Protein AF-0000000067174083 (afdb_homodimer)

InterPro domains:
  IPR000843 LacI-type HTH domain [PF00356] (5-51)
  IPR000843 LacI-type HTH domain [PR00036] (5-15)
  IPR000843 LacI-type HTH domain [PR00036] (15-25)
  IPR000843 LacI-type HTH domain [PS50932] (4-59)
  IPR000843 LacI-type HTH domain [SM00354] (3-74)
  IPR000843 LacI-type HTH domain [cd01392] (7-59)
  IPR010982 Lambda repressor-like, DNA-binding domain superfamily [G3DSA:1.10.260.40] (1-61)
  IPR010982 Lambda repressor-like, DNA-binding domain superfamily [SSF47413] (3-62)
  IPR028082 Periplasmic binding protein-like I [SSF53822] (65-341)
  IPR046335 Transcriptional regulator LacI/GalR-like, sensor domain [PF13377] (176-340)

pLDDT: mean 87.58, std 12.06, range [39.34, 98.88]

Organism: Mycolicibacterium smegmatis (strain ATCC 700084 / mc(2)155) (NCBI:txid246196)

Sequence (686 aa):
MAAVTLQDVAVRAGVSQATASRVLNGSARIPGEGVADRVRAAARELGYVPNAQAQALARSSTGLLGLIVHDIADPYFSSIVRGVQTAARTARKQVLLASTDRDFDIEREAVSTFIAHRADAIVLAGSRQSGDLDRDIETEFGRYRDNGGRVVVIGQPLAFGGAVEPENHLGAAQLAEALVKSGHTQFAVIGGPANIRTAVDRRNGFVEALGRRGLTPLVEVSGDFTRDGGYSAARRLAGALQLSPGARGEPVCVFAVTDVMAIGAIAAWRELGLSVPDDVGIAGFDDIPTLRDHTPALTTVVLPLQDIGVRAVELALRTDADCDDLRERIPGRVVLRDSTRLPMAAVTLQDVAVRAGVSQATASRVLNGSARIPGEGVADRVRAAARELGYVPNAQAQALARSSTGLLGLIVHDIADPYFSSIVRGVQTAARTARKQVLLASTDRDFDIEREAVSTFIAHRADAIVLAGSRQSGDLDRDIETEFGRYRDNGGRVVVIGQPLAFGGAVEPENHLGAAQLAEALVKSGHTQFAVIGGPANIRTAVDRRNGFVEALGRRGLTPLVEVSGDFTRDGGYSAARRLAGALQLSPGARGEPVCVFAVTDVMAIGAIAAWRELGLSVPDDVGIAGFDDIPTLRDHTPALTTVVLPLQDIGVRAVELALRTDADCDDLRERIPGRVVLRDSTRLP

Secondary structure (DSSP, 8-state):
-PPPPHHHHHHHHTS-HHHHHHHHHT-SSPPPHHHHHHHHHHHHHHT----HHHHHHHHT---EEEEEES-TTSHHHHHHHHHHHHHHHHTT-EEEEEE-TT-HHHHHHHHHHHHHTT-SEEEEESPPBSSTTHHHHHHHHHHHHHTT-EEEEESSPPSSSEEEEE-HHHHHHHHHHHHHHTT---EEEEE--TTBHHHHHHHHHHHHHHHHTT---S-EEE--SSHHHHHHHHHHHHHHHT--TT--SPPEEEEESSHHHHHHHHHHHHHTT--TTTTEEEE-SB--GGGTT-SSPPBEEE--HHHHHHHHHHHHT---GGGTT-EEEE--EEE--GGG---/-PPPPHHHHHHHHTS-HHHHHHHHTT-SSPPPHHHHHHHHHHHHHHT----HHHHHHHHT---EEEEEES-TTSHHHHHHHHHHHHHHHHTT-EEEEEE-TT-HHHHHHHHHHHHHTT-SEEEEESPPBSSTTHHHHHHHHHHHHHTT-EEEEESSPPSSSEEEEE-HHHHHHHHHHHHHHTT---EEEEE--TTBHHHHHHHHHHHHHHHHTT---S-EEE--SSHHHHHHHHHHHHHHHT--TT--SPPEEEEESSHHHHHHHHHHHHHTT--TTTTEEEE-SB--GGGTT-SSPPBEEE--HHHHHHHHHHHHT---GGGTT-EEEE--EEE--GGG---

Radius of gyration: 27.61 Å; Cα contacts (8 Å, |Δi|>4): 1554; chains: 2; bounding box: 67×84×64 Å

Structure (mmCIF, N/CA/C/O backbone):
data_AF-0000000067174083-model_v1
#
loop_
_entity.id
_entity.type
_entity.pdbx_description
1 polymer 'Regulatory protein, LacI'
#
loop_
_atom_site.group_PDB
_atom_site.id
_atom_site.type_symbol
_atom_site.label_atom_id
_atom_site.label_alt_id
_atom_site.label_comp_id
_atom_site.label_asym_id
_atom_site.label_entity_id
_atom_site.label_seq_id
_atom_site.pdbx_PDB_ins_code
_atom_site.Cartn_x
_atom_site.Cartn_y
_atom_site.Cartn_z
_atom_site.occupancy
_atom_site.B_iso_or_equiv
_atom_site.auth_seq_id
_atom_site.auth_comp_id
_atom_site.auth_asym_id
_atom_site.auth_atom_id
_atom_site.pdbx_PDB_model_num
ATOM 1 N N . MET A 1 1 ? 21.484 31.641 16.375 1 39.34 1 MET A N 1
ATOM 2 C CA . MET A 1 1 ? 20.781 32.812 15.859 1 39.34 1 MET A CA 1
ATOM 3 C C . MET A 1 1 ? 19.281 32.562 15.812 1 39.34 1 MET A C 1
ATOM 5 O O . MET A 1 1 ? 18.844 31.422 15.648 1 39.34 1 MET A O 1
ATOM 9 N N . ALA A 1 2 ? 18.5 33.5 16.25 1 53.41 2 ALA A N 1
ATOM 10 C CA . ALA A 1 2 ? 17.047 33.375 16.359 1 53.41 2 ALA A CA 1
ATOM 11 C C . ALA A 1 2 ? 16.422 33.094 15.008 1 53.41 2 ALA A C 1
ATOM 13 O O . ALA A 1 2 ? 16.922 33.5 13.969 1 53.41 2 ALA A O 1
ATOM 14 N N . ALA A 1 3 ? 15.508 32.156 14.844 1 61.38 3 ALA A N 1
ATOM 15 C CA . ALA A 1 3 ? 14.805 31.891 13.594 1 61.38 3 ALA A CA 1
ATOM 16 C C . ALA A 1 3 ? 14.289 33.156 12.953 1 61.38 3 ALA A C 1
ATOM 18 O O . ALA A 1 3 ? 13.836 34.094 13.656 1 61.38 3 ALA A O 1
ATOM 19 N N . VAL A 1 4 ? 14.648 33.406 11.594 1 70.56 4 VAL A N 1
ATOM 20 C CA . VAL A 1 4 ? 14.172 34.562 10.844 1 70.56 4 VAL A CA 1
ATOM 21 C C . VAL A 1 4 ? 12.648 34.656 10.953 1 70.56 4 VAL A C 1
ATOM 23 O O . VAL A 1 4 ? 11.945 33.656 10.758 1 70.56 4 VAL A O 1
ATOM 26 N N . THR A 1 5 ? 12.117 35.688 11.523 1 77.62 5 THR A N 1
ATOM 27 C CA . THR A 1 5 ? 10.688 35.906 11.688 1 77.62 5 THR A CA 1
ATOM 28 C C . THR A 1 5 ? 10.141 36.781 10.578 1 77.62 5 THR A C 1
ATOM 30 O O . THR A 1 5 ? 10.906 37.375 9.805 1 77.62 5 THR A O 1
ATOM 33 N N . LEU A 1 6 ? 8.844 36.719 10.492 1 83.19 6 LEU A N 1
ATOM 34 C CA . LEU A 1 6 ? 8.18 37.625 9.555 1 83.19 6 LEU A CA 1
ATOM 35 C C . LEU A 1 6 ? 8.586 39.094 9.805 1 83.19 6 LEU A C 1
ATOM 37 O O . LEU A 1 6 ? 8.711 39.875 8.867 1 83.19 6 LEU A O 1
ATOM 41 N N . GLN A 1 7 ? 8.812 39.406 11.055 1 85.56 7 GLN A N 1
ATOM 42 C CA . GLN A 1 7 ? 9.25 40.75 11.422 1 85.56 7 GLN A CA 1
ATOM 43 C C . GLN A 1 7 ? 10.625 41.062 10.836 1 85.56 7 GLN A C 1
ATOM 45 O O . GLN A 1 7 ? 10.875 42.188 10.367 1 85.56 7 GLN A O 1
ATOM 50 N N . ASP A 1 8 ? 11.43 40.031 10.867 1 86.69 8 ASP A N 1
ATOM 51 C CA . ASP A 1 8 ? 12.758 40.219 10.297 1 86.69 8 ASP A CA 1
ATOM 52 C C . ASP A 1 8 ? 12.672 40.531 8.805 1 86.69 8 ASP A C 1
ATOM 54 O O . ASP A 1 8 ? 13.391 41.406 8.305 1 86.69 8 ASP A O 1
ATOM 58 N N . VAL A 1 9 ? 11.852 39.781 8.203 1 88.94 9 VAL A N 1
ATOM 59 C CA . VAL A 1 9 ? 11.648 40 6.77 1 88.94 9 VAL A CA 1
ATOM 60 C C . VAL A 1 9 ? 11.086 41.375 6.535 1 88.94 9 VAL A C 1
ATOM 62 O O . VAL A 1 9 ? 11.531 42.094 5.625 1 88.94 9 VAL A O 1
ATOM 65 N N . ALA A 1 10 ? 10.141 41.75 7.324 1 89.44 10 ALA A N 1
ATOM 66 C CA . ALA A 1 10 ? 9.508 43.062 7.195 1 89.44 10 ALA A CA 1
ATOM 67 C C . ALA A 1 10 ? 10.531 44.188 7.359 1 89.44 10 ALA A C 1
ATOM 69 O O . ALA A 1 10 ? 10.562 45.125 6.566 1 89.44 10 ALA A O 1
ATOM 70 N N . VAL A 1 11 ? 11.383 44.062 8.281 1 90 11 VAL A N 1
ATOM 71 C CA . VAL A 1 11 ? 12.414 45.062 8.562 1 90 11 VAL A CA 1
ATOM 72 C C . VAL A 1 11 ? 13.398 45.125 7.398 1 90 11 VAL A C 1
ATOM 74 O O . VAL A 1 11 ? 13.727 46.219 6.926 1 90 11 VAL A O 1
ATOM 77 N N . ARG A 1 12 ? 13.719 43.969 6.973 1 90.12 12 ARG A N 1
ATOM 78 C CA . ARG A 1 12 ? 14.68 43.938 5.875 1 90.12 12 ARG A CA 1
ATOM 79 C C . ARG A 1 12 ? 14.102 44.531 4.605 1 90.12 12 ARG A C 1
ATOM 81 O O . ARG A 1 12 ? 14.812 45.188 3.838 1 90.12 12 ARG A O 1
ATOM 88 N N . ALA A 1 13 ? 12.914 44.281 4.41 1 91.06 13 ALA A N 1
ATOM 89 C CA . ALA A 1 13 ? 12.242 44.75 3.201 1 91.06 13 ALA A CA 1
ATOM 90 C C . ALA A 1 13 ? 11.766 46.188 3.361 1 91.06 13 ALA A C 1
ATOM 92 O O . ALA A 1 13 ? 11.352 46.844 2.389 1 91.06 13 ALA A O 1
ATOM 93 N N . GLY A 1 14 ? 11.75 46.781 4.504 1 90.56 14 GLY A N 1
ATOM 94 C CA . GLY A 1 14 ? 11.305 48.156 4.777 1 90.56 14 GLY A CA 1
ATOM 95 C C . GLY A 1 14 ? 9.797 48.312 4.734 1 90.56 14 GLY A C 1
ATOM 96 O O . GLY A 1 14 ? 9.281 49.312 4.227 1 90.56 14 GLY A O 1
ATOM 97 N N . VAL A 1 15 ? 9.18 47.219 5.098 1 89.81 15 VAL A N 1
ATOM 98 C CA . VAL A 1 15 ? 7.719 47.281 5.086 1 89.81 15 VAL A CA 1
ATOM 99 C C . VAL A 1 15 ? 7.176 46.875 6.461 1 89.81 15 VAL A C 1
ATOM 101 O O . VAL A 1 15 ? 7.938 46.469 7.34 1 89.81 15 VAL A O 1
ATOM 104 N N . SER A 1 16 ? 5.879 47.188 6.648 1 86 16 SER A N 1
ATOM 105 C CA . SER A 1 16 ? 5.238 46.75 7.879 1 86 16 SER A CA 1
ATOM 106 C C . SER A 1 16 ? 5.133 45.219 7.922 1 86 16 SER A C 1
ATOM 108 O O . SER A 1 16 ? 5.199 44.562 6.883 1 86 16 SER A O 1
ATOM 110 N N . GLN A 1 17 ? 4.98 44.625 9.125 1 86.06 17 GLN A N 1
ATOM 111 C CA . GLN A 1 17 ? 4.785 43.219 9.289 1 86.06 17 GLN A CA 1
ATOM 112 C C . GLN A 1 17 ? 3.539 42.719 8.547 1 86.06 17 GLN A C 1
ATOM 114 O O . GLN A 1 17 ? 3.533 41.656 7.961 1 86.06 17 GLN A O 1
ATOM 119 N N . ALA A 1 18 ? 2.529 43.594 8.586 1 80.06 18 ALA A N 1
ATOM 120 C CA . ALA A 1 18 ? 1.277 43.25 7.91 1 80.06 18 ALA A CA 1
ATOM 121 C C . ALA A 1 18 ? 1.474 43.156 6.398 1 80.06 18 ALA A C 1
ATOM 123 O O . ALA A 1 18 ? 0.941 42.25 5.746 1 80.06 18 ALA A O 1
ATOM 124 N N . THR A 1 19 ? 2.219 44.062 5.875 1 80.94 19 THR A N 1
ATOM 125 C CA . THR A 1 19 ? 2.498 44.062 4.445 1 80.94 19 THR A CA 1
ATOM 126 C C . THR A 1 19 ? 3.318 42.844 4.047 1 80.94 19 THR A C 1
ATOM 128 O O . THR A 1 19 ? 3.023 42.188 3.043 1 80.94 19 THR A O 1
ATOM 131 N N . ALA A 1 20 ? 4.363 42.562 4.91 1 84.94 20 ALA A N 1
ATOM 132 C CA . ALA A 1 20 ? 5.18 41.375 4.648 1 84.94 20 ALA A CA 1
ATOM 133 C C . ALA A 1 20 ? 4.34 40.094 4.695 1 84.94 20 ALA A C 1
ATOM 135 O O . ALA A 1 20 ? 4.508 39.188 3.865 1 84.94 20 ALA A O 1
ATOM 136 N N . SER A 1 21 ? 3.461 40.062 5.578 1 78.5 21 SER A N 1
ATOM 137 C CA . SER A 1 21 ? 2.586 38.906 5.746 1 78.5 21 SER A CA 1
ATOM 138 C C . SER A 1 21 ? 1.686 38.719 4.531 1 78.5 21 SER A C 1
ATOM 140 O O . SER A 1 21 ? 1.538 37.594 4.031 1 78.5 21 SER A O 1
ATOM 142 N N . ARG A 1 22 ? 1.15 39.812 4.113 1 75.94 22 ARG A N 1
ATOM 143 C CA . ARG A 1 22 ? 0.249 39.75 2.969 1 75.94 22 ARG A CA 1
ATOM 144 C C . ARG A 1 22 ? 0.975 39.25 1.726 1 75.94 22 ARG A C 1
ATOM 146 O O . ARG A 1 22 ? 0.418 38.469 0.946 1 75.94 22 ARG A O 1
ATOM 153 N N . VAL A 1 23 ? 2.189 39.625 1.615 1 75.62 23 VAL A N 1
ATOM 154 C CA . VAL A 1 23 ? 2.969 39.281 0.433 1 75.62 23 VAL A CA 1
ATOM 155 C C . VAL A 1 23 ? 3.371 37.812 0.503 1 75.62 23 VAL A C 1
ATOM 157 O O . VAL A 1 23 ? 3.279 37.062 -0.491 1 75.62 23 VAL A O 1
ATOM 160 N N . LEU A 1 24 ? 3.773 37.375 1.664 1 77.69 24 LEU A N 1
ATOM 161 C CA . LEU A 1 24 ? 4.406 36.062 1.784 1 77.69 24 LEU A CA 1
ATOM 162 C C . LEU A 1 24 ? 3.371 34.969 2.09 1 77.69 24 LEU A C 1
ATOM 164 O O . LEU A 1 24 ? 3.592 33.812 1.802 1 77.69 24 LEU A O 1
ATOM 168 N N . ASN A 1 25 ? 2.326 35.438 2.678 1 69.69 25 ASN A N 1
ATOM 169 C CA . ASN A 1 25 ? 1.362 34.438 3.117 1 69.69 25 ASN A CA 1
ATOM 170 C C . ASN A 1 25 ? 0.114 34.438 2.24 1 69.69 25 ASN A C 1
ATOM 172 O O . ASN A 1 25 ? -0.836 33.688 2.506 1 69.69 25 ASN A O 1
ATOM 176 N N . GLY A 1 26 ? 0.237 35.125 1.007 1 60.31 26 GLY A N 1
ATOM 177 C CA . GLY A 1 26 ? -0.765 35.031 -0.043 1 60.31 26 GLY A CA 1
ATOM 178 C C . GLY A 1 26 ? -2.074 35.688 0.314 1 60.31 26 GLY A C 1
ATOM 179 O O . GLY A 1 26 ? -3.15 35.156 0.061 1 60.31 26 GLY A O 1
ATOM 180 N N . SER A 1 27 ? -2.068 36.938 0.888 1 56.88 27 SER A N 1
ATOM 181 C CA . SER A 1 27 ? -3.281 37.688 1.134 1 56.88 27 SER A CA 1
ATOM 182 C C . SER A 1 27 ? -3.854 38.25 -0.164 1 56.88 27 SER A C 1
ATOM 184 O O . SER A 1 27 ? -3.127 38.438 -1.146 1 56.88 27 SER A O 1
ATOM 186 N N . ALA A 1 28 ? -5.203 38.062 -0.333 1 59.25 28 ALA A N 1
ATOM 187 C CA . ALA A 1 28 ? -5.867 38.625 -1.502 1 59.25 28 ALA A CA 1
ATOM 188 C C . ALA A 1 28 ? -5.449 40.094 -1.715 1 59.25 28 ALA A C 1
ATOM 190 O O . ALA A 1 28 ? -5.492 40.594 -2.838 1 59.25 28 ALA A O 1
ATOM 191 N N . ARG A 1 29 ? -5.102 40.812 -0.81 1 61.5 29 ARG A N 1
ATOM 192 C CA . ARG A 1 29 ? -4.703 42.219 -0.958 1 61.5 29 ARG A CA 1
ATOM 193 C C . ARG A 1 29 ? -3.186 42.344 -0.957 1 61.5 29 ARG A C 1
ATOM 195 O O . ARG A 1 29 ? -2.555 42.344 0.102 1 61.5 29 ARG A O 1
ATOM 202 N N . ILE A 1 30 ? -2.494 42.219 -2.178 1 62.91 30 ILE A N 1
ATOM 203 C CA . ILE A 1 30 ? -1.042 42.312 -2.285 1 62.91 30 ILE A CA 1
ATOM 204 C C . ILE A 1 30 ? -0.638 43.75 -2.607 1 62.91 30 ILE A C 1
ATOM 206 O O . ILE A 1 30 ? -1.223 44.375 -3.488 1 62.91 30 ILE A O 1
ATOM 210 N N . PRO A 1 31 ? 0.228 44.25 -1.819 1 66.69 31 PRO A N 1
ATOM 211 C CA . PRO A 1 31 ? 0.686 45.594 -2.17 1 66.69 31 PRO A CA 1
ATOM 212 C C . PRO A 1 31 ? 1.295 45.656 -3.568 1 66.69 31 PRO A C 1
ATOM 214 O O . PRO A 1 31 ? 1.471 44.625 -4.223 1 66.69 31 PRO A O 1
ATOM 217 N N . GLY A 1 32 ? 1.621 46.844 -4.176 1 70.06 32 GLY A N 1
ATOM 218 C CA . GLY A 1 32 ? 2.176 47.094 -5.496 1 70.06 32 GLY A CA 1
ATOM 219 C C . GLY A 1 32 ? 3.379 46.219 -5.809 1 70.06 32 GLY A C 1
ATOM 220 O O . GLY A 1 32 ? 4.016 45.688 -4.898 1 70.06 32 GLY A O 1
ATOM 221 N N . GLU A 1 33 ? 3.637 45.719 -7.023 1 70.94 33 GLU A N 1
ATOM 222 C CA . GLU A 1 33 ? 4.66 44.812 -7.52 1 70.94 33 GLU A CA 1
ATOM 223 C C . GLU A 1 33 ? 6.031 45.156 -6.945 1 70.94 33 GLU A C 1
ATOM 225 O O . GLU A 1 33 ? 6.805 44.281 -6.582 1 70.94 33 GLU A O 1
ATOM 230 N N . GLY A 1 34 ? 6.316 46.375 -6.812 1 79.12 34 GLY A N 1
ATOM 231 C CA . GLY A 1 34 ? 7.598 46.812 -6.262 1 79.12 34 GLY A CA 1
ATOM 232 C C . GLY A 1 34 ? 7.82 46.344 -4.84 1 79.12 34 GLY A C 1
ATOM 233 O O . GLY A 1 34 ? 8.852 45.719 -4.531 1 79.12 34 GLY A O 1
ATOM 234 N N . VAL A 1 35 ? 6.906 46.469 -4.07 1 82.44 35 VAL A N 1
ATOM 235 C CA . VAL A 1 35 ? 6.984 46.125 -2.654 1 82.44 35 VAL A CA 1
ATOM 236 C C . VAL A 1 35 ? 6.996 44.594 -2.486 1 82.44 35 VAL A C 1
ATOM 238 O O . VAL A 1 35 ? 7.777 44.062 -1.695 1 82.44 35 VAL A O 1
ATOM 241 N N . ALA A 1 36 ? 6.266 43.875 -3.236 1 86.81 36 ALA A N 1
ATOM 242 C CA . ALA A 1 36 ? 6.188 42.406 -3.15 1 86.81 36 ALA A CA 1
ATOM 243 C C . ALA A 1 36 ? 7.527 41.781 -3.496 1 86.81 36 ALA A C 1
ATOM 245 O O . ALA A 1 36 ? 7.957 40.812 -2.84 1 86.81 36 ALA A O 1
ATOM 246 N N . ASP A 1 37 ? 8.141 42.312 -4.434 1 85.38 37 ASP A N 1
ATOM 247 C CA . ASP A 1 37 ? 9.438 41.781 -4.855 1 85.38 37 ASP A CA 1
ATOM 248 C C . ASP A 1 37 ? 10.492 41.969 -3.762 1 85.38 37 ASP A C 1
ATOM 250 O O . ASP A 1 37 ? 11.312 41.094 -3.52 1 85.38 37 ASP A O 1
ATOM 254 N N . ARG A 1 38 ? 10.477 43.125 -3.191 1 86.94 38 ARG A N 1
ATOM 255 C CA . ARG A 1 38 ? 11.414 43.406 -2.109 1 86.94 38 ARG A CA 1
ATOM 256 C C . ARG A 1 38 ? 11.211 42.469 -0.939 1 86.94 38 ARG A C 1
ATOM 258 O O . ARG A 1 38 ? 12.172 41.969 -0.349 1 86.94 38 ARG A O 1
ATOM 265 N N . VAL A 1 39 ? 9.969 42.188 -0.711 1 87.56 39 VAL A N 1
ATOM 266 C CA . VAL A 1 39 ? 9.641 41.312 0.402 1 87.56 39 VAL A CA 1
ATOM 267 C C . VAL A 1 39 ? 10.094 39.875 0.086 1 87.56 39 VAL A C 1
ATOM 269 O O . VAL A 1 39 ? 10.719 39.219 0.924 1 87.56 39 VAL A O 1
ATOM 272 N N . ARG A 1 40 ? 9.844 39.438 -1.056 1 84.25 40 ARG A N 1
ATOM 273 C CA . ARG A 1 40 ? 10.25 38.094 -1.46 1 84.25 40 ARG A CA 1
ATOM 274 C C . ARG A 1 40 ? 11.773 37.969 -1.479 1 84.25 40 ARG A C 1
ATOM 276 O O . ARG A 1 40 ? 12.32 36.938 -1.092 1 84.25 40 ARG A O 1
ATOM 283 N N . ALA A 1 41 ? 12.445 38.969 -1.985 1 84.06 41 ALA A N 1
ATOM 284 C CA . ALA A 1 41 ? 13.898 39 -1.987 1 84.06 41 ALA A CA 1
ATOM 285 C C . ALA A 1 41 ? 14.453 38.938 -0.565 1 84.06 41 ALA A C 1
ATOM 287 O O . ALA A 1 41 ? 15.406 38.219 -0.29 1 84.06 41 ALA A O 1
ATOM 288 N N . ALA A 1 42 ? 13.93 39.719 0.299 1 86.56 42 ALA A N 1
ATOM 289 C CA . ALA A 1 42 ? 14.336 39.719 1.701 1 86.56 42 ALA A CA 1
ATOM 290 C C . ALA A 1 42 ? 14.133 38.375 2.344 1 86.56 42 ALA A C 1
ATOM 292 O O . ALA A 1 42 ? 14.984 37.875 3.094 1 86.56 42 ALA A O 1
ATOM 293 N N . ALA A 1 43 ? 13.008 37.719 2.006 1 82.69 43 ALA A N 1
ATOM 294 C CA . ALA A 1 43 ? 12.703 36.406 2.543 1 82.69 43 ALA A CA 1
ATOM 295 C C . ALA A 1 43 ? 13.734 35.375 2.08 1 82.69 43 ALA A C 1
ATOM 297 O O . ALA A 1 43 ? 14.211 34.562 2.877 1 82.69 43 ALA A O 1
ATOM 298 N N . ARG A 1 44 ? 14 35.5 0.891 1 76.25 44 ARG A N 1
ATOM 299 C CA . ARG A 1 44 ? 14.992 34.594 0.315 1 76.25 44 ARG A CA 1
ATOM 300 C C . ARG A 1 44 ? 16.359 34.812 0.942 1 76.25 44 ARG A C 1
ATOM 302 O O . ARG A 1 44 ? 17.047 33.844 1.291 1 76.25 44 ARG A O 1
ATOM 309 N N . GLU A 1 45 ? 16.719 36.031 1.028 1 77.06 45 GLU A N 1
ATOM 310 C CA . GLU A 1 45 ? 18.016 36.406 1.586 1 77.06 45 GLU A CA 1
ATOM 311 C C . GLU A 1 45 ? 18.156 35.938 3.029 1 77.06 45 GLU A C 1
ATOM 313 O O . GLU A 1 45 ? 19.219 35.469 3.443 1 77.06 45 GLU A O 1
ATOM 318 N N . LEU A 1 46 ? 17.047 36.031 3.709 1 78.5 46 LEU A N 1
ATOM 319 C CA . LEU A 1 46 ? 17.078 35.719 5.133 1 78.5 46 LEU A CA 1
ATOM 320 C C . LEU A 1 46 ? 16.781 34.219 5.359 1 78.5 46 LEU A C 1
ATOM 322 O O . LEU A 1 46 ? 16.922 33.719 6.477 1 78.5 46 LEU A O 1
ATOM 326 N N . GLY A 1 47 ? 16.328 33.656 4.246 1 69.56 47 GLY A N 1
ATOM 327 C CA . GLY A 1 47 ? 15.969 32.25 4.363 1 69.56 47 GLY A CA 1
ATOM 328 C C . GLY A 1 47 ? 14.656 32.031 5.082 1 69.56 47 GLY A C 1
ATOM 329 O O . GLY A 1 47 ? 14.5 31.062 5.832 1 69.56 47 GLY A O 1
ATOM 330 N N . TYR A 1 48 ? 13.805 33.062 4.902 1 69.75 48 TYR A N 1
ATOM 331 C CA . TYR A 1 48 ? 12.508 32.969 5.57 1 69.75 48 TYR A CA 1
ATOM 332 C C . TYR A 1 48 ? 11.594 31.984 4.852 1 69.75 48 TYR A C 1
ATOM 334 O O . TYR A 1 48 ? 11.445 32.062 3.627 1 69.75 48 TYR A O 1
ATOM 342 N N . VAL A 1 49 ? 11.109 31.062 5.555 1 65.12 49 VAL A N 1
ATOM 343 C CA . VAL A 1 49 ? 10.086 30.156 5.035 1 65.12 49 VAL A CA 1
ATOM 344 C C . VAL A 1 49 ? 8.719 30.531 5.617 1 65.12 49 VAL A C 1
ATOM 346 O O . VAL A 1 49 ? 8.555 30.562 6.836 1 65.12 49 VAL A O 1
ATOM 349 N N . PRO A 1 50 ? 7.828 31 4.641 1 64.44 50 PRO A N 1
ATOM 350 C CA . PRO A 1 50 ? 6.492 31.344 5.133 1 64.44 50 PRO A CA 1
ATOM 351 C C . PRO A 1 50 ? 5.871 30.234 5.977 1 64.44 50 PRO A C 1
ATOM 353 O O . PRO A 1 50 ? 6.09 29.047 5.699 1 64.44 50 PRO A O 1
ATOM 356 N N . ASN A 1 51 ? 5.332 30.672 7.152 1 63.75 51 ASN A N 1
ATOM 357 C CA . ASN A 1 51 ? 4.656 29.766 8.07 1 63.75 51 ASN A CA 1
ATOM 358 C C . ASN A 1 51 ? 3.266 29.391 7.566 1 63.75 51 ASN A C 1
ATOM 360 O O . ASN A 1 51 ? 2.4 30.25 7.418 1 63.75 51 ASN A O 1
ATOM 364 N N . ALA A 1 52 ? 2.994 28.203 7.145 1 60.84 52 ALA A N 1
ATOM 365 C CA . ALA A 1 52 ? 1.725 27.734 6.602 1 60.84 52 ALA A CA 1
ATOM 366 C C . ALA A 1 52 ? 0.574 28.016 7.562 1 60.84 52 ALA A C 1
ATOM 368 O O . ALA A 1 52 ? -0.538 28.328 7.133 1 60.84 52 ALA A O 1
ATOM 369 N N . GLN A 1 53 ? 0.806 27.875 8.797 1 61.75 53 GLN A N 1
ATOM 370 C CA . GLN A 1 53 ? -0.232 28.141 9.789 1 61.75 53 GLN A CA 1
ATOM 371 C C . GLN A 1 53 ? -0.67 29.609 9.742 1 61.75 53 GLN A C 1
ATOM 373 O O . GLN A 1 53 ? -1.862 29.906 9.844 1 61.75 53 GLN A O 1
ATOM 378 N N . ALA A 1 54 ? 0.316 30.453 9.648 1 57.31 54 ALA A N 1
ATOM 379 C CA . ALA A 1 54 ? 0.013 31.875 9.547 1 57.31 54 ALA A CA 1
ATOM 380 C C . ALA A 1 54 ? -0.758 32.188 8.266 1 57.31 54 ALA A C 1
ATOM 382 O O . ALA A 1 54 ? -1.695 32.969 8.273 1 57.31 54 ALA A O 1
ATOM 383 N N . GLN A 1 55 ? -0.287 31.5 7.285 1 59.44 55 GLN A N 1
ATOM 384 C CA . GLN A 1 55 ? -0.976 31.641 6.008 1 59.44 55 GLN A CA 1
ATOM 385 C C . GLN A 1 55 ? -2.424 31.172 6.105 1 59.44 55 GLN A C 1
ATOM 387 O O . GLN A 1 55 ? -3.326 31.812 5.555 1 59.44 55 GLN A O 1
ATOM 392 N N . ALA A 1 56 ? -2.52 30.062 6.73 1 59.66 56 ALA A N 1
ATOM 393 C CA . ALA A 1 56 ? -3.855 29.5 6.895 1 59.66 56 ALA A CA 1
ATOM 394 C C . ALA A 1 56 ? -4.77 30.469 7.648 1 59.66 56 ALA A C 1
ATOM 396 O O . ALA A 1 56 ? -5.934 30.641 7.285 1 59.66 56 ALA A O 1
ATOM 397 N N . LEU A 1 57 ? -4.258 31.109 8.609 1 53.5 57 LEU A N 1
ATOM 398 C CA . LEU A 1 57 ? -5.023 32.062 9.406 1 53.5 57 LEU A CA 1
ATOM 399 C C . LEU A 1 57 ? -5.445 33.281 8.555 1 53.5 57 LEU A C 1
ATOM 401 O O . LEU A 1 57 ? -6.555 33.781 8.711 1 53.5 57 LEU A O 1
ATOM 405 N N . ALA A 1 58 ? -4.551 33.562 7.672 1 50.28 58 ALA A N 1
ATOM 406 C CA . ALA A 1 58 ? -4.844 34.719 6.828 1 50.28 58 ALA A CA 1
ATOM 407 C C . ALA A 1 58 ? -5.836 34.344 5.73 1 50.28 58 ALA A C 1
ATOM 409 O O . ALA A 1 58 ? -6.707 35.156 5.383 1 50.28 58 ALA A O 1
ATOM 410 N N . ARG A 1 59 ? -5.707 33.188 5.086 1 55.28 59 ARG A N 1
ATOM 411 C CA . ARG A 1 59 ? -6.488 32.781 3.926 1 55.28 59 ARG A CA 1
ATOM 412 C C . ARG A 1 59 ? -7.711 31.969 4.352 1 55.28 59 ARG A C 1
ATOM 414 O O . ARG A 1 59 ? -8.57 31.641 3.523 1 55.28 59 ARG A O 1
ATOM 421 N N . SER A 1 60 ? -7.988 31.688 5.453 1 57.06 60 SER A N 1
ATOM 422 C CA . SER A 1 60 ? -9.062 30.828 5.934 1 57.06 60 SER A CA 1
ATOM 423 C C . SER A 1 60 ? -8.922 29.406 5.379 1 57.06 60 SER A C 1
ATOM 425 O O . SER A 1 60 ? -9.914 28.703 5.223 1 57.06 60 SER A O 1
ATOM 427 N N . SER A 1 61 ? -7.734 29.031 4.777 1 67.75 61 SER A N 1
ATOM 428 C CA . SER A 1 61 ? -7.477 27.672 4.328 1 67.75 61 SER A CA 1
ATOM 429 C C . SER A 1 61 ? -6.074 27.219 4.711 1 67.75 61 SER A C 1
ATOM 431 O O . SER A 1 61 ? -5.121 28 4.648 1 67.75 61 SER A O 1
ATOM 433 N N . THR A 1 62 ? -5.934 26 5.23 1 75.25 62 THR A N 1
ATOM 434 C CA . THR A 1 62 ? -4.641 25.484 5.664 1 75.25 62 THR A CA 1
ATOM 435 C C . THR A 1 62 ? -3.949 24.734 4.531 1 75.25 62 THR A C 1
ATOM 437 O O . THR A 1 62 ? -2.75 24.453 4.602 1 75.25 62 THR A O 1
ATOM 440 N N . GLY A 1 63 ? -4.734 24.422 3.43 1 86.38 63 GLY A N 1
ATOM 441 C CA . GLY A 1 63 ? -4.16 23.641 2.346 1 86.38 63 GLY A CA 1
ATOM 442 C C . GLY A 1 63 ? -4.02 22.172 2.682 1 86.38 63 GLY A C 1
ATOM 443 O O . GLY A 1 63 ? -3.383 21.422 1.94 1 86.38 63 GLY A O 1
ATOM 444 N N . LEU A 1 64 ? -4.707 21.766 3.752 1 91.31 64 LEU A N 1
ATOM 445 C CA . LEU A 1 64 ? -4.609 20.375 4.195 1 91.31 64 LEU A CA 1
ATOM 446 C C . LEU A 1 64 ? -5.82 19.578 3.734 1 91.31 64 LEU A C 1
ATOM 448 O O . LEU A 1 64 ? -6.949 20.078 3.762 1 91.31 64 LEU A O 1
ATOM 452 N N . LEU A 1 65 ? -5.547 18.453 3.195 1 95.62 65 LEU A N 1
ATOM 453 C CA . LEU A 1 65 ? -6.566 17.453 2.887 1 95.62 65 LEU A CA 1
ATOM 454 C C . LEU A 1 65 ? -6.43 16.234 3.791 1 95.62 65 LEU A C 1
ATOM 456 O O . LEU A 1 65 ? -5.387 15.578 3.801 1 95.62 65 LEU A O 1
ATOM 460 N N . GLY A 1 66 ? -7.461 15.992 4.59 1 96.5 66 GLY A N 1
ATOM 461 C CA . GLY A 1 66 ? -7.461 14.797 5.422 1 96.5 66 GLY A CA 1
ATOM 462 C C . GLY A 1 66 ? -7.879 13.547 4.668 1 96.5 66 GLY A C 1
ATOM 463 O O . GLY A 1 66 ? -8.859 13.562 3.924 1 96.5 66 GLY A O 1
ATOM 464 N N . LEU A 1 67 ? -7.105 12.523 4.816 1 97.31 67 LEU A N 1
ATOM 465 C CA . LEU A 1 67 ? -7.406 11.227 4.227 1 97.31 67 LEU A CA 1
ATOM 466 C C . LEU A 1 67 ? -7.367 10.125 5.289 1 97.31 67 LEU A C 1
ATOM 468 O O . LEU A 1 67 ? -6.332 9.914 5.922 1 97.31 67 LEU A O 1
ATOM 472 N N . ILE A 1 68 ? -8.477 9.508 5.5 1 95.25 68 ILE A N 1
ATOM 473 C CA . ILE A 1 68 ? -8.586 8.414 6.461 1 95.25 68 ILE A CA 1
ATOM 474 C C . ILE A 1 68 ? -8.891 7.109 5.734 1 95.25 68 ILE A C 1
ATOM 476 O O . ILE A 1 68 ? -9.867 7.023 4.98 1 95.25 68 ILE A O 1
ATOM 480 N N . VAL A 1 69 ? -8.023 6.121 5.934 1 94.94 69 VAL A N 1
ATOM 481 C CA . VAL A 1 69 ? -8.219 4.816 5.301 1 94.94 69 VAL A CA 1
ATOM 482 C C . VAL A 1 69 ? -8.234 3.725 6.367 1 94.94 69 VAL A C 1
ATOM 484 O O . VAL A 1 69 ? -7.75 3.926 7.48 1 94.94 69 VAL A O 1
ATOM 487 N N . HIS A 1 70 ? -8.711 2.568 6.039 1 90.12 70 HIS A N 1
ATOM 488 C CA . HIS A 1 70 ? -8.758 1.456 6.984 1 90.12 70 HIS A CA 1
ATOM 489 C C . HIS A 1 70 ? -7.383 0.827 7.172 1 90.12 70 HIS A C 1
ATOM 491 O O . HIS A 1 70 ? -6.945 0.605 8.305 1 90.12 70 HIS A O 1
ATOM 497 N N . ASP A 1 71 ? -6.766 0.534 6.066 1 90.38 71 ASP A N 1
ATOM 498 C CA . ASP A 1 71 ? -5.477 -0.146 6.125 1 90.38 71 ASP A CA 1
ATOM 499 C C . ASP A 1 71 ? -4.586 0.266 4.953 1 90.38 71 ASP A C 1
ATOM 501 O O . ASP A 1 71 ? -4.711 -0.272 3.852 1 90.38 71 ASP A O 1
ATOM 505 N N . ILE A 1 72 ? -3.602 1.041 5.25 1 92.62 72 ILE A N 1
ATOM 506 C CA . ILE A 1 72 ? -2.758 1.617 4.211 1 92.62 72 ILE A CA 1
ATOM 507 C C . ILE A 1 72 ? -1.914 0.521 3.564 1 92.62 72 ILE A C 1
ATOM 509 O O . ILE A 1 72 ? -1.453 0.671 2.43 1 92.62 72 ILE A O 1
ATOM 513 N N . ALA A 1 73 ? -1.73 -0.613 4.254 1 91.19 73 ALA A N 1
ATOM 514 C CA . ALA A 1 73 ? -0.895 -1.686 3.723 1 91.19 73 ALA A CA 1
ATOM 515 C C . ALA A 1 73 ? -1.699 -2.607 2.812 1 91.19 73 ALA A C 1
ATOM 517 O O . ALA A 1 73 ? -1.132 -3.459 2.121 1 91.19 73 ALA A O 1
ATOM 518 N N . ASP A 1 74 ? -3.045 -2.496 2.844 1 90.06 74 ASP A N 1
ATOM 519 C CA . ASP A 1 74 ? -3.898 -3.174 1.872 1 90.06 74 ASP A CA 1
ATOM 520 C C . ASP A 1 74 ? -3.842 -2.479 0.513 1 90.06 74 ASP A C 1
ATOM 522 O O . ASP A 1 74 ? -4.148 -1.29 0.404 1 90.06 74 ASP A O 1
ATOM 526 N N . PRO A 1 75 ? -3.502 -3.242 -0.546 1 91.75 75 PRO A N 1
ATOM 527 C CA . PRO A 1 75 ? -3.33 -2.615 -1.859 1 91.75 75 PRO A CA 1
ATOM 528 C C . PRO A 1 75 ? -4.609 -1.957 -2.371 1 91.75 75 PRO A C 1
ATOM 530 O O . PRO A 1 75 ? -4.551 -1.05 -3.205 1 91.75 75 PRO A O 1
ATOM 533 N N . TYR A 1 76 ? -5.758 -2.402 -1.863 1 91.56 76 TYR A N 1
ATOM 534 C CA . TYR A 1 76 ? -6.992 -1.692 -2.176 1 91.56 76 TYR A CA 1
ATOM 535 C C . TYR A 1 76 ? -6.898 -0.227 -1.766 1 91.56 76 TYR A C 1
ATOM 537 O O . TYR A 1 76 ? -7.141 0.668 -2.578 1 91.56 76 TYR A O 1
ATOM 545 N N . PHE A 1 77 ? -6.414 0.03 -0.619 1 94.31 77 PHE A N 1
ATOM 546 C CA . PHE A 1 77 ? -6.363 1.382 -0.076 1 94.31 77 PHE A CA 1
ATOM 547 C C . PHE A 1 77 ? -5.148 2.133 -0.607 1 94.31 77 PHE A C 1
ATOM 549 O O . PHE A 1 77 ? -5.242 3.312 -0.955 1 94.31 77 PHE A O 1
ATOM 556 N N . SER A 1 78 ? -4.027 1.456 -0.642 1 94.56 78 SER A N 1
ATOM 557 C CA . SER A 1 78 ? -2.844 2.18 -1.09 1 94.56 78 SER A CA 1
ATOM 558 C C . SER A 1 78 ? -2.982 2.623 -2.543 1 94.56 78 SER A C 1
ATOM 560 O O . SER A 1 78 ? -2.475 3.678 -2.926 1 94.56 78 SER A O 1
ATOM 562 N N . SER A 1 79 ? -3.725 1.886 -3.371 1 94.75 79 SER A N 1
ATOM 563 C CA . SER A 1 79 ? -4.012 2.303 -4.738 1 94.75 79 SER A CA 1
ATOM 564 C C . SER A 1 79 ? -4.902 3.543 -4.762 1 94.75 79 SER A C 1
ATOM 566 O O . SER A 1 79 ? -4.672 4.465 -5.547 1 94.75 79 SER A O 1
ATOM 568 N N . ILE A 1 8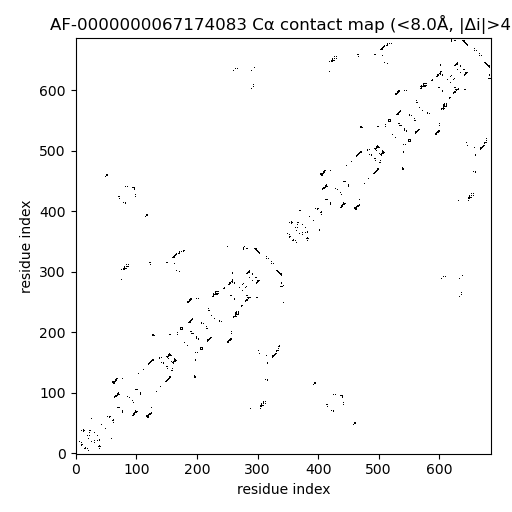0 ? -5.871 3.555 -3.916 1 96.25 80 ILE A N 1
ATOM 569 C CA . ILE A 1 80 ? -6.75 4.711 -3.799 1 96.25 80 ILE A CA 1
ATOM 570 C C . ILE A 1 80 ? -5.953 5.926 -3.33 1 96.25 80 ILE A C 1
ATOM 572 O O . ILE A 1 80 ? -6.105 7.023 -3.869 1 96.25 80 ILE A O 1
ATOM 576 N N . VAL A 1 81 ? -5.082 5.699 -2.371 1 96.56 81 VAL A N 1
ATOM 577 C CA . VAL A 1 81 ? -4.281 6.773 -1.804 1 96.56 81 VAL A CA 1
ATOM 578 C C . VAL A 1 81 ? -3.357 7.352 -2.877 1 96.56 81 VAL A C 1
ATOM 580 O O . VAL A 1 81 ? -3.098 8.555 -2.896 1 96.56 81 VAL A O 1
ATOM 583 N N . ARG A 1 82 ? -2.875 6.504 -3.746 1 95.19 82 ARG A N 1
ATOM 584 C CA . ARG A 1 82 ? -2.072 7.008 -4.855 1 95.19 82 ARG A CA 1
ATOM 585 C C . ARG A 1 82 ? -2.859 8.016 -5.684 1 95.19 82 ARG A C 1
ATOM 587 O O . ARG A 1 82 ? -2.336 9.07 -6.047 1 95.19 82 ARG A O 1
ATOM 594 N N . GLY A 1 83 ? -4.094 7.68 -5.992 1 96.31 83 GLY A N 1
ATOM 595 C CA . GLY A 1 83 ? -4.961 8.602 -6.711 1 96.31 83 GLY A CA 1
ATOM 596 C C . GLY A 1 83 ? -5.215 9.891 -5.957 1 96.31 83 GLY A C 1
ATOM 597 O O . GLY A 1 83 ? -5.168 10.977 -6.535 1 96.31 83 GLY A O 1
ATOM 598 N N . VAL A 1 84 ? -5.41 9.758 -4.652 1 96.88 84 VAL A N 1
ATOM 599 C CA . VAL A 1 84 ? -5.637 10.922 -3.797 1 96.88 84 VAL A CA 1
ATOM 600 C C . VAL A 1 84 ? -4.41 11.836 -3.828 1 96.88 84 VAL A C 1
ATOM 602 O O . VAL A 1 84 ? -4.539 13.047 -3.986 1 96.88 84 VAL A O 1
ATOM 605 N N . GLN A 1 85 ? -3.27 11.203 -3.691 1 95.12 85 GLN A N 1
ATOM 606 C CA . GLN A 1 85 ? -2.027 11.969 -3.682 1 95.12 85 GLN A CA 1
ATOM 607 C C . GLN A 1 85 ? -1.829 12.711 -4.996 1 95.12 85 GLN A C 1
ATOM 609 O O . GLN A 1 85 ? -1.413 13.875 -5.004 1 95.12 85 GLN A O 1
ATOM 614 N N . THR A 1 86 ? -2.111 12.086 -6.059 1 93.31 86 THR A N 1
ATOM 615 C CA . THR A 1 86 ? -1.958 12.695 -7.371 1 93.31 86 THR A CA 1
ATOM 616 C C . THR A 1 86 ? -2.873 13.914 -7.512 1 93.31 86 THR A C 1
ATOM 618 O O . THR A 1 86 ? -2.42 15 -7.883 1 93.31 86 THR A O 1
ATOM 621 N N . ALA A 1 87 ? -4.098 13.742 -7.156 1 95.88 87 ALA A N 1
ATOM 622 C CA . ALA A 1 87 ? -5.074 14.82 -7.27 1 95.88 87 ALA A CA 1
ATOM 623 C C . ALA A 1 87 ? -4.781 15.938 -6.266 1 95.88 87 ALA A C 1
ATOM 625 O O . ALA A 1 87 ? -4.914 17.125 -6.586 1 95.88 87 ALA A O 1
ATOM 626 N N . ALA A 1 88 ? -4.41 15.539 -5.059 1 95.12 88 ALA A N 1
ATOM 627 C CA . ALA A 1 88 ? -4.102 16.531 -4.027 1 95.12 88 ALA A CA 1
ATOM 628 C C . ALA A 1 88 ? -2.906 17.391 -4.426 1 95.12 88 ALA A C 1
ATOM 630 O O . ALA A 1 88 ? -2.912 18.609 -4.223 1 95.12 88 ALA A O 1
ATOM 631 N N . ARG A 1 89 ? -1.949 16.75 -4.988 1 91.38 89 ARG A N 1
ATOM 632 C CA . ARG A 1 89 ? -0.774 17.484 -5.445 1 91.38 89 ARG A CA 1
ATOM 633 C C . ARG A 1 89 ? -1.142 18.484 -6.539 1 91.38 89 ARG A C 1
ATOM 635 O O . ARG A 1 89 ? -0.704 19.641 -6.512 1 91.38 89 ARG A O 1
ATOM 642 N N . THR A 1 90 ? -1.896 18.016 -7.426 1 90.5 90 THR A N 1
ATOM 643 C CA . THR A 1 90 ? -2.354 18.875 -8.508 1 90.5 90 THR A CA 1
ATOM 644 C C . THR A 1 90 ? -3.107 20.078 -7.957 1 90.5 90 THR A C 1
ATOM 646 O O . THR A 1 90 ? -2.984 21.188 -8.484 1 90.5 90 THR A O 1
ATOM 649 N N . ALA A 1 91 ? -3.793 19.906 -6.871 1 92 91 ALA A N 1
ATOM 650 C CA . ALA A 1 91 ? -4.59 20.953 -6.246 1 92 91 ALA A CA 1
ATOM 651 C C . ALA A 1 91 ? -3.77 21.719 -5.215 1 92 91 ALA A C 1
ATOM 653 O O . ALA A 1 91 ? -4.301 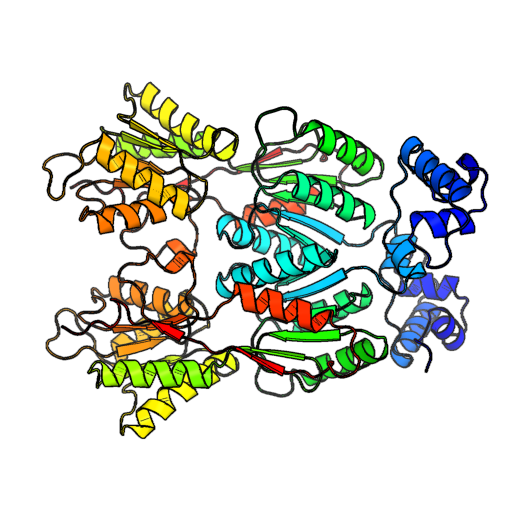22.578 -4.508 1 92 91 ALA A O 1
ATOM 654 N N . ARG A 1 92 ? -2.469 21.312 -5.078 1 88.5 92 ARG A N 1
ATOM 655 C CA . ARG A 1 92 ? -1.544 21.938 -4.141 1 88.5 92 ARG A CA 1
ATOM 656 C C . ARG A 1 92 ? -2.039 21.812 -2.705 1 88.5 92 ARG A C 1
ATOM 658 O O . ARG A 1 92 ? -2.025 22.781 -1.942 1 88.5 92 ARG A O 1
ATOM 665 N N . LYS A 1 93 ? -2.607 20.656 -2.434 1 92.69 93 LYS A N 1
ATOM 666 C CA . LYS A 1 93 ? -3.014 20.297 -1.079 1 92.69 93 LYS A CA 1
ATOM 667 C C . LYS A 1 93 ? -2.053 19.266 -0.474 1 92.69 93 LYS A C 1
ATOM 669 O O . LYS A 1 93 ? -1.521 18.406 -1.184 1 92.69 93 LYS A O 1
ATOM 674 N N . GLN A 1 94 ? -1.867 19.438 0.821 1 92.25 94 GLN A N 1
ATOM 675 C CA . GLN A 1 94 ? -1.078 18.453 1.55 1 92.25 94 GLN A CA 1
ATOM 676 C C . GLN A 1 94 ? -1.977 17.438 2.246 1 92.25 94 GLN A C 1
ATOM 678 O O . GLN A 1 94 ? -2.994 17.797 2.84 1 92.25 94 GLN A O 1
ATOM 683 N N . VAL A 1 95 ? -1.558 16.203 2.158 1 96.06 95 VAL A N 1
ATOM 684 C CA . VAL A 1 95 ? -2.436 15.148 2.654 1 96.06 95 VAL A CA 1
ATOM 685 C C . VAL A 1 95 ? -2.043 14.781 4.082 1 96.06 95 VAL A C 1
ATOM 687 O O . VAL A 1 95 ? -0.893 14.422 4.344 1 96.06 95 VAL A O 1
ATOM 690 N N . LEU A 1 96 ? -3.021 14.906 4.973 1 95.31 96 LEU A N 1
ATOM 691 C CA . LEU A 1 96 ? -2.947 14.297 6.293 1 95.31 96 LEU A CA 1
ATOM 692 C C . LEU A 1 96 ? -3.49 12.875 6.266 1 95.31 96 LEU A C 1
ATOM 694 O O . LEU A 1 96 ? -4.66 12.656 5.941 1 95.31 96 LEU A O 1
ATOM 698 N N . LEU A 1 97 ? -2.648 11.945 6.605 1 96.38 97 LEU A N 1
ATOM 699 C CA . LEU A 1 97 ? -3.029 10.547 6.473 1 96.38 97 LEU A CA 1
ATOM 700 C C . LEU A 1 97 ? -3.271 9.914 7.84 1 96.38 97 LEU A C 1
ATOM 702 O O . LEU A 1 97 ? -2.492 10.125 8.773 1 96.38 97 LEU A O 1
ATOM 706 N N . ALA A 1 98 ? -4.344 9.188 7.938 1 94.81 98 ALA A N 1
ATOM 707 C CA . ALA A 1 98 ? -4.598 8.336 9.094 1 94.81 98 ALA A CA 1
ATOM 708 C C . ALA A 1 98 ? -5.105 6.957 8.664 1 94.81 98 ALA A C 1
ATOM 710 O O . ALA A 1 98 ? -6.008 6.855 7.832 1 94.81 98 ALA A O 1
ATOM 711 N N . SER A 1 99 ? -4.484 5.969 9.148 1 93.31 99 SER A N 1
ATOM 712 C CA . SER A 1 99 ? -4.957 4.598 9 1 93.31 99 SER A CA 1
ATOM 713 C C . SER A 1 99 ? -5.605 4.09 10.281 1 93.31 99 SER A C 1
ATOM 715 O O . SER A 1 99 ? -5.035 4.227 11.367 1 93.31 99 SER A O 1
ATOM 717 N N . THR A 1 100 ? -6.73 3.469 10.18 1 89.56 100 THR A N 1
ATOM 718 C CA . THR A 1 100 ? -7.52 3.229 11.391 1 89.56 100 THR A CA 1
ATOM 719 C C . THR A 1 100 ? -7.48 1.753 11.773 1 89.56 100 THR A C 1
ATOM 721 O O . THR A 1 100 ? -7.875 1.387 12.883 1 89.56 100 THR A O 1
ATOM 724 N N . ASP A 1 101 ? -7.055 0.877 10.836 1 83.25 101 ASP A N 1
ATOM 725 C CA . ASP A 1 101 ? -7.133 -0.569 11.023 1 83.25 101 ASP A CA 1
ATOM 726 C C . ASP A 1 101 ? -8.555 -1.001 11.383 1 83.25 101 ASP A C 1
ATOM 728 O O . ASP A 1 101 ? -8.742 -1.852 12.258 1 83.25 101 ASP A O 1
ATOM 732 N N . ARG A 1 102 ? -9.508 -0.264 10.883 1 81.25 102 ARG A N 1
ATOM 733 C CA . ARG A 1 102 ? -10.938 -0.544 10.992 1 81.25 102 ARG A CA 1
ATOM 734 C C . ARG A 1 102 ? -11.422 -0.354 12.43 1 81.25 102 ARG A C 1
ATOM 736 O O . ARG A 1 102 ? -12.43 -0.943 12.836 1 81.25 102 ARG A O 1
ATOM 743 N N . ASP A 1 103 ? -10.633 0.424 13.164 1 84.56 103 ASP A N 1
ATOM 744 C CA . ASP A 1 103 ? -11.047 0.812 14.508 1 84.56 103 ASP A CA 1
ATOM 745 C C . ASP A 1 103 ? -11.82 2.131 14.484 1 84.56 103 ASP A C 1
ATOM 747 O O . ASP A 1 103 ? -11.258 3.18 14.172 1 84.56 103 ASP A O 1
ATOM 751 N N . PHE A 1 104 ? -12.992 2.074 14.914 1 80.69 104 PHE A N 1
ATOM 752 C CA . PHE A 1 104 ? -13.891 3.219 14.781 1 80.69 104 PHE A CA 1
ATOM 753 C C . PHE A 1 104 ? -13.484 4.332 15.734 1 80.69 104 PHE A C 1
ATOM 755 O O . PHE A 1 104 ? -13.68 5.512 15.438 1 80.69 104 PHE A O 1
ATOM 762 N N . ASP A 1 105 ? -12.953 3.996 16.844 1 84.31 105 ASP A N 1
ATOM 763 C CA . ASP A 1 105 ? -12.477 5.02 17.781 1 84.31 105 ASP A CA 1
ATOM 764 C C . ASP A 1 105 ? -11.289 5.781 17.188 1 84.31 105 ASP A C 1
ATOM 766 O O . ASP A 1 105 ? -11.203 7.004 17.328 1 84.31 105 ASP A O 1
ATOM 770 N N . ILE A 1 106 ? -10.516 5.035 16.516 1 87.38 106 ILE A N 1
ATOM 771 C CA . ILE A 1 106 ? -9.375 5.668 15.875 1 87.38 106 ILE A CA 1
ATOM 772 C C . ILE A 1 106 ? -9.859 6.562 14.734 1 87.38 106 ILE A C 1
ATOM 774 O O . ILE A 1 106 ? -9.312 7.648 14.516 1 87.38 106 ILE A O 1
ATOM 778 N N . GLU A 1 107 ? -10.836 6.082 14.062 1 88.56 107 GLU A N 1
ATOM 779 C CA . GLU A 1 107 ? -11.398 6.875 12.977 1 88.56 107 GLU A CA 1
ATOM 780 C C . GLU A 1 107 ? -11.961 8.195 13.492 1 88.56 107 GLU A C 1
ATOM 782 O O . GLU A 1 107 ? -11.688 9.258 12.93 1 88.56 107 GLU A O 1
ATOM 787 N N . ARG A 1 108 ? -12.703 8.156 14.555 1 84.44 108 ARG A N 1
ATOM 788 C CA . ARG A 1 108 ? -13.289 9.359 15.148 1 84.44 108 ARG A CA 1
ATOM 789 C C . ARG A 1 108 ? -12.203 10.32 15.617 1 84.44 108 ARG A C 1
ATOM 791 O O . ARG A 1 108 ? -12.305 11.531 15.422 1 84.44 108 ARG A O 1
ATOM 798 N N . GLU A 1 109 ? -11.25 9.727 16.172 1 86.44 109 GLU A N 1
ATOM 799 C CA . GLU A 1 109 ? -10.133 10.539 16.641 1 86.44 109 GLU A CA 1
ATOM 800 C C . GLU A 1 109 ? -9.43 11.227 15.477 1 86.44 109 GLU A C 1
ATOM 802 O O . GLU A 1 109 ? -9.062 12.406 15.57 1 86.44 109 GLU A O 1
ATOM 807 N N . ALA A 1 110 ? -9.242 10.492 14.445 1 89.5 110 ALA A N 1
ATOM 808 C CA . ALA A 1 110 ? -8.594 11.055 13.266 1 89.5 110 ALA A CA 1
ATOM 809 C C . ALA A 1 110 ? -9.406 12.211 12.688 1 89.5 110 ALA A C 1
ATOM 811 O O . ALA A 1 110 ? -8.859 13.258 12.352 1 89.5 110 ALA A O 1
ATOM 812 N N . VAL A 1 111 ? -10.68 12.008 12.633 1 87.12 111 VAL A N 1
ATOM 813 C CA . VAL A 1 111 ? -11.578 13.047 12.125 1 87.12 111 VAL A CA 1
ATOM 814 C C . VAL A 1 111 ? -11.453 14.305 12.992 1 87.12 111 VAL A C 1
ATOM 816 O O . VAL A 1 111 ? -11.242 15.398 12.469 1 87.12 111 VAL A O 1
ATOM 819 N N . SER A 1 112 ? -11.531 14.102 14.273 1 84.38 112 SER A N 1
ATOM 820 C CA . SER A 1 112 ? -11.438 15.227 15.203 1 84.38 112 SER A CA 1
ATOM 821 C C . SER A 1 112 ? -10.109 15.953 15.055 1 84.38 112 SER A C 1
ATOM 823 O O . SER A 1 112 ? -10.062 17.188 15.055 1 84.38 112 SER A O 1
ATOM 825 N N . THR A 1 113 ? -9.141 15.211 14.914 1 85.94 113 THR A N 1
ATOM 826 C CA . THR A 1 113 ? -7.801 15.773 14.789 1 85.94 113 THR A CA 1
ATOM 827 C C . THR A 1 113 ? -7.664 16.562 13.484 1 85.94 113 THR A C 1
ATOM 829 O O . THR A 1 113 ? -7.094 17.656 13.469 1 85.94 113 THR A O 1
ATOM 832 N N . PHE A 1 114 ? -8.18 16.031 12.406 1 89.69 114 PHE A N 1
ATOM 833 C CA . PHE A 1 114 ? -8.07 16.703 11.117 1 89.69 114 PHE A CA 1
ATOM 834 C C . PHE A 1 114 ? -8.875 18 11.102 1 89.69 114 PHE A C 1
ATOM 836 O O . PHE A 1 114 ? -8.453 18.984 10.508 1 89.69 114 PHE A O 1
ATOM 843 N N . ILE A 1 115 ? -9.961 17.984 11.797 1 84.19 115 ILE A N 1
ATOM 844 C CA . ILE A 1 115 ? -10.766 19.188 11.938 1 84.19 115 ILE A CA 1
ATOM 845 C C . ILE A 1 115 ? -9.992 20.234 12.75 1 84.19 115 ILE A C 1
ATOM 847 O O . ILE A 1 115 ? -9.961 21.406 12.383 1 84.19 115 ILE A O 1
ATOM 851 N N . ALA A 1 116 ? -9.359 19.75 13.781 1 78.69 116 ALA A N 1
ATOM 852 C CA . ALA A 1 116 ? -8.578 20.656 14.625 1 78.69 116 ALA A CA 1
ATOM 853 C C . ALA A 1 116 ? -7.43 21.281 13.844 1 78.69 116 ALA A C 1
ATOM 855 O O . ALA A 1 116 ? -7.035 22.422 14.109 1 78.69 116 ALA A O 1
ATOM 856 N N . HIS A 1 117 ? -6.969 20.562 12.844 1 82.06 117 HIS A N 1
ATOM 857 C CA . HIS A 1 117 ? -5.898 21.062 12 1 82.06 117 HIS A CA 1
ATOM 858 C C . HIS A 1 117 ? -6.453 21.875 10.836 1 82.06 117 HIS A C 1
ATOM 860 O O . HIS A 1 117 ? -5.711 22.266 9.93 1 82.06 117 HIS A O 1
ATOM 866 N N . ARG A 1 118 ? -7.762 22.031 10.797 1 81.81 118 ARG A N 1
ATOM 867 C CA . ARG A 1 118 ? -8.469 22.844 9.82 1 81.81 118 ARG A CA 1
ATOM 868 C C . ARG A 1 118 ? -8.25 22.328 8.406 1 81.81 118 ARG A C 1
ATOM 870 O O . ARG A 1 118 ? -7.93 23.109 7.5 1 81.81 118 ARG A O 1
ATOM 877 N N . ALA A 1 119 ? -8.289 21.016 8.289 1 89.25 119 ALA A N 1
ATOM 878 C CA . ALA A 1 119 ? -8.258 20.453 6.941 1 89.25 119 ALA A CA 1
ATOM 879 C C . ALA A 1 119 ? -9.359 21.047 6.074 1 89.25 119 ALA A C 1
ATOM 881 O O . ALA A 1 119 ? -10.492 21.219 6.535 1 89.25 119 ALA A O 1
ATOM 882 N N . ASP A 1 120 ? -8.984 21.391 4.844 1 89.5 120 ASP A N 1
ATOM 883 C CA . ASP A 1 120 ? -9.961 21.953 3.918 1 89.5 120 ASP A CA 1
ATOM 884 C C . ASP A 1 120 ? -11.047 20.922 3.582 1 89.5 120 ASP A C 1
ATOM 886 O O . ASP A 1 120 ? -12.211 21.297 3.365 1 89.5 120 ASP A O 1
ATOM 890 N N . ALA A 1 121 ? -10.695 19.781 3.523 1 92.94 121 ALA A N 1
ATOM 891 C CA . ALA A 1 121 ? -11.602 18.672 3.24 1 92.94 121 ALA A CA 1
ATOM 892 C C . ALA A 1 121 ? -11.094 17.375 3.857 1 92.94 121 ALA A C 1
ATOM 894 O O . ALA A 1 121 ? -9.906 17.25 4.16 1 92.94 121 ALA A O 1
ATOM 895 N N . ILE A 1 122 ? -12.023 16.453 4.098 1 93.38 122 ILE A N 1
ATOM 896 C CA . ILE A 1 122 ? -11.695 15.133 4.617 1 93.38 122 ILE A CA 1
ATOM 897 C C . ILE A 1 122 ? -12.273 14.055 3.703 1 93.38 122 ILE A C 1
ATOM 899 O O . ILE A 1 122 ? -13.469 14.094 3.375 1 93.38 122 ILE A O 1
ATOM 903 N N . VAL A 1 123 ? -11.438 13.203 3.24 1 95.31 123 VAL A N 1
ATOM 904 C CA . VAL A 1 123 ? -11.844 12.023 2.486 1 95.31 123 VAL A CA 1
ATOM 905 C C . VAL A 1 123 ? -11.789 10.789 3.385 1 95.31 123 VAL A C 1
ATOM 907 O O . VAL A 1 123 ? -10.742 10.477 3.957 1 95.31 123 VAL A O 1
ATOM 910 N N . LEU A 1 124 ? -12.914 10.156 3.545 1 92.56 124 LEU A N 1
ATOM 911 C CA . LEU A 1 124 ? -13.016 8.922 4.312 1 92.56 124 LEU A CA 1
ATOM 912 C C . LEU A 1 124 ? -13.109 7.715 3.391 1 92.56 124 LEU A C 1
ATOM 914 O O . LEU A 1 124 ? -14.117 7.535 2.695 1 92.56 124 LEU A O 1
ATOM 918 N N . ALA A 1 125 ? -12 6.988 3.4 1 91.19 125 ALA A N 1
ATOM 919 C CA . ALA A 1 125 ? -12.008 5.777 2.584 1 91.19 125 ALA A CA 1
ATOM 920 C C . ALA A 1 125 ? -12.188 4.535 3.447 1 91.19 125 ALA A C 1
ATOM 922 O O . ALA A 1 125 ? -11.344 4.219 4.281 1 91.19 125 ALA A O 1
ATOM 923 N N . GLY A 1 126 ? -13.195 3.838 3.289 1 78.88 126 GLY A N 1
ATOM 924 C CA . GLY A 1 126 ? -13.461 2.607 4.016 1 78.88 126 GLY A CA 1
ATOM 925 C C . GLY A 1 126 ? -14.938 2.354 4.254 1 78.88 126 GLY A C 1
ATOM 926 O O . GLY A 1 126 ? -15.742 3.281 4.211 1 78.88 126 GLY A O 1
ATOM 927 N N . SER A 1 127 ? -15.188 1.147 4.48 1 69.69 127 SER A N 1
ATOM 928 C CA . SER A 1 127 ? -16.562 0.675 4.625 1 69.69 127 SER A CA 1
ATOM 929 C C . SER A 1 127 ? -17.188 1.199 5.91 1 69.69 127 SER A C 1
ATOM 931 O O . SER A 1 127 ? -16.516 1.304 6.941 1 69.69 127 SER A O 1
ATOM 933 N N . ARG A 1 128 ? -18.359 1.646 5.734 1 72 128 ARG A N 1
ATOM 934 C CA . ARG A 1 128 ? -19.141 2.033 6.91 1 72 128 ARG A CA 1
ATOM 935 C C . ARG A 1 128 ? -19.672 0.805 7.645 1 72 128 ARG A C 1
ATOM 937 O O . ARG A 1 128 ? -19.766 -0.28 7.066 1 72 128 ARG A O 1
ATOM 944 N N . GLN A 1 129 ? -19.688 0.966 8.953 1 69 129 GLN A N 1
ATOM 945 C CA . GLN A 1 129 ? -20.297 -0.098 9.742 1 69 129 GLN A CA 1
ATOM 946 C C . GLN A 1 129 ? -21.828 0.04 9.773 1 69 129 GLN A C 1
ATOM 948 O O . GLN A 1 129 ? -22.344 1.148 9.672 1 69 129 GLN A O 1
ATOM 953 N N . SER A 1 130 ? -22.406 -1.097 9.75 1 60 130 SER A N 1
ATOM 954 C CA . SER A 1 130 ? -23.859 -1.091 9.922 1 60 130 SER A CA 1
ATOM 955 C C . SER A 1 130 ? -24.25 -0.602 11.312 1 60 130 SER A C 1
ATOM 957 O O . SER A 1 130 ? -23.547 -0.854 12.281 1 60 130 SER A O 1
ATOM 959 N N . GLY A 1 131 ? -25.094 0.457 11.391 1 58.72 131 GLY A N 1
ATOM 960 C CA . GLY A 1 131 ? -25.688 0.85 12.656 1 58.72 131 GLY A CA 1
ATOM 961 C C . GLY A 1 131 ? -25.359 2.273 13.055 1 58.72 131 GLY A C 1
ATOM 962 O O . GLY A 1 131 ? -25.016 3.098 12.211 1 58.72 131 GLY A O 1
ATOM 963 N N . ASP A 1 132 ? -25.422 2.562 14.414 1 56.22 132 ASP A N 1
ATOM 964 C CA . ASP A 1 132 ? -25.453 3.869 15.062 1 56.22 132 ASP A CA 1
ATOM 965 C C . ASP A 1 132 ? -24.047 4.457 15.203 1 56.22 132 ASP A C 1
ATOM 967 O O . ASP A 1 132 ? -23.875 5.512 15.805 1 56.22 132 ASP A O 1
ATOM 971 N N . LEU A 1 133 ? -23.062 3.742 14.773 1 57.22 133 LEU A N 1
ATOM 972 C CA . LEU A 1 133 ? -21.719 4.203 15.102 1 57.22 133 LEU A CA 1
ATOM 973 C C . LEU A 1 133 ? -21.391 5.488 14.352 1 57.22 133 LEU A C 1
ATOM 975 O O . LEU A 1 133 ? -20.531 6.262 14.781 1 57.22 133 LEU A O 1
ATOM 979 N N . ASP A 1 134 ? -22.25 5.828 13.383 1 63.84 134 ASP A N 1
ATOM 980 C CA . ASP A 1 134 ? -21.969 6.996 12.547 1 63.84 134 ASP A CA 1
ATOM 981 C C . ASP A 1 134 ? -22.562 8.258 13.164 1 63.84 134 ASP A C 1
ATOM 983 O O . ASP A 1 134 ? -22.188 9.375 12.797 1 63.84 134 ASP A O 1
ATOM 987 N N . ARG A 1 135 ? -23.25 8.062 14.289 1 64.25 135 ARG A N 1
ATOM 988 C CA . ARG A 1 135 ? -23.969 9.234 14.789 1 64.25 135 ARG A CA 1
ATOM 989 C C . ARG A 1 135 ? -22.984 10.266 15.359 1 64.25 135 ARG A C 1
ATOM 991 O O . ARG A 1 135 ? -23.125 11.461 15.109 1 64.25 135 ARG A O 1
ATOM 998 N N . ASP A 1 136 ? -22.031 9.75 16.141 1 68.94 136 ASP A N 1
ATOM 999 C CA . ASP A 1 136 ? -21.078 10.68 16.75 1 68.94 136 ASP A CA 1
ATOM 1000 C C . ASP A 1 136 ? -20.234 11.375 15.688 1 68.94 136 ASP A C 1
ATOM 1002 O O . ASP A 1 136 ? -20 12.578 15.766 1 68.94 136 ASP A O 1
ATOM 1006 N N . ILE A 1 137 ? -19.875 10.664 14.688 1 75.06 137 ILE A N 1
ATOM 1007 C CA . ILE A 1 137 ? -19.031 11.227 13.641 1 75.06 137 ILE A CA 1
ATOM 1008 C C . ILE A 1 137 ? -19.844 12.211 12.797 1 75.06 137 ILE A C 1
ATOM 1010 O O . ILE A 1 137 ? -19.328 13.234 12.352 1 75.06 137 ILE A O 1
ATOM 1014 N N . GLU A 1 138 ? -21.094 11.945 12.766 1 74.88 138 GLU A N 1
ATOM 1015 C CA . GLU A 1 138 ? -21.969 12.805 11.984 1 74.88 138 GLU A CA 1
ATOM 1016 C C . GLU A 1 138 ? -22.141 14.172 12.641 1 74.88 138 GLU A C 1
ATOM 1018 O O . GLU A 1 138 ? -22.203 15.195 11.953 1 74.88 138 GLU A O 1
ATOM 1023 N N . THR A 1 139 ? -22.203 14.125 13.945 1 72.62 139 THR A N 1
ATOM 1024 C CA . THR A 1 139 ? -22.312 15.391 14.664 1 72.62 139 THR A CA 1
ATOM 1025 C C . THR A 1 139 ? -21.047 16.234 14.469 1 72.62 139 THR A C 1
ATOM 1027 O O . THR A 1 139 ? -21.141 17.438 14.234 1 72.62 139 THR A O 1
ATOM 1030 N N . GLU A 1 140 ? -20.031 15.57 14.523 1 74.94 140 GLU A N 1
ATOM 1031 C CA . GLU A 1 140 ? -18.766 16.266 14.328 1 74.94 140 GLU A CA 1
ATOM 1032 C C . GLU A 1 140 ? -18.641 16.812 12.906 1 74.94 140 GLU A C 1
ATOM 1034 O O . GLU A 1 140 ? -18.203 17.938 12.711 1 74.94 140 GLU A O 1
ATOM 1039 N N . PHE A 1 141 ? -19.094 16.094 11.977 1 78.88 141 PHE A N 1
ATOM 1040 C CA . PHE A 1 141 ? -19.031 16.516 10.578 1 78.88 141 PHE A CA 1
ATOM 1041 C C . PHE A 1 141 ? -19.969 17.688 10.328 1 78.88 141 PHE A C 1
ATOM 1043 O O . PHE A 1 141 ? -19.688 18.562 9.508 1 78.88 141 PHE A O 1
ATOM 1050 N N . GLY A 1 142 ? -21.047 17.641 11.055 1 75.38 142 GLY A N 1
ATOM 1051 C CA . GLY A 1 142 ? -21.969 18.766 10.922 1 75.38 142 GLY A CA 1
ATOM 1052 C C . GLY A 1 142 ? -21.328 20.094 11.25 1 75.38 142 GLY A C 1
ATOM 1053 O O . GLY A 1 142 ? -21.406 21.047 10.469 1 75.38 142 GLY A O 1
ATOM 1054 N N . ARG A 1 143 ? -20.703 20.109 12.328 1 72.12 143 ARG A N 1
ATOM 1055 C CA . ARG A 1 143 ? -20.016 21.328 12.75 1 72.12 143 ARG A CA 1
ATOM 1056 C C . ARG A 1 143 ? -18.906 21.688 11.773 1 72.12 143 ARG A C 1
ATOM 1058 O O . ARG A 1 143 ? -18.719 22.875 11.469 1 72.12 143 ARG A O 1
ATOM 1065 N N . TYR A 1 144 ? -18.219 20.75 11.336 1 82.69 144 TYR A N 1
ATOM 1066 C CA . TYR A 1 144 ? -17.141 20.922 10.383 1 82.69 144 TYR A CA 1
ATOM 1067 C C . TYR A 1 144 ? -17.641 21.516 9.078 1 82.69 144 TYR A C 1
ATOM 1069 O O . TYR A 1 144 ? -17.047 22.453 8.539 1 82.69 144 TYR A O 1
ATOM 1077 N N . ARG A 1 145 ? -18.75 21.078 8.656 1 80.38 145 ARG A N 1
ATOM 1078 C CA . ARG A 1 145 ? -19.344 21.547 7.418 1 80.38 145 ARG A CA 1
ATOM 1079 C C . ARG A 1 145 ? -19.875 22.969 7.578 1 80.38 145 ARG A C 1
ATOM 1081 O O . ARG A 1 145 ? -19.797 23.781 6.648 1 80.38 145 ARG A O 1
ATOM 1088 N N . ASP A 1 146 ? -20.359 23.219 8.719 1 74.44 146 ASP A N 1
ATOM 1089 C CA . ASP A 1 146 ? -20.859 24.562 9 1 74.44 146 ASP A CA 1
ATOM 1090 C C . ASP A 1 146 ? -19.75 25.594 8.914 1 74.44 146 ASP A C 1
ATOM 1092 O O . ASP A 1 146 ? -20.016 26.766 8.625 1 74.44 146 ASP A O 1
ATOM 1096 N N . ASN A 1 147 ? -18.609 25.062 9.086 1 71.75 147 ASN A N 1
ATOM 1097 C CA . ASN A 1 147 ? -17.469 25.969 9.062 1 71.75 147 ASN A CA 1
ATOM 1098 C C . ASN A 1 147 ? -16.719 25.891 7.73 1 71.75 147 ASN A C 1
ATOM 1100 O O . ASN A 1 147 ? -15.539 26.234 7.656 1 71.75 147 ASN A O 1
ATOM 1104 N N . GLY A 1 148 ? -17.375 25.281 6.738 1 76.12 148 GLY A N 1
ATOM 1105 C CA . GLY A 1 148 ? -16.844 25.312 5.387 1 76.12 148 GLY A CA 1
ATOM 1106 C C . GLY A 1 148 ? -16.094 24.047 5.02 1 76.12 148 GLY A C 1
ATOM 1107 O O . GLY A 1 148 ? -15.594 23.922 3.896 1 76.12 148 GLY A O 1
ATOM 1108 N N . GLY A 1 149 ? -16.016 23.188 5.977 1 83.69 149 GLY A N 1
ATOM 1109 C CA . GLY A 1 149 ? -15.359 21.922 5.691 1 83.69 149 GLY A CA 1
ATOM 1110 C C . GLY A 1 149 ? -16.156 21.031 4.773 1 83.69 149 GLY A C 1
ATOM 1111 O O . GLY A 1 149 ? -17.391 21.156 4.68 1 83.69 149 GLY A O 1
ATOM 1112 N N . ARG A 1 150 ? -15.516 20.156 4.062 1 89 150 ARG A N 1
ATOM 1113 C CA . ARG A 1 150 ? -16.188 19.203 3.172 1 89 150 ARG A CA 1
ATOM 1114 C C . ARG A 1 150 ? -15.766 17.781 3.494 1 89 150 ARG A C 1
ATOM 1116 O O . ARG A 1 150 ? -14.609 17.516 3.838 1 89 150 ARG A O 1
ATOM 1123 N N . VAL A 1 151 ? -16.75 16.938 3.354 1 90.38 151 VAL A N 1
ATOM 1124 C CA . VAL A 1 151 ? -16.5 15.516 3.604 1 90.38 151 VAL A CA 1
ATOM 1125 C C . VAL A 1 151 ? -16.922 14.695 2.389 1 90.38 151 VAL A C 1
ATOM 1127 O O . VAL A 1 151 ? -18.016 14.906 1.84 1 90.38 151 VAL A O 1
ATOM 1130 N N . VAL A 1 152 ? -16.062 13.891 1.935 1 93.12 152 VAL A N 1
ATOM 1131 C CA . VAL A 1 152 ? -16.359 12.945 0.862 1 93.12 152 VAL A CA 1
ATOM 1132 C C . VAL A 1 152 ? -16.047 11.523 1.317 1 93.12 152 VAL A C 1
ATOM 1134 O O . VAL A 1 152 ? -14.992 11.273 1.905 1 93.12 152 VAL A O 1
ATOM 1137 N N . VAL A 1 153 ? -16.953 10.633 1.105 1 92.25 153 VAL A N 1
ATOM 1138 C CA . VAL A 1 153 ? -16.766 9.234 1.478 1 92.25 153 VAL A CA 1
ATOM 1139 C C . VAL A 1 153 ? -16.516 8.398 0.227 1 92.25 153 VAL A C 1
ATOM 1141 O O . VAL A 1 153 ? -17.156 8.602 -0.806 1 92.25 153 VAL A O 1
ATOM 1144 N N . ILE A 1 154 ? -15.5 7.594 0.277 1 93.94 154 ILE A N 1
ATOM 1145 C CA . ILE A 1 154 ? -15.352 6.523 -0.703 1 93.94 154 ILE A CA 1
ATOM 1146 C C . ILE A 1 154 ? -16.016 5.25 -0.177 1 93.94 154 ILE A C 1
ATOM 1148 O O . ILE A 1 154 ? -15.492 4.602 0.731 1 93.94 154 ILE A O 1
ATOM 1152 N N . GLY A 1 155 ? -17.062 4.863 -0.714 1 89.56 155 GLY A N 1
ATOM 1153 C CA . GLY A 1 155 ? -17.906 3.795 -0.202 1 89.56 155 GLY A CA 1
ATOM 1154 C C . GLY A 1 155 ? -19.344 4.23 0.025 1 89.56 155 GLY A C 1
ATOM 1155 O O . GLY A 1 155 ? -19.891 5.027 -0.743 1 89.56 155 GLY A O 1
ATOM 1156 N N . GLN A 1 156 ? -19.922 3.695 1.09 1 80.25 156 GLN A N 1
ATOM 1157 C CA . GLN A 1 156 ? -21.312 4.02 1.401 1 80.25 156 GLN A CA 1
ATOM 1158 C C . GLN A 1 156 ? -21.438 5.441 1.939 1 80.25 156 GLN A C 1
ATOM 1160 O O . GLN A 1 156 ? -20.75 5.816 2.887 1 80.25 156 GLN A O 1
ATOM 1165 N N . PRO A 1 157 ? -22.359 6.113 1.328 1 78.56 157 PRO A N 1
ATOM 1166 C CA . PRO A 1 157 ? -22.484 7.516 1.731 1 78.56 157 PRO A CA 1
ATOM 1167 C C . PRO A 1 157 ? -22.969 7.676 3.17 1 78.56 157 PRO A C 1
ATOM 1169 O O . PRO A 1 157 ? -23.719 6.828 3.67 1 78.56 157 PRO A O 1
ATOM 1172 N N . LEU A 1 158 ? -22.453 8.727 3.787 1 74.56 158 LEU A N 1
ATOM 1173 C CA . LEU A 1 158 ? -23.016 9.203 5.043 1 74.56 158 LEU A CA 1
ATOM 1174 C C . LEU A 1 158 ? -24.25 10.078 4.789 1 74.56 158 LEU A C 1
ATOM 1176 O O . LEU A 1 158 ? -24.594 10.352 3.639 1 74.56 158 LEU A O 1
ATOM 1180 N N . ALA A 1 159 ? -24.891 10.422 5.887 1 71.19 159 ALA A N 1
ATOM 1181 C CA . ALA A 1 159 ? -26.062 11.297 5.766 1 71.19 159 ALA A CA 1
ATOM 1182 C C . ALA A 1 159 ? -25.656 12.648 5.184 1 71.19 159 ALA A C 1
ATOM 1184 O O . ALA A 1 159 ? -26.469 13.32 4.539 1 71.19 159 ALA A O 1
ATOM 1185 N N . PHE A 1 160 ? -24.438 12.938 5.363 1 67.81 160 PHE A N 1
ATOM 1186 C CA . PHE A 1 160 ? -23.969 14.211 4.836 1 67.81 160 PHE A CA 1
ATOM 1187 C C . PHE A 1 160 ? -22.656 14.031 4.082 1 67.81 160 PHE A C 1
ATOM 1189 O O . PHE A 1 160 ? -21.953 13.039 4.289 1 67.81 160 PHE A O 1
ATOM 1196 N N . GLY A 1 161 ? -22.469 14.844 3.061 1 79.56 161 GLY A N 1
ATOM 1197 C CA . GLY A 1 161 ? -21.219 14.852 2.316 1 79.56 161 GLY A CA 1
ATOM 1198 C C . GLY A 1 161 ? -21.328 14.141 0.978 1 79.56 161 GLY A C 1
ATOM 1199 O O . GLY A 1 161 ? -22.328 13.484 0.694 1 79.56 161 GLY A O 1
ATOM 1200 N N . GLY A 1 162 ? -20.359 14.359 0.194 1 88.31 162 GLY A N 1
ATOM 1201 C CA . GLY A 1 162 ? -20.266 13.688 -1.093 1 88.31 162 GLY A CA 1
ATOM 1202 C C . GLY A 1 162 ? -19.734 12.266 -0.988 1 88.31 162 GLY A C 1
ATOM 1203 O O . GLY A 1 162 ? -19.266 11.852 0.071 1 88.31 162 GLY A O 1
ATOM 1204 N N . ALA A 1 163 ? -19.969 11.562 -2.057 1 92.81 163 ALA A N 1
ATOM 1205 C CA . ALA A 1 163 ? -19.5 10.18 -2.02 1 92.81 163 ALA A CA 1
ATOM 1206 C C . ALA A 1 163 ? -19.094 9.703 -3.41 1 92.81 163 ALA A C 1
ATOM 1208 O O . ALA A 1 163 ? -19.656 10.148 -4.414 1 92.81 163 ALA A O 1
ATOM 1209 N N . VAL A 1 164 ? -18.094 9 -3.457 1 95.12 164 VAL A N 1
ATOM 1210 C CA . VAL A 1 164 ? -17.719 8.141 -4.574 1 95.12 164 VAL A CA 1
ATOM 1211 C C . VAL A 1 164 ? -17.984 6.68 -4.203 1 95.12 164 VAL A C 1
ATOM 1213 O O . VAL A 1 164 ? -17.312 6.125 -3.33 1 95.12 164 VAL A O 1
ATOM 1216 N N . GLU A 1 165 ? -18.922 6.074 -4.832 1 94.19 165 GLU A N 1
ATOM 1217 C CA . GLU A 1 165 ? -19.453 4.789 -4.379 1 94.19 165 GLU A CA 1
ATOM 1218 C C . GLU A 1 165 ? -19.188 3.693 -5.406 1 94.19 165 GLU A C 1
ATOM 1220 O O . GLU A 1 165 ? -19.875 3.6 -6.418 1 94.19 165 GLU A O 1
ATOM 1225 N N . PRO A 1 166 ? -18.219 2.818 -5.121 1 95.5 166 PRO A N 1
ATOM 1226 C CA . PRO A 1 166 ? -18.156 1.626 -5.969 1 95.5 166 PRO A CA 1
ATOM 1227 C C . PRO A 1 166 ? -19.469 0.85 -5.984 1 95.5 166 PRO A C 1
ATOM 1229 O O . PRO A 1 166 ? -20.125 0.706 -4.941 1 95.5 166 PRO A O 1
ATOM 1232 N N . GLU A 1 167 ? -19.938 0.44 -7.082 1 96.12 167 GLU A N 1
ATOM 1233 C CA . GLU A 1 167 ? -21.172 -0.313 -7.199 1 96.12 167 GLU A CA 1
ATOM 1234 C C . GLU A 1 167 ? -20.969 -1.781 -6.84 1 96.12 167 GLU A C 1
ATOM 1236 O O . GLU A 1 167 ? -21.109 -2.662 -7.691 1 96.12 167 GLU A O 1
ATOM 1241 N N . ASN A 1 168 ? -20.781 -1.947 -5.582 1 96.5 168 ASN A N 1
ATOM 1242 C CA . ASN A 1 168 ? -20.422 -3.258 -5.047 1 96.5 168 ASN A CA 1
ATOM 1243 C C . ASN A 1 168 ? -21.5 -4.301 -5.359 1 96.5 168 ASN A C 1
ATOM 1245 O O . ASN A 1 168 ? -21.188 -5.383 -5.855 1 96.5 168 ASN A O 1
ATOM 1249 N N . HIS A 1 169 ? -22.734 -3.943 -5.082 1 97.44 169 HIS A N 1
ATOM 1250 C CA . HIS A 1 169 ? -23.844 -4.863 -5.301 1 97.44 169 HIS A CA 1
ATOM 1251 C C . HIS A 1 169 ? -23.969 -5.227 -6.773 1 97.44 169 HIS A C 1
ATOM 1253 O O . HIS A 1 169 ? -24 -6.406 -7.129 1 97.44 169 HIS A O 1
ATOM 1259 N N . LEU A 1 170 ? -23.953 -4.27 -7.578 1 98.19 170 LEU A N 1
ATOM 1260 C CA . LEU A 1 170 ? -24.125 -4.469 -9.016 1 98.19 170 LEU A CA 1
ATOM 1261 C C . LEU A 1 170 ? -22.969 -5.258 -9.594 1 98.19 170 LEU A C 1
ATOM 1263 O O . LEU A 1 170 ? -23.156 -6.168 -10.398 1 98.19 170 LEU A O 1
ATOM 1267 N N . GLY A 1 171 ? -21.75 -4.824 -9.211 1 98.38 171 GLY A N 1
ATOM 1268 C CA . GLY A 1 171 ? -20.578 -5.523 -9.688 1 98.38 171 GLY A CA 1
ATOM 1269 C C . GLY A 1 171 ? -20.578 -7 -9.336 1 98.38 171 GLY A C 1
ATOM 1270 O O . GLY A 1 171 ? -20.25 -7.844 -10.172 1 98.38 171 GLY A O 1
ATOM 1271 N N . ALA A 1 172 ? -20.969 -7.273 -8.141 1 98.69 172 ALA A N 1
ATOM 1272 C CA . ALA A 1 172 ? -21 -8.664 -7.695 1 98.69 172 ALA A CA 1
ATOM 1273 C C . ALA A 1 172 ? -22.109 -9.438 -8.422 1 98.69 172 ALA A C 1
ATOM 1275 O O . ALA A 1 172 ? -21.938 -10.617 -8.75 1 98.69 172 ALA A O 1
ATOM 1276 N N . ALA A 1 173 ? -23.234 -8.797 -8.633 1 98.81 173 ALA A N 1
ATOM 1277 C CA . ALA A 1 173 ? -24.312 -9.414 -9.383 1 98.81 173 ALA A CA 1
ATOM 1278 C C . ALA A 1 173 ? -23.859 -9.766 -10.805 1 98.81 173 ALA A C 1
ATOM 1280 O O . ALA A 1 173 ? -24.125 -10.867 -11.289 1 98.81 173 ALA A O 1
ATOM 1281 N N . GLN A 1 174 ? -23.203 -8.852 -11.414 1 98.81 174 GLN A N 1
ATOM 1282 C CA . GLN A 1 174 ? -22.719 -9.07 -12.773 1 98.81 174 GLN A CA 1
ATOM 1283 C C . GLN A 1 174 ? -21.703 -10.211 -12.812 1 98.81 174 GLN A C 1
ATOM 1285 O O . GLN A 1 174 ? -21.641 -10.969 -13.781 1 98.81 174 GLN A O 1
ATOM 1290 N N . LEU A 1 175 ? -20.891 -10.281 -11.742 1 98.81 175 LEU A N 1
ATOM 1291 C CA . LEU A 1 175 ? -19.938 -11.383 -11.641 1 98.81 175 LEU A CA 1
ATOM 1292 C C . LEU A 1 175 ? -20.672 -12.727 -11.586 1 98.81 175 LEU A C 1
ATOM 1294 O O . LEU A 1 175 ? -20.297 -13.656 -12.305 1 98.81 175 LEU A O 1
ATOM 1298 N N . ALA A 1 176 ? -21.656 -12.805 -10.773 1 98.81 176 ALA A N 1
ATOM 1299 C CA . ALA A 1 176 ? -22.453 -14.031 -10.68 1 98.81 176 ALA A CA 1
ATOM 1300 C C . ALA A 1 176 ? -23.047 -14.406 -12.039 1 98.81 176 ALA A C 1
ATOM 1302 O O . ALA A 1 176 ? -22.953 -15.562 -12.461 1 98.81 176 ALA A O 1
ATOM 1303 N N . GLU A 1 177 ? -23.609 -13.445 -12.672 1 98.69 177 GLU A N 1
ATOM 1304 C CA . GLU A 1 177 ? -24.219 -13.672 -13.977 1 98.69 177 GLU A CA 1
ATOM 1305 C C . GLU A 1 177 ? -23.188 -14.18 -14.984 1 98.69 177 GLU A C 1
ATOM 1307 O O . GLU A 1 177 ? -23.453 -15.117 -15.742 1 98.69 177 GLU A O 1
ATOM 1312 N N . ALA A 1 178 ? -22.047 -13.531 -14.992 1 98.75 178 ALA A N 1
ATOM 1313 C CA . ALA A 1 178 ? -20.984 -13.93 -15.922 1 98.75 178 ALA A CA 1
ATOM 1314 C C . ALA A 1 178 ? -20.547 -15.367 -15.664 1 98.75 178 ALA A C 1
ATOM 1316 O O . ALA A 1 178 ? -20.281 -16.109 -16.609 1 98.75 178 ALA A O 1
ATOM 1317 N N . LEU A 1 179 ? -20.422 -15.703 -14.414 1 98.62 179 LEU A N 1
ATOM 1318 C CA . LEU A 1 179 ? -19.984 -17.047 -14.047 1 98.62 179 LEU A CA 1
ATOM 1319 C C . LEU A 1 179 ? -21.047 -18.078 -14.43 1 98.62 179 LEU A C 1
ATOM 1321 O O . LEU A 1 179 ? -20.703 -19.156 -14.922 1 98.62 179 LEU A O 1
ATOM 1325 N N . VAL A 1 180 ? -22.297 -17.797 -14.258 1 98.44 180 VAL A N 1
ATOM 1326 C CA . VAL A 1 180 ? -23.391 -18.688 -14.672 1 98.44 180 VAL A CA 1
ATOM 1327 C C . VAL A 1 180 ? -23.375 -18.844 -16.188 1 98.44 180 VAL A C 1
ATOM 1329 O O . VAL A 1 180 ? -23.484 -19.969 -16.703 1 98.44 180 VAL A O 1
ATOM 1332 N N . LYS A 1 181 ? -23.219 -17.734 -16.844 1 97.88 181 LYS A N 1
ATOM 1333 C CA . LYS A 1 181 ? -23.172 -17.75 -18.297 1 97.88 181 LYS A CA 1
ATOM 1334 C C . LYS A 1 181 ? -22 -18.594 -18.797 1 97.88 181 LYS A C 1
ATOM 1336 O O . LYS A 1 181 ? -22.078 -19.203 -19.859 1 97.88 181 LYS A O 1
ATOM 1341 N N . SER A 1 182 ? -20.969 -18.625 -18 1 97.31 182 SER A N 1
ATOM 1342 C CA . SER A 1 182 ? -19.766 -19.391 -18.375 1 97.31 182 SER A CA 1
ATOM 1343 C C . SER A 1 182 ? -19.984 -20.891 -18.141 1 97.31 182 SER A C 1
ATOM 1345 O O . SER A 1 182 ? -19.141 -21.703 -18.531 1 97.31 182 SER A O 1
ATOM 1347 N N . GLY A 1 183 ? -21.031 -21.234 -17.359 1 97.06 183 GLY A N 1
ATOM 1348 C CA . GLY A 1 183 ? -21.375 -22.641 -17.25 1 97.06 183 GLY A CA 1
ATOM 1349 C C . GLY A 1 183 ? -21.359 -23.156 -15.82 1 97.06 183 GLY A C 1
ATOM 1350 O O . GLY A 1 183 ? -21.719 -24.297 -15.562 1 97.06 183 GLY A O 1
ATOM 1351 N N . HIS A 1 184 ? -20.922 -22.344 -14.883 1 97.94 184 HIS A N 1
ATOM 1352 C CA . HIS A 1 184 ? -20.906 -22.766 -13.484 1 97.94 184 HIS A CA 1
ATOM 1353 C C . HIS A 1 184 ? -22.328 -22.969 -12.953 1 97.94 184 HIS A C 1
ATOM 1355 O O . HIS A 1 184 ? -23.219 -22.188 -13.273 1 97.94 184 HIS A O 1
ATOM 1361 N N . THR A 1 185 ? -22.484 -23.938 -12.117 1 97.5 185 THR A N 1
ATOM 1362 C CA . THR A 1 185 ? -23.812 -24.203 -11.547 1 97.5 185 THR A CA 1
ATOM 1363 C C . THR A 1 185 ? -23.719 -24.406 -10.039 1 97.5 185 THR A C 1
ATOM 1365 O O . THR A 1 185 ? -24.734 -24.422 -9.352 1 97.5 185 THR A O 1
ATOM 1368 N N . GLN A 1 186 ? -22.609 -24.656 -9.516 1 97.81 186 GLN A N 1
ATOM 1369 C CA . GLN A 1 186 ? -22.375 -24.828 -8.086 1 97.81 186 GLN A CA 1
ATOM 1370 C C . GLN A 1 186 ? -21.547 -23.688 -7.516 1 97.81 186 GLN A C 1
ATOM 1372 O O . GLN A 1 186 ? -20.422 -23.438 -7.969 1 97.81 186 GLN A O 1
ATOM 1377 N N . PHE A 1 187 ? -22.125 -23.078 -6.543 1 98.62 187 PHE A N 1
ATOM 1378 C CA . PHE A 1 187 ? -21.469 -21.891 -6.031 1 98.62 187 PHE A CA 1
ATOM 1379 C C . PHE A 1 187 ? -21.328 -21.953 -4.516 1 98.62 187 PHE A C 1
ATOM 1381 O O . PHE A 1 187 ? -22.078 -22.656 -3.846 1 98.62 187 PHE A O 1
ATOM 1388 N N . ALA A 1 188 ? -20.375 -21.281 -3.99 1 98.81 188 ALA A N 1
ATOM 1389 C CA . ALA A 1 188 ? -20.203 -20.984 -2.572 1 98.81 188 ALA A CA 1
ATOM 1390 C C . ALA A 1 188 ? -19.672 -19.562 -2.371 1 98.81 188 ALA A C 1
ATOM 1392 O O . ALA A 1 188 ? -19.266 -18.906 -3.332 1 98.81 188 ALA A O 1
ATOM 1393 N N . VAL A 1 189 ? -19.75 -19.109 -1.121 1 98.81 189 VAL A N 1
ATOM 1394 C CA . VAL A 1 189 ? -19.359 -17.734 -0.877 1 98.81 189 VAL A CA 1
ATOM 1395 C C . VAL A 1 189 ? -18.484 -17.656 0.369 1 98.81 189 VAL A C 1
ATOM 1397 O O . VAL A 1 189 ? -18.781 -18.297 1.384 1 98.81 189 VAL A O 1
ATOM 1400 N N . ILE A 1 190 ? -17.375 -16.969 0.191 1 98.56 190 ILE A N 1
ATOM 1401 C CA . ILE A 1 190 ? -16.609 -16.484 1.336 1 98.56 190 ILE A CA 1
ATOM 1402 C C . ILE A 1 190 ? -16.891 -15.008 1.563 1 98.56 190 ILE A C 1
ATOM 1404 O O . ILE A 1 190 ? -16.312 -14.148 0.888 1 98.56 190 ILE A O 1
ATOM 1408 N N . GLY A 1 191 ? -17.734 -14.766 2.5 1 96.69 191 GLY A N 1
ATOM 1409 C CA . GLY A 1 191 ? -18.125 -13.398 2.826 1 96.69 191 GLY A CA 1
ATOM 1410 C C . GLY A 1 191 ? -17.203 -12.75 3.844 1 96.69 191 GLY A C 1
ATOM 1411 O O . GLY A 1 191 ? -16.25 -13.367 4.312 1 96.69 191 GLY A O 1
ATOM 1412 N N . GLY A 1 192 ? -17.375 -11.492 4.055 1 92.12 192 GLY A N 1
ATOM 1413 C CA . GLY A 1 192 ? -16.688 -10.75 5.09 1 92.12 192 GLY A CA 1
ATOM 1414 C C . GLY A 1 192 ? -17.516 -10.555 6.348 1 92.12 192 GLY A C 1
ATOM 1415 O O . GLY A 1 192 ? -18.562 -11.172 6.5 1 92.12 192 GLY A O 1
ATOM 1416 N N . PRO A 1 193 ? -16.906 -9.766 7.277 1 86.06 193 PRO A N 1
ATOM 1417 C CA . PRO A 1 193 ? -17.688 -9.469 8.492 1 86.06 193 PRO A CA 1
ATOM 1418 C C . PRO A 1 193 ? -19.016 -8.797 8.195 1 86.06 193 PRO A C 1
ATOM 1420 O O . PRO A 1 193 ? -19.109 -7.957 7.293 1 86.06 193 PRO A O 1
ATOM 1423 N N . ALA A 1 194 ? -20 -9.086 8.977 1 83.75 194 ALA A N 1
ATOM 1424 C CA . ALA A 1 194 ? -21.359 -8.625 8.75 1 83.75 194 ALA A CA 1
ATOM 1425 C C . ALA A 1 194 ? -21.469 -7.117 8.969 1 83.75 194 ALA A C 1
ATOM 1427 O O . ALA A 1 194 ? -22.391 -6.477 8.453 1 83.75 194 ALA A O 1
ATOM 1428 N N . ASN A 1 195 ? -20.547 -6.609 9.648 1 82.12 195 ASN A N 1
ATOM 1429 C CA . ASN A 1 195 ? -20.625 -5.188 9.961 1 82.12 195 ASN A CA 1
ATOM 1430 C C . ASN A 1 195 ? -19.953 -4.336 8.883 1 82.12 195 ASN A C 1
ATOM 1432 O O . ASN A 1 195 ? -20 -3.105 8.945 1 82.12 195 ASN A O 1
ATOM 1436 N N . ILE A 1 196 ? -19.406 -4.965 7.953 1 84.06 196 ILE A N 1
ATOM 1437 C CA . ILE A 1 196 ? -18.781 -4.246 6.844 1 84.06 196 ILE A CA 1
ATOM 1438 C C . ILE A 1 196 ? -19.734 -4.215 5.652 1 84.06 196 ILE A C 1
ATOM 1440 O O . ILE A 1 196 ? -19.891 -5.211 4.941 1 84.06 196 ILE A O 1
ATOM 1444 N N . ARG A 1 197 ? -20.25 -3.125 5.379 1 87.56 197 ARG A N 1
ATOM 1445 C CA . ARG A 1 197 ? -21.312 -2.984 4.387 1 87.56 197 ARG A CA 1
ATOM 1446 C C . ARG A 1 197 ? -20.812 -3.365 2.996 1 87.56 197 ARG A C 1
ATOM 1448 O O . ARG A 1 197 ? -21.562 -3.934 2.197 1 87.56 197 ARG A O 1
ATOM 1455 N N . THR A 1 198 ? -19.594 -3.002 2.66 1 91.25 198 THR A N 1
ATOM 1456 C CA . THR A 1 198 ? -19.031 -3.377 1.373 1 91.25 198 THR A CA 1
ATOM 1457 C C . THR A 1 198 ? -19.109 -4.887 1.16 1 91.25 198 THR A C 1
ATOM 1459 O O . THR A 1 198 ? -19.562 -5.344 0.106 1 91.25 198 THR A O 1
ATOM 1462 N N . ALA A 1 199 ? -18.719 -5.621 2.172 1 92.62 199 ALA A N 1
ATOM 1463 C CA . ALA A 1 199 ? -18.766 -7.078 2.096 1 92.62 199 ALA A CA 1
ATOM 1464 C C . ALA A 1 199 ? -20.203 -7.578 1.944 1 92.62 199 ALA A C 1
ATOM 1466 O O . ALA A 1 199 ? -20.469 -8.477 1.146 1 92.62 199 ALA A O 1
ATOM 1467 N N . VAL A 1 200 ? -21.062 -6.98 2.648 1 93.31 200 VAL A N 1
ATOM 1468 C CA . VAL A 1 200 ? -22.469 -7.375 2.629 1 93.31 200 VAL A CA 1
ATOM 1469 C C . VAL A 1 200 ? -23.062 -7.086 1.255 1 93.31 200 VAL A C 1
ATOM 1471 O O . VAL A 1 200 ? -23.766 -7.922 0.688 1 93.31 200 VAL A O 1
ATOM 1474 N N . ASP A 1 201 ? -22.766 -5.934 0.744 1 94.81 201 ASP A N 1
ATOM 1475 C CA . ASP A 1 201 ? -23.281 -5.543 -0.564 1 94.81 201 ASP A CA 1
ATOM 1476 C C . ASP A 1 201 ? -22.781 -6.492 -1.654 1 94.81 201 ASP A C 1
ATOM 1478 O O . ASP A 1 201 ? -23.562 -6.895 -2.531 1 94.81 201 ASP A O 1
ATOM 1482 N N . ARG A 1 202 ? -21.516 -6.797 -1.621 1 97.38 202 ARG A N 1
ATOM 1483 C CA . ARG A 1 202 ? -20.953 -7.691 -2.625 1 97.38 202 ARG A CA 1
ATOM 1484 C C . ARG A 1 202 ? -21.547 -9.094 -2.508 1 97.38 202 ARG A C 1
ATOM 1486 O O . ARG A 1 202 ? -21.969 -9.68 -3.508 1 97.38 202 ARG A O 1
ATOM 1493 N N . ARG A 1 203 ? -21.625 -9.562 -1.285 1 97.88 203 ARG A N 1
ATOM 1494 C CA . ARG A 1 203 ? -22.25 -10.859 -1.06 1 97.88 203 ARG A CA 1
ATOM 1495 C C . ARG A 1 203 ? -23.703 -10.859 -1.555 1 97.88 203 ARG A C 1
ATOM 1497 O O . ARG A 1 203 ? -24.109 -11.773 -2.277 1 97.88 203 ARG A O 1
ATOM 1504 N N . ASN A 1 204 ? -24.484 -9.859 -1.124 1 97.69 204 ASN A N 1
ATOM 1505 C CA . ASN A 1 204 ? -25.891 -9.781 -1.499 1 97.69 204 ASN A CA 1
ATOM 1506 C C . ASN A 1 204 ? -26.062 -9.727 -3.014 1 97.69 204 ASN A C 1
ATOM 1508 O O . ASN A 1 204 ? -26.906 -10.422 -3.572 1 97.69 204 ASN A O 1
ATOM 1512 N N . GLY A 1 205 ? -25.266 -8.852 -3.641 1 98.56 205 GLY A N 1
ATOM 1513 C CA . GLY A 1 205 ? -25.344 -8.758 -5.09 1 98.56 205 GLY A CA 1
ATOM 1514 C C . GLY A 1 205 ? -25.125 -10.094 -5.781 1 98.56 205 GLY A C 1
ATOM 1515 O O . GLY A 1 205 ? -25.859 -10.461 -6.695 1 98.56 205 GLY A O 1
ATOM 1516 N N . PHE A 1 206 ? -24.141 -10.828 -5.316 1 98.81 206 PHE A N 1
ATOM 1517 C CA . PHE A 1 206 ? -23.766 -12.109 -5.906 1 98.81 206 PHE A CA 1
ATOM 1518 C C . PHE A 1 206 ? -24.859 -13.148 -5.672 1 98.81 206 PHE A C 1
ATOM 1520 O O . PHE A 1 206 ? -25.344 -13.781 -6.613 1 98.81 206 PHE A O 1
ATOM 1527 N N . VAL A 1 207 ? -25.344 -13.258 -4.473 1 98.69 207 VAL A N 1
ATOM 1528 C CA . VAL A 1 207 ? -26.297 -14.281 -4.074 1 98.69 207 VAL A CA 1
ATOM 1529 C C . VAL A 1 207 ? -27.656 -13.992 -4.707 1 98.69 207 VAL A C 1
ATOM 1531 O O . VAL A 1 207 ? -28.344 -14.914 -5.16 1 98.69 207 VAL A O 1
ATOM 1534 N N . GLU A 1 208 ? -28.062 -12.766 -4.688 1 98.69 208 GLU A N 1
ATOM 1535 C CA . GLU A 1 208 ? -29.344 -12.391 -5.285 1 98.69 208 GLU A CA 1
ATOM 1536 C C . GLU A 1 208 ? -29.359 -12.688 -6.785 1 98.69 208 GLU A C 1
ATOM 1538 O O . GLU A 1 208 ? -30.375 -13.141 -7.324 1 98.69 208 GLU A O 1
ATOM 1543 N N . ALA A 1 209 ? -28.281 -12.359 -7.438 1 98.69 209 ALA A N 1
ATOM 1544 C CA . ALA A 1 209 ? -28.172 -12.656 -8.867 1 98.69 209 ALA A CA 1
ATOM 1545 C C . ALA A 1 209 ? -28.281 -14.156 -9.133 1 98.69 209 ALA A C 1
ATOM 1547 O O . ALA A 1 209 ? -28.938 -14.578 -10.086 1 98.69 209 ALA A O 1
ATOM 1548 N N . LEU A 1 210 ? -27.641 -14.961 -8.297 1 98.62 210 LEU A N 1
ATOM 1549 C CA . LEU A 1 210 ? -27.781 -16.406 -8.391 1 98.62 210 LEU A CA 1
ATOM 1550 C C . LEU A 1 210 ? -29.25 -16.812 -8.211 1 98.62 210 LEU A C 1
ATOM 1552 O O . LEU A 1 210 ? -29.766 -17.641 -8.961 1 98.62 210 LEU A O 1
ATOM 1556 N N . GLY A 1 211 ? -29.812 -16.219 -7.211 1 98.25 211 GLY A N 1
ATOM 1557 C CA . GLY A 1 211 ? -31.219 -16.5 -6.93 1 98.25 211 GLY A CA 1
ATOM 1558 C C . GLY A 1 211 ? -32.125 -16.266 -8.117 1 98.25 211 GLY A C 1
ATOM 1559 O O . GLY A 1 211 ? -33.062 -17.031 -8.359 1 98.25 211 GLY A O 1
ATOM 1560 N N . ARG A 1 212 ? -31.906 -15.234 -8.844 1 97.69 212 ARG A N 1
ATOM 1561 C CA . ARG A 1 212 ? -32.688 -14.898 -10.023 1 97.69 212 ARG A CA 1
ATOM 1562 C C . ARG A 1 212 ? -32.562 -15.977 -11.086 1 97.69 212 ARG A C 1
ATOM 1564 O O . ARG A 1 212 ? -33.406 -16.078 -11.977 1 97.69 212 ARG A O 1
ATOM 1571 N N . ARG A 1 213 ? -31.578 -16.781 -11.016 1 97 213 ARG A N 1
ATOM 1572 C CA . ARG A 1 213 ? -31.359 -17.859 -11.961 1 97 213 ARG A CA 1
ATOM 1573 C C . ARG A 1 213 ? -31.719 -19.219 -11.352 1 97 213 ARG A C 1
ATOM 1575 O O . ARG A 1 213 ? -31.438 -20.266 -11.922 1 97 213 ARG A O 1
ATOM 1582 N N . GLY A 1 214 ? -32.25 -19.172 -10.133 1 97.44 214 GLY A N 1
ATOM 1583 C CA . GLY A 1 214 ? -32.688 -20.375 -9.453 1 97.44 214 GLY A CA 1
ATOM 1584 C C . GLY A 1 214 ? -31.562 -21.109 -8.766 1 97.44 214 GLY A C 1
ATOM 1585 O O . GLY A 1 214 ? -31.656 -22.312 -8.516 1 97.44 214 GLY A O 1
ATOM 1586 N N . LEU A 1 215 ? -30.469 -20.453 -8.531 1 98.12 215 LEU A N 1
ATOM 1587 C CA . LEU A 1 215 ? -29.312 -21.062 -7.879 1 98.12 215 LEU A CA 1
ATOM 1588 C C . LEU A 1 215 ? -29.141 -20.516 -6.469 1 98.12 215 LEU A C 1
ATOM 1590 O O . LEU A 1 215 ? -29.531 -19.375 -6.18 1 98.12 215 LEU A O 1
ATOM 1594 N N . THR A 1 216 ? -28.641 -21.297 -5.57 1 97.62 216 THR A N 1
ATOM 1595 C CA . THR A 1 216 ? -28.297 -20.922 -4.207 1 97.62 216 THR A CA 1
ATOM 1596 C C . THR A 1 216 ? -26.906 -21.438 -3.836 1 97.62 216 THR A C 1
ATOM 1598 O O . THR A 1 216 ? -26.547 -22.562 -4.184 1 97.62 216 THR A O 1
ATOM 1601 N N . PRO A 1 217 ? -26.188 -20.625 -3.17 1 98.44 217 PRO A N 1
ATOM 1602 C CA . PRO A 1 217 ? -24.875 -21.125 -2.746 1 98.44 217 PRO A CA 1
ATOM 1603 C C . PRO A 1 217 ? -24.969 -22.359 -1.857 1 98.44 217 PRO A C 1
ATOM 1605 O O . PRO A 1 217 ? -25.844 -22.422 -0.983 1 98.44 217 PRO A O 1
ATOM 1608 N N . LEU A 1 218 ? -24.141 -23.25 -2.119 1 98.19 218 LEU A N 1
ATOM 1609 C CA . LEU A 1 218 ? -24.109 -24.484 -1.338 1 98.19 218 LEU A CA 1
ATOM 1610 C C . LEU A 1 218 ? -23.734 -24.203 0.111 1 98.19 218 LEU A C 1
ATOM 1612 O O . LEU A 1 218 ? -24.266 -24.828 1.032 1 98.19 218 LEU A O 1
ATOM 1616 N N . VAL A 1 219 ? -22.734 -23.359 0.249 1 98.06 219 VAL A N 1
ATOM 1617 C CA . VAL A 1 219 ? -22.219 -23 1.561 1 98.06 219 VAL A CA 1
ATOM 1618 C C . VAL A 1 219 ? -21.766 -21.547 1.548 1 98.06 219 VAL A C 1
ATOM 1620 O O . VAL A 1 219 ? -21.266 -21.047 0.532 1 98.06 219 VAL A O 1
ATOM 1623 N N . GLU A 1 220 ? -22.047 -20.891 2.621 1 98.06 220 GLU A N 1
ATOM 1624 C CA . GLU A 1 220 ? -21.484 -19.562 2.871 1 98.06 220 GLU A CA 1
ATOM 1625 C C . GLU A 1 220 ? -20.703 -19.516 4.18 1 98.06 220 GLU A C 1
ATOM 1627 O O . GLU A 1 220 ? -21.203 -19.984 5.215 1 98.06 220 GLU A O 1
ATOM 1632 N N . VAL A 1 221 ? -19.516 -19.031 4.07 1 97.81 221 VAL A N 1
ATOM 1633 C CA . VAL A 1 221 ? -18.688 -18.844 5.258 1 97.81 221 VAL A CA 1
ATOM 1634 C C . VAL A 1 221 ? -18.234 -17.391 5.352 1 97.81 221 VAL A C 1
ATOM 1636 O O . VAL A 1 221 ? -18.125 -16.703 4.332 1 97.81 221 VAL A O 1
ATOM 1639 N N . SER A 1 222 ? -18.047 -16.938 6.527 1 96.06 222 SER A N 1
ATOM 1640 C CA . SER A 1 222 ? -17.547 -15.578 6.734 1 96.06 222 SER A CA 1
ATOM 1641 C C . SER A 1 222 ? -16.125 -15.586 7.281 1 96.06 222 SER A C 1
ATOM 1643 O O . SER A 1 222 ? -15.719 -16.531 7.957 1 96.06 222 SER A O 1
ATOM 1645 N N . GLY A 1 223 ? -15.359 -14.625 6.895 1 94.5 223 GLY A N 1
ATOM 1646 C CA . GLY A 1 223 ? -14.023 -14.391 7.43 1 94.5 223 GLY A CA 1
ATOM 1647 C C . GLY A 1 223 ? -13.672 -12.914 7.539 1 94.5 223 GLY A C 1
ATOM 1648 O O . GLY A 1 223 ? -14.406 -12.062 7.035 1 94.5 223 GLY A O 1
ATOM 1649 N N . ASP A 1 224 ? -12.562 -12.711 8.242 1 91.5 224 ASP A N 1
ATOM 1650 C CA . ASP A 1 224 ? -12.078 -11.336 8.297 1 91.5 224 ASP A CA 1
ATOM 1651 C C . ASP A 1 224 ? -11.75 -10.812 6.902 1 91.5 224 ASP A C 1
ATOM 1653 O O . ASP A 1 224 ? -11.391 -11.586 6.012 1 91.5 224 ASP A O 1
ATOM 1657 N N . PHE A 1 225 ? -11.922 -9.586 6.746 1 89.25 225 PHE A N 1
ATOM 1658 C CA . PHE A 1 225 ? -11.734 -8.898 5.473 1 89.25 225 PHE A CA 1
ATOM 1659 C C . PHE A 1 225 ? -10.25 -8.75 5.152 1 89.25 225 PHE A C 1
ATOM 1661 O O . PHE A 1 225 ? -9.789 -7.648 4.832 1 89.25 225 PHE A O 1
ATOM 1668 N N . THR A 1 226 ? -9.453 -9.789 5.414 1 90.12 226 THR A N 1
ATOM 1669 C CA . THR A 1 226 ? -8.008 -9.852 5.211 1 90.12 226 THR A CA 1
ATOM 1670 C C . THR A 1 226 ? -7.617 -11.156 4.516 1 90.12 226 THR A C 1
ATOM 1672 O O . THR A 1 226 ? -8.445 -12.047 4.355 1 90.12 226 THR A O 1
ATOM 1675 N N . ARG A 1 227 ? -6.379 -11.219 4.117 1 91.44 227 ARG A N 1
ATOM 1676 C CA . ARG A 1 227 ? -5.832 -12.453 3.566 1 91.44 227 ARG A CA 1
ATOM 1677 C C . ARG A 1 227 ? -6.004 -13.609 4.543 1 91.44 227 ARG A C 1
ATOM 1679 O O . ARG A 1 227 ? -6.438 -14.703 4.156 1 91.44 227 ARG A O 1
ATOM 1686 N N . ASP A 1 228 ? -5.68 -13.422 5.805 1 92.56 228 ASP A N 1
ATOM 1687 C CA . ASP A 1 228 ? -5.773 -14.477 6.809 1 92.56 228 ASP A CA 1
ATOM 1688 C C . ASP A 1 228 ? -7.227 -14.891 7.031 1 92.56 228 ASP A C 1
ATOM 1690 O O . ASP A 1 228 ? -7.508 -16.062 7.301 1 92.56 228 ASP A O 1
ATOM 1694 N N . GLY A 1 229 ? -8.055 -13.922 6.941 1 94.62 229 GLY A N 1
ATOM 1695 C CA . GLY A 1 229 ? -9.469 -14.242 7.027 1 94.62 229 GLY A CA 1
ATOM 1696 C C . GLY A 1 229 ? -9.953 -15.133 5.895 1 94.62 229 GLY A C 1
ATOM 1697 O O . GLY A 1 229 ? -10.727 -16.062 6.117 1 94.62 229 GLY A O 1
ATOM 1698 N N . GLY A 1 230 ? -9.516 -14.852 4.676 1 96.38 230 GLY A N 1
ATOM 1699 C CA . GLY A 1 230 ? -9.812 -15.711 3.543 1 96.38 230 GLY A CA 1
ATOM 1700 C C . GLY A 1 230 ? -9.227 -17.109 3.686 1 96.38 230 GLY A C 1
ATOM 1701 O O . GLY A 1 230 ? -9.883 -18.094 3.354 1 96.38 230 GLY A O 1
ATOM 1702 N N . TYR A 1 231 ? -8.031 -17.141 4.246 1 96.5 231 TYR A N 1
ATOM 1703 C CA . TYR A 1 231 ? -7.344 -18.406 4.473 1 96.5 231 TYR A CA 1
ATOM 1704 C C . TYR A 1 231 ? -8.141 -19.297 5.418 1 96.5 231 TYR A C 1
ATOM 1706 O O . TYR A 1 231 ? -8.43 -20.453 5.098 1 96.5 231 TYR A O 1
ATOM 1714 N N . SER A 1 232 ? -8.539 -18.766 6.512 1 98.06 232 SER A N 1
ATOM 1715 C CA . SER A 1 232 ? -9.273 -19.516 7.52 1 98.06 232 SER A CA 1
ATOM 1716 C C . SER A 1 232 ? -10.656 -19.922 7.012 1 98.06 232 SER A C 1
ATOM 1718 O O . SER A 1 232 ? -11.102 -21.047 7.23 1 98.06 232 SER A O 1
ATOM 1720 N N . ALA A 1 233 ? -11.305 -19.016 6.375 1 98.31 233 ALA A N 1
ATOM 1721 C CA . ALA A 1 233 ? -12.641 -19.281 5.84 1 98.31 233 ALA A CA 1
ATOM 1722 C C . ALA A 1 233 ? -12.594 -20.375 4.789 1 98.31 233 ALA A C 1
ATOM 1724 O O . ALA A 1 233 ? -13.492 -21.219 4.727 1 98.31 233 ALA A O 1
ATOM 1725 N N . ALA A 1 234 ? -11.602 -20.359 3.98 1 98.31 234 ALA A N 1
ATOM 1726 C CA . ALA A 1 234 ? -11.453 -21.328 2.898 1 98.31 234 ALA A CA 1
ATOM 1727 C C . ALA A 1 234 ? -11.289 -22.75 3.445 1 98.31 234 ALA A C 1
ATOM 1729 O O . ALA A 1 234 ? -11.797 -23.703 2.863 1 98.31 234 ALA A O 1
ATOM 1730 N N . ARG A 1 235 ? -10.555 -22.844 4.512 1 98.19 235 ARG A N 1
ATOM 1731 C CA . ARG A 1 235 ? -10.383 -24.141 5.137 1 98.19 235 ARG A CA 1
ATOM 1732 C C . ARG A 1 235 ? -11.711 -24.688 5.641 1 98.19 235 ARG A C 1
ATOM 1734 O O . ARG A 1 235 ? -12.023 -25.859 5.441 1 98.19 235 ARG A O 1
ATOM 1741 N N . ARG A 1 236 ? -12.461 -23.844 6.297 1 98.38 236 ARG A N 1
ATOM 1742 C CA . ARG A 1 236 ? -13.781 -24.234 6.777 1 98.38 236 ARG A CA 1
ATOM 1743 C C . ARG A 1 236 ? -14.695 -24.625 5.621 1 98.38 236 ARG A C 1
ATOM 1745 O O . ARG A 1 236 ? -15.43 -25.609 5.703 1 98.38 236 ARG A O 1
ATOM 1752 N N . LEU A 1 237 ? -14.641 -23.844 4.562 1 98.56 237 LEU A N 1
ATOM 1753 C CA . LEU A 1 237 ? -15.469 -24.094 3.387 1 98.56 237 LEU A CA 1
ATOM 1754 C C . LEU A 1 237 ? -15.125 -25.438 2.758 1 98.56 237 LEU A C 1
ATOM 1756 O O . LEU A 1 237 ? -16.016 -26.203 2.371 1 98.56 237 LEU A O 1
ATOM 1760 N N . ALA A 1 238 ? -13.852 -25.703 2.654 1 98.25 238 ALA A N 1
ATOM 1761 C CA . ALA A 1 238 ? -13.406 -26.969 2.084 1 98.25 238 ALA A CA 1
ATOM 1762 C C . ALA A 1 238 ? -13.945 -28.156 2.887 1 98.25 238 ALA A C 1
ATOM 1764 O O . ALA A 1 238 ? -14.336 -29.172 2.314 1 98.25 238 ALA A O 1
ATOM 1765 N N . GLY A 1 239 ? -13.906 -27.984 4.207 1 97.56 239 GLY A N 1
ATOM 1766 C CA . GLY A 1 239 ? -14.461 -29.016 5.062 1 97.56 239 GLY A CA 1
ATOM 1767 C C . GLY A 1 239 ? -15.961 -29.203 4.887 1 97.56 239 GLY A C 1
ATOM 1768 O O . GLY A 1 239 ? -16.438 -30.328 4.789 1 97.56 239 GLY A O 1
ATOM 1769 N N . ALA A 1 240 ? -16.641 -28.156 4.848 1 97.88 240 ALA A N 1
ATOM 1770 C CA . ALA A 1 240 ? -18.094 -28.172 4.727 1 97.88 240 ALA A CA 1
ATOM 1771 C C . ALA A 1 240 ? -18.531 -28.828 3.412 1 97.88 240 ALA A C 1
ATOM 1773 O O . ALA A 1 240 ? -19.531 -29.531 3.363 1 97.88 240 ALA A O 1
ATOM 1774 N N . LEU A 1 241 ? -17.781 -28.562 2.338 1 97.56 241 LEU A N 1
ATOM 1775 C CA . LEU A 1 241 ? -18.125 -29.062 1.012 1 97.56 241 LEU A CA 1
ATOM 1776 C C . LEU A 1 241 ? -17.453 -30.391 0.74 1 97.56 241 LEU A C 1
ATOM 1778 O O . LEU A 1 241 ? -17.672 -31.016 -0.303 1 97.56 241 LEU A O 1
ATOM 1782 N N . GLN A 1 242 ? -16.562 -30.797 1.677 1 96.44 242 GLN A N 1
ATOM 1783 C CA . GLN A 1 242 ? -15.805 -32.031 1.535 1 96.44 242 GLN A CA 1
ATOM 1784 C C . GLN A 1 242 ? -15.039 -32.062 0.215 1 96.44 242 GLN A C 1
ATOM 1786 O O . GLN A 1 242 ? -15.102 -33.031 -0.526 1 96.44 242 GLN A O 1
ATOM 1791 N N . LEU A 1 243 ? -14.391 -30.953 -0.041 1 96.31 243 LEU A N 1
ATOM 1792 C CA . LEU A 1 243 ? -13.586 -30.875 -1.257 1 96.31 243 LEU A CA 1
ATOM 1793 C C . LEU A 1 243 ? -12.422 -31.859 -1.206 1 96.31 243 LEU A C 1
ATOM 1795 O O . LEU A 1 243 ? -11.82 -32.062 -0.147 1 96.31 243 LEU A O 1
ATOM 1799 N N . SER A 1 244 ? -12.094 -32.438 -2.312 1 94.69 244 SER A N 1
ATOM 1800 C CA . SER A 1 244 ? -11 -33.406 -2.412 1 94.69 244 SER A CA 1
ATOM 1801 C C . SER A 1 244 ? -10.258 -33.25 -3.738 1 94.69 244 SER A C 1
ATOM 1803 O O . SER A 1 244 ? -10.867 -32.938 -4.766 1 94.69 244 SER A O 1
ATOM 1805 N N . PRO A 1 245 ? -9.016 -33.406 -3.66 1 95 245 PRO A N 1
ATOM 1806 C CA . PRO A 1 245 ? -8.242 -33.312 -4.898 1 95 245 PRO A CA 1
ATOM 1807 C C . PRO A 1 245 ? -8.695 -34.344 -5.949 1 95 245 PRO A C 1
ATOM 1809 O O . PRO A 1 245 ? -9 -35.469 -5.617 1 95 245 PRO A O 1
ATOM 1812 N N . GLY A 1 246 ? -8.703 -33.906 -7.117 1 91.56 246 GLY A N 1
ATOM 1813 C CA . GLY A 1 246 ? -8.977 -34.781 -8.234 1 91.56 246 GLY A CA 1
ATOM 1814 C C . GLY A 1 246 ? -10.438 -35.188 -8.336 1 91.56 246 GLY A C 1
ATOM 1815 O O . GLY A 1 246 ? -10.773 -36.156 -9.023 1 91.56 246 GLY A O 1
ATOM 1816 N N . ALA A 1 247 ? -11.242 -34.594 -7.566 1 85.56 247 ALA A N 1
ATOM 1817 C CA . ALA A 1 247 ? -12.664 -34.906 -7.656 1 85.56 247 ALA A CA 1
ATOM 1818 C C . ALA A 1 247 ? -13.195 -34.688 -9.07 1 85.56 247 ALA A C 1
ATOM 1820 O O . ALA A 1 247 ? -12.758 -33.75 -9.758 1 85.56 247 ALA A O 1
ATOM 1821 N N . ARG A 1 248 ? -14.055 -35.594 -9.422 1 84.56 248 ARG A N 1
ATOM 1822 C CA . ARG A 1 248 ? -14.617 -35.531 -10.766 1 84.56 248 ARG A CA 1
ATOM 1823 C C . ARG A 1 248 ? -15.867 -34.656 -10.789 1 84.56 248 ARG A C 1
ATOM 1825 O O . ARG A 1 248 ? -16.562 -34.531 -9.773 1 84.56 248 ARG A O 1
ATOM 1832 N N . GLY A 1 249 ? -16.047 -33.969 -11.914 1 86.69 249 GLY A N 1
ATOM 1833 C CA . GLY A 1 249 ? -17.234 -33.125 -12.086 1 86.69 249 GLY A CA 1
ATOM 1834 C C . GLY A 1 249 ? -16.922 -31.641 -12.086 1 86.69 249 GLY A C 1
ATOM 1835 O O . GLY A 1 249 ? -15.75 -31.25 -12.141 1 86.69 249 GLY A O 1
ATOM 1836 N N . GLU A 1 250 ? -17.984 -30.875 -12.062 1 91.56 250 GLU A N 1
ATOM 1837 C CA . GLU A 1 250 ? -17.859 -29.422 -12.055 1 91.56 250 GLU A CA 1
ATOM 1838 C C . GLU A 1 250 ? -17.391 -28.922 -10.695 1 91.56 250 GLU A C 1
ATOM 1840 O O . GLU A 1 250 ? -18 -29.188 -9.672 1 91.56 250 GLU A O 1
ATOM 1845 N N . PRO A 1 251 ? -16.328 -28.234 -10.695 1 95.44 251 PRO A N 1
ATOM 1846 C CA . PRO A 1 251 ? -15.883 -27.688 -9.414 1 95.44 251 PRO A CA 1
ATOM 1847 C C . PRO A 1 251 ? -16.812 -26.594 -8.891 1 95.44 251 PRO A C 1
ATOM 1849 O O . PRO A 1 251 ? -17.391 -25.844 -9.672 1 95.44 251 PRO A O 1
ATOM 1852 N N . VAL A 1 252 ? -16.906 -26.609 -7.605 1 97.81 252 VAL A N 1
ATOM 1853 C CA . VAL A 1 252 ? -17.625 -25.5 -6.977 1 97.81 252 VAL A CA 1
ATOM 1854 C C . VAL A 1 252 ? -16.906 -24.188 -7.27 1 97.81 252 VAL A C 1
ATOM 1856 O O . VAL A 1 252 ? -15.672 -24.125 -7.227 1 97.81 252 VAL A O 1
ATOM 1859 N N . CYS A 1 253 ? -17.641 -23.188 -7.676 1 98.5 253 CYS A N 1
ATOM 1860 C CA . CYS A 1 253 ? -17.094 -21.859 -7.914 1 98.5 253 CYS A CA 1
ATOM 1861 C C . CYS A 1 253 ? -17.344 -20.953 -6.715 1 98.5 253 CYS A C 1
ATOM 1863 O O . CYS A 1 253 ? -18.484 -20.625 -6.391 1 98.5 253 CYS A O 1
ATOM 1865 N N . VAL A 1 254 ? -16.297 -20.516 -6.051 1 98.81 254 VAL A N 1
ATOM 1866 C CA . VAL A 1 254 ? -16.406 -19.734 -4.824 1 98.81 254 VAL A CA 1
ATOM 1867 C C . VAL A 1 254 ? -16.234 -18.25 -5.137 1 98.81 254 VAL A C 1
ATOM 1869 O O . VAL A 1 254 ? -15.344 -17.875 -5.906 1 98.81 254 VAL A O 1
ATOM 1872 N N . PHE A 1 255 ? -17.109 -17.469 -4.598 1 98.88 255 PHE A N 1
ATOM 1873 C CA . PHE A 1 255 ? -16.906 -16.031 -4.598 1 98.88 255 PHE A CA 1
ATOM 1874 C C . PHE A 1 255 ? -16.375 -15.547 -3.254 1 98.88 255 PHE A C 1
ATOM 1876 O O . PHE A 1 255 ? -17.062 -15.625 -2.238 1 98.88 255 PHE A O 1
ATOM 1883 N N . ALA A 1 256 ? -15.094 -15.125 -3.23 1 98.62 256 ALA A N 1
ATOM 1884 C CA . ALA A 1 256 ? -14.586 -14.359 -2.102 1 98.62 256 ALA A CA 1
ATOM 1885 C C . ALA A 1 256 ? -14.812 -12.867 -2.309 1 98.62 256 ALA A C 1
ATOM 1887 O O . ALA A 1 256 ? -14.469 -12.32 -3.359 1 98.62 256 ALA A O 1
ATOM 1888 N N . VAL A 1 257 ? -15.172 -12.172 -1.319 1 97.56 257 VAL A N 1
ATOM 1889 C CA . VAL A 1 257 ? -15.727 -10.836 -1.514 1 97.56 257 VAL A CA 1
ATOM 1890 C C . VAL A 1 257 ? -14.594 -9.836 -1.771 1 97.56 257 VAL A C 1
ATOM 1892 O O . VAL A 1 257 ? -14.844 -8.672 -2.086 1 97.56 257 VAL A O 1
ATOM 1895 N N . THR A 1 258 ? -13.367 -10.25 -1.611 1 95.19 258 THR A N 1
ATOM 1896 C CA . THR A 1 258 ? -12.234 -9.43 -2.012 1 95.19 258 THR A CA 1
ATOM 1897 C C . THR A 1 258 ? -11.125 -10.297 -2.598 1 95.19 258 THR A C 1
ATOM 1899 O O . THR A 1 258 ? -11.031 -11.484 -2.293 1 95.19 258 THR A O 1
ATOM 1902 N N . ASP A 1 259 ? -10.297 -9.68 -3.404 1 94.88 259 ASP A N 1
ATOM 1903 C CA . ASP A 1 259 ? -9.148 -10.367 -3.988 1 94.88 259 ASP A CA 1
ATOM 1904 C C . ASP A 1 259 ? -8.203 -10.875 -2.902 1 94.88 259 ASP A C 1
ATOM 1906 O O . ASP A 1 259 ? -7.656 -11.977 -3.018 1 94.88 259 ASP A O 1
ATOM 1910 N N . VAL A 1 260 ? -8.023 -10.109 -1.87 1 92.25 260 VAL A N 1
ATOM 1911 C CA . VAL A 1 260 ? -7.086 -10.484 -0.82 1 92.25 260 VAL A CA 1
ATOM 1912 C C . VAL A 1 260 ? -7.59 -11.734 -0.1 1 92.25 260 VAL A C 1
ATOM 1914 O O . VAL A 1 260 ? -6.805 -12.625 0.229 1 92.25 260 VAL A O 1
ATOM 1917 N N . MET A 1 261 ? -8.844 -11.82 0.139 1 94.44 261 MET A N 1
ATOM 1918 C CA . MET A 1 261 ? -9.43 -13.023 0.734 1 94.44 261 MET A CA 1
ATOM 1919 C C . MET A 1 261 ? -9.328 -14.203 -0.222 1 94.44 261 MET A C 1
ATOM 1921 O O . MET A 1 261 ? -9.078 -15.336 0.205 1 94.44 261 MET A O 1
ATOM 1925 N N . ALA A 1 262 ? -9.562 -13.93 -1.502 1 96.25 262 ALA A N 1
ATOM 1926 C CA . ALA A 1 262 ? -9.461 -14.977 -2.512 1 96.25 262 ALA A CA 1
ATOM 1927 C C . ALA A 1 262 ? -8.055 -15.578 -2.535 1 96.25 262 ALA A C 1
ATOM 1929 O O . ALA A 1 262 ? -7.902 -16.797 -2.619 1 96.25 262 ALA A O 1
ATOM 1930 N N . ILE A 1 263 ? -7.062 -14.734 -2.451 1 93.25 263 ILE A N 1
ATOM 1931 C CA . ILE A 1 263 ? -5.684 -15.203 -2.471 1 93.25 263 ILE A CA 1
ATOM 1932 C C . ILE A 1 263 ? -5.402 -16.031 -1.216 1 93.25 263 ILE A C 1
ATOM 1934 O O . ILE A 1 263 ? -4.715 -17.047 -1.278 1 93.25 263 ILE A O 1
ATOM 1938 N N . GLY A 1 264 ? -5.922 -15.562 -0.091 1 93.94 264 GLY A N 1
ATOM 1939 C CA . GLY A 1 264 ? -5.832 -16.375 1.117 1 93.94 264 GLY A CA 1
ATOM 1940 C C . GLY A 1 264 ? -6.477 -17.734 0.975 1 93.94 264 GLY A C 1
ATOM 1941 O O . GLY A 1 264 ? -5.934 -18.734 1.445 1 93.94 264 GLY A O 1
ATOM 1942 N N . ALA A 1 265 ? -7.559 -17.797 0.338 1 96.88 265 ALA A N 1
ATOM 1943 C CA . ALA A 1 265 ? -8.273 -19.047 0.108 1 96.88 265 ALA A CA 1
ATOM 1944 C C . ALA A 1 265 ? -7.449 -20 -0.755 1 96.88 265 ALA A C 1
ATOM 1946 O O . ALA A 1 265 ? -7.324 -21.188 -0.438 1 96.88 265 ALA A O 1
ATOM 1947 N N . ILE A 1 266 ? -6.898 -19.469 -1.828 1 95.38 266 ILE A N 1
ATOM 1948 C CA . ILE A 1 266 ? -6.074 -20.266 -2.723 1 95.38 266 ILE A CA 1
ATOM 1949 C C . ILE A 1 266 ? -4.902 -20.859 -1.95 1 95.38 266 ILE A C 1
ATOM 1951 O O . ILE A 1 266 ? -4.578 -22.047 -2.111 1 95.38 266 ILE A O 1
ATOM 1955 N N . ALA A 1 267 ? -4.324 -20.078 -1.096 1 92.88 267 ALA A N 1
ATOM 1956 C CA . ALA A 1 267 ? -3.203 -20.547 -0.292 1 92.88 267 ALA A CA 1
ATOM 1957 C C . ALA A 1 267 ? -3.627 -21.703 0.614 1 92.88 267 ALA A C 1
ATOM 1959 O O . ALA A 1 267 ? -2.932 -22.719 0.705 1 92.88 267 ALA A O 1
ATOM 1960 N N . ALA A 1 268 ? -4.723 -21.516 1.285 1 95.81 268 ALA A N 1
ATOM 1961 C CA . ALA A 1 268 ? -5.238 -22.547 2.174 1 95.81 268 ALA A CA 1
ATOM 1962 C C . ALA A 1 268 ? -5.52 -23.844 1.409 1 95.81 268 ALA A C 1
ATOM 1964 O O . ALA A 1 268 ? -5.16 -24.938 1.862 1 95.81 268 ALA A O 1
ATOM 1965 N N . TRP A 1 269 ? -6.145 -23.734 0.282 1 97 269 TRP A N 1
ATOM 1966 C CA . TRP A 1 269 ? -6.535 -24.906 -0.504 1 97 269 TRP A CA 1
ATOM 1967 C C . TRP A 1 269 ? -5.309 -25.609 -1.075 1 97 269 TRP A C 1
ATOM 1969 O O . TRP A 1 269 ? -5.273 -26.844 -1.152 1 97 269 TRP A O 1
ATOM 1979 N N . ARG A 1 270 ? -4.34 -24.812 -1.455 1 93.44 270 ARG A N 1
ATOM 1980 C CA . ARG A 1 270 ? -3.08 -25.406 -1.887 1 93.44 270 ARG A CA 1
ATOM 1981 C C . ARG A 1 270 ? -2.49 -26.297 -0.793 1 93.44 270 ARG A C 1
ATOM 1983 O O . ARG A 1 270 ? -1.997 -27.391 -1.073 1 93.44 270 ARG A O 1
ATOM 1990 N N . GLU A 1 271 ? -2.543 -25.828 0.423 1 93.12 271 GLU A N 1
ATOM 1991 C CA . GLU A 1 271 ? -2.023 -26.594 1.555 1 93.12 271 GLU A CA 1
ATOM 1992 C C . GLU A 1 271 ? -2.828 -27.875 1.78 1 93.12 271 GLU A C 1
ATOM 1994 O O . GLU A 1 271 ? -2.312 -28.844 2.326 1 93.12 271 GLU A O 1
ATOM 1999 N N . LEU A 1 272 ? -4.027 -27.844 1.336 1 96.06 272 LEU A N 1
ATOM 2000 C CA . LEU A 1 272 ? -4.895 -29.016 1.471 1 96.06 272 LEU A CA 1
ATOM 2001 C C . LEU A 1 272 ? -4.758 -29.938 0.266 1 96.06 272 LEU A C 1
ATOM 2003 O O . LEU A 1 272 ? -5.469 -30.938 0.161 1 96.06 272 LEU A O 1
ATOM 2007 N N . GLY A 1 273 ? -3.898 -29.5 -0.678 1 95.25 273 GLY A N 1
ATOM 2008 C CA . GLY A 1 273 ? -3.658 -30.312 -1.863 1 95.25 273 GLY A CA 1
ATOM 2009 C C . GLY A 1 273 ? -4.68 -30.078 -2.961 1 95.25 273 GLY A C 1
ATOM 2010 O O . GLY A 1 273 ? -4.734 -30.828 -3.936 1 95.25 273 GLY A O 1
ATOM 2011 N N . LEU A 1 274 ? -5.52 -29.062 -2.793 1 96.5 274 LEU A N 1
ATOM 2012 C CA . LEU A 1 274 ? -6.543 -28.734 -3.783 1 96.5 274 LEU A CA 1
ATOM 2013 C C . LEU A 1 274 ? -5.98 -27.828 -4.867 1 96.5 274 LEU A C 1
ATOM 2015 O O . LEU A 1 274 ? -5.18 -26.938 -4.578 1 96.5 274 LEU A O 1
ATOM 2019 N N . SER A 1 275 ? -6.418 -28.047 -6.047 1 94.44 275 SER A N 1
ATOM 2020 C CA . SER A 1 275 ? -5.977 -27.234 -7.172 1 94.44 275 SER A CA 1
ATOM 2021 C C . SER A 1 275 ? -7.066 -26.25 -7.609 1 94.44 275 SER A C 1
ATOM 2023 O O . SER A 1 275 ? -8.242 -26.609 -7.652 1 94.44 275 SER A O 1
ATOM 2025 N N . VAL A 1 276 ? -6.723 -25.078 -7.832 1 95.44 276 VAL A N 1
ATOM 2026 C CA . VAL A 1 276 ? -7.586 -24.078 -8.453 1 95.44 276 VAL A CA 1
ATOM 2027 C C . VAL A 1 276 ? -7.188 -23.891 -9.914 1 95.44 276 VAL A C 1
ATOM 2029 O O . VAL A 1 276 ? -6.027 -23.609 -10.219 1 95.44 276 VAL A O 1
ATOM 2032 N N . PRO A 1 277 ? -8.031 -24.062 -10.789 1 95.31 277 PRO A N 1
ATOM 2033 C CA . PRO A 1 277 ? -9.484 -24.125 -10.633 1 95.31 277 PRO A CA 1
ATOM 2034 C C . PRO A 1 277 ? -10.023 -25.547 -10.656 1 95.31 277 PRO A C 1
ATOM 2036 O O . PRO A 1 277 ? -11.234 -25.766 -10.578 1 95.31 277 PRO A O 1
ATOM 2039 N N . ASP A 1 278 ? -9.203 -26.516 -10.758 1 95.25 278 ASP A N 1
ATOM 2040 C CA . ASP A 1 278 ? -9.641 -27.859 -11.141 1 95.25 278 ASP A CA 1
ATOM 2041 C C . ASP A 1 278 ? -10.484 -28.484 -10.031 1 95.25 278 ASP A C 1
ATOM 2043 O O . ASP A 1 278 ? -11.477 -29.172 -10.312 1 95.25 278 ASP A O 1
ATOM 2047 N N . ASP A 1 279 ? -10.125 -28.297 -8.836 1 96.75 279 ASP A N 1
ATOM 2048 C CA . ASP A 1 279 ? -10.867 -28.875 -7.723 1 96.75 279 ASP A CA 1
ATOM 2049 C C . ASP A 1 279 ? -11.891 -27.891 -7.168 1 96.75 279 ASP A C 1
ATOM 2051 O O . ASP A 1 279 ? -12.914 -28.297 -6.613 1 96.75 279 ASP A O 1
ATOM 2055 N N . VAL A 1 280 ? -11.539 -26.656 -7.297 1 97.81 280 VAL A N 1
ATOM 2056 C CA . VAL A 1 280 ? -12.375 -25.578 -6.797 1 97.81 280 VAL A CA 1
ATOM 2057 C C . VAL A 1 280 ? -12.016 -24.266 -7.496 1 97.81 280 VAL A C 1
ATOM 2059 O O . VAL A 1 280 ? -10.828 -23.938 -7.625 1 97.81 280 VAL A O 1
ATOM 2062 N N . GLY A 1 281 ? -12.992 -23.562 -8.055 1 97.88 281 GLY A N 1
ATOM 2063 C CA . GLY A 1 281 ? -12.766 -22.266 -8.641 1 97.88 281 GLY A CA 1
ATOM 2064 C C . GLY A 1 281 ? -12.969 -21.125 -7.66 1 97.88 281 GLY A C 1
ATOM 2065 O O . GLY A 1 281 ? -13.609 -21.297 -6.621 1 97.88 281 GLY A O 1
ATOM 2066 N N . ILE A 1 282 ? -12.438 -19.969 -8.031 1 98.44 282 ILE A N 1
ATOM 2067 C CA . ILE A 1 282 ? -12.633 -18.844 -7.113 1 98.44 282 ILE A CA 1
ATOM 2068 C C . ILE A 1 282 ? -12.562 -17.531 -7.883 1 98.44 282 ILE A C 1
ATOM 2070 O O . ILE A 1 282 ? -11.758 -17.391 -8.805 1 98.44 282 ILE A O 1
ATOM 2074 N N . ALA A 1 283 ? -13.398 -16.641 -7.52 1 98.56 283 ALA A N 1
ATOM 2075 C CA . ALA A 1 283 ? -13.414 -15.258 -7.977 1 98.56 283 ALA A CA 1
ATOM 2076 C C . ALA A 1 283 ? -13.25 -14.297 -6.809 1 98.56 283 ALA A C 1
ATOM 2078 O O . ALA A 1 283 ? -13.609 -14.617 -5.672 1 98.56 283 ALA A O 1
ATOM 2079 N N . GLY A 1 284 ? -12.68 -13.195 -7.07 1 98 284 GLY A N 1
ATOM 2080 C CA . GLY A 1 284 ? -12.555 -12.125 -6.094 1 98 284 GLY A CA 1
ATOM 2081 C C . GLY A 1 284 ? -13.234 -10.844 -6.523 1 98 284 GLY A C 1
ATOM 2082 O O . GLY A 1 284 ? -14.273 -10.883 -7.188 1 98 284 GLY A O 1
ATOM 2083 N N . PHE A 1 285 ? -12.75 -9.734 -6.004 1 97.88 285 PHE A N 1
ATOM 2084 C CA . PHE A 1 285 ? -13.289 -8.406 -6.258 1 97.88 285 PHE A CA 1
ATOM 2085 C C . PHE A 1 285 ? -12.242 -7.336 -5.977 1 97.88 285 PHE A C 1
ATOM 2087 O O . PHE A 1 285 ? -11.586 -7.355 -4.93 1 97.88 285 PHE A O 1
ATOM 2094 N N . ASP A 1 286 ? -12.055 -6.305 -6.922 1 95.31 286 ASP A N 1
ATOM 2095 C CA . ASP A 1 286 ? -11.211 -5.125 -6.754 1 95.31 286 ASP A CA 1
ATOM 2096 C C . ASP A 1 286 ? -10.219 -4.992 -7.898 1 95.31 286 ASP A C 1
ATOM 2098 O O . ASP A 1 286 ? -10.008 -3.895 -8.422 1 95.31 286 ASP A O 1
ATOM 2102 N N . ASP A 1 287 ? -9.547 -6.148 -8.234 1 94.5 287 ASP A N 1
ATOM 2103 C CA . ASP A 1 287 ? -8.453 -6.223 -9.203 1 94.5 287 ASP A CA 1
ATOM 2104 C C . ASP A 1 287 ? -7.207 -5.52 -8.672 1 94.5 287 ASP A C 1
ATOM 2106 O O . ASP A 1 287 ? -6.664 -4.629 -9.328 1 94.5 287 ASP A O 1
ATOM 2110 N N . ILE A 1 288 ? -6.758 -6.051 -7.578 1 89 288 ILE A N 1
ATOM 2111 C CA . ILE A 1 288 ? -5.559 -5.516 -6.941 1 89 288 ILE A CA 1
ATOM 2112 C C . ILE A 1 288 ? -4.355 -5.719 -7.855 1 89 288 ILE A C 1
ATOM 2114 O O . ILE A 1 288 ? -4.074 -6.84 -8.289 1 89 288 ILE A O 1
ATOM 2118 N N . PRO A 1 289 ? -3.557 -4.656 -8.125 1 80.62 289 PRO A N 1
ATOM 2119 C CA . PRO A 1 289 ? -2.488 -4.723 -9.125 1 80.62 289 PRO A CA 1
ATOM 2120 C C . PRO A 1 289 ? -1.419 -5.754 -8.781 1 80.62 289 PRO A C 1
ATOM 2122 O O . PRO A 1 289 ? -0.97 -6.5 -9.648 1 80.62 289 PRO A O 1
ATOM 2125 N N . THR A 1 290 ? -1.046 -5.902 -7.578 1 75.81 290 THR A N 1
ATOM 2126 C CA . THR A 1 290 ? 0.061 -6.77 -7.195 1 75.81 290 THR A CA 1
ATOM 2127 C C . THR A 1 290 ? -0.369 -8.234 -7.219 1 75.81 290 THR A C 1
ATOM 2129 O O . THR A 1 290 ? 0.464 -9.133 -7.082 1 75.81 290 THR A O 1
ATOM 2132 N N . LEU A 1 291 ? -1.65 -8.445 -7.406 1 77.75 291 LEU A N 1
ATOM 2133 C CA . LEU A 1 291 ? -2.16 -9.812 -7.406 1 77.75 291 LEU A CA 1
ATOM 2134 C C . LEU A 1 291 ? -2.465 -10.273 -8.828 1 77.75 291 LEU A C 1
ATOM 2136 O O . LEU A 1 291 ? -2.803 -11.438 -9.047 1 77.75 291 LEU A O 1
ATOM 2140 N N . ARG A 1 292 ? -2.193 -9.422 -9.742 1 78.75 292 ARG A N 1
ATOM 2141 C CA . ARG A 1 292 ? -2.561 -9.711 -11.117 1 78.75 292 ARG A CA 1
ATOM 2142 C C . ARG A 1 292 ? -1.719 -10.852 -11.688 1 78.75 292 ARG A C 1
ATOM 2144 O O . ARG A 1 292 ? -2.143 -11.547 -12.609 1 78.75 292 ARG A O 1
ATOM 2151 N N . ASP A 1 293 ? -0.578 -11.117 -11.039 1 80.38 293 ASP A N 1
ATOM 2152 C CA . ASP A 1 293 ? 0.329 -12.117 -11.594 1 80.38 293 ASP A CA 1
ATOM 2153 C C . ASP A 1 293 ? 0.254 -13.422 -10.812 1 80.38 293 ASP A C 1
ATOM 2155 O O . ASP A 1 293 ? 1.077 -14.32 -11.008 1 80.38 293 ASP A O 1
ATOM 2159 N N . HIS A 1 294 ? -0.698 -13.477 -10.016 1 84.19 294 HIS A N 1
ATOM 2160 C CA . HIS A 1 294 ? -0.93 -14.719 -9.281 1 84.19 294 HIS A CA 1
ATOM 2161 C C . HIS A 1 294 ? -1.305 -15.859 -10.234 1 84.19 294 HIS A C 1
ATOM 2163 O O . HIS A 1 294 ? -1.82 -15.609 -11.328 1 84.19 294 HIS A O 1
ATOM 2169 N N . THR A 1 295 ? -0.881 -17.031 -9.906 1 86 295 THR A N 1
ATOM 2170 C CA . THR A 1 295 ? -1.286 -18.234 -10.625 1 86 295 THR A CA 1
ATOM 2171 C C . THR A 1 295 ? -2.107 -19.156 -9.727 1 86 295 THR A C 1
ATOM 2173 O O . THR A 1 295 ? -1.641 -19.562 -8.656 1 86 295 THR A O 1
ATOM 2176 N N . PRO A 1 296 ? -3.307 -19.453 -10.156 1 90.12 296 PRO A N 1
ATOM 2177 C CA . PRO A 1 296 ? -3.93 -19 -11.398 1 90.12 296 PRO A CA 1
ATOM 2178 C C . PRO A 1 296 ? -4.34 -17.531 -11.352 1 90.12 296 PRO A C 1
ATOM 2180 O O . PRO A 1 296 ? -4.535 -16.969 -10.266 1 90.12 296 PRO A O 1
ATOM 2183 N N . ALA A 1 297 ? -4.438 -16.938 -12.57 1 91 297 ALA A N 1
ATOM 2184 C CA . ALA A 1 297 ? -4.953 -15.57 -12.648 1 91 297 ALA A CA 1
ATOM 2185 C C . ALA A 1 297 ? -6.359 -15.484 -12.055 1 91 297 ALA A C 1
ATOM 2187 O O . ALA A 1 297 ? -7.219 -16.312 -12.359 1 91 297 ALA A O 1
ATOM 2188 N N . LEU A 1 298 ? -6.586 -14.477 -11.305 1 95.06 298 LEU A N 1
ATOM 2189 C CA . LEU A 1 298 ? -7.777 -14.422 -10.469 1 95.06 298 LEU A CA 1
ATOM 2190 C C . LEU A 1 298 ? -8.922 -13.719 -11.203 1 95.06 298 LEU A C 1
ATOM 2192 O O . LEU A 1 298 ? -8.789 -12.562 -11.609 1 95.06 298 LEU A O 1
ATOM 2196 N N . THR A 1 299 ? -10.008 -14.398 -11.445 1 97.75 299 THR A N 1
ATOM 2197 C CA . THR A 1 299 ? -11.258 -13.766 -11.852 1 97.75 299 THR A CA 1
ATOM 2198 C C . THR A 1 299 ? -11.695 -12.734 -10.82 1 97.75 299 THR A C 1
ATOM 2200 O O . THR A 1 299 ? -11.641 -12.984 -9.617 1 97.75 299 THR A O 1
ATOM 2203 N N . THR A 1 300 ? -12.07 -11.586 -11.312 1 98.06 300 THR A N 1
ATOM 2204 C CA . THR A 1 300 ? -12.391 -10.531 -10.359 1 98.06 300 THR A CA 1
ATOM 2205 C C . THR A 1 300 ? -13.289 -9.477 -10.992 1 98.06 300 THR A C 1
ATOM 2207 O O . THR A 1 300 ? -13.648 -9.586 -12.172 1 98.06 300 THR A O 1
ATOM 2210 N N . VAL A 1 301 ? -13.844 -8.602 -10.164 1 98.5 301 VAL A N 1
ATOM 2211 C CA . VAL A 1 301 ? -14.461 -7.363 -10.617 1 98.5 301 VAL A CA 1
ATOM 2212 C C . VAL A 1 301 ? -13.461 -6.215 -10.508 1 98.5 301 VAL A C 1
ATOM 2214 O O . VAL A 1 301 ? -12.969 -5.91 -9.422 1 98.5 301 VAL A O 1
ATOM 2217 N N . VAL A 1 302 ? -13.203 -5.629 -11.609 1 97.69 302 VAL A N 1
ATOM 2218 C CA . VAL A 1 302 ? -12.195 -4.578 -11.688 1 97.69 302 VAL A CA 1
ATOM 2219 C C . VAL A 1 302 ? -12.797 -3.25 -11.227 1 97.69 302 VAL A C 1
ATOM 2221 O O . VAL A 1 302 ? -13.812 -2.805 -11.773 1 97.69 302 VAL A O 1
ATOM 2224 N N . LEU A 1 303 ? -12.266 -2.662 -10.234 1 97.06 303 LEU A N 1
ATOM 2225 C CA . LEU A 1 303 ? -12.539 -1.281 -9.852 1 97.06 303 LEU A CA 1
ATOM 2226 C C . LEU A 1 303 ? -11.375 -0.371 -10.227 1 97.06 303 LEU A C 1
ATOM 2228 O O . LEU A 1 303 ? -10.211 -0.737 -10.039 1 97.06 303 LEU A O 1
ATOM 2232 N N . PRO A 1 304 ? -11.617 0.753 -10.812 1 97.06 304 PRO A N 1
ATOM 2233 C CA . PRO A 1 304 ? -10.547 1.721 -11.062 1 97.06 304 PRO A CA 1
ATOM 2234 C C . PRO A 1 304 ? -10.109 2.455 -9.805 1 97.06 304 PRO A C 1
ATOM 2236 O O . PRO A 1 304 ? -10.422 3.635 -9.625 1 97.06 304 PRO A O 1
ATOM 2239 N N . LEU A 1 305 ? -9.359 1.869 -8.984 1 96.19 305 LEU A N 1
ATOM 2240 C CA . LEU A 1 305 ? -9.07 2.283 -7.617 1 96.19 305 LEU A CA 1
ATOM 2241 C C . LEU A 1 305 ? -8.383 3.643 -7.594 1 96.19 305 LEU A C 1
ATOM 2243 O O . LEU A 1 305 ? -8.758 4.523 -6.812 1 96.19 305 LEU A O 1
ATOM 2247 N N . GLN A 1 306 ? -7.371 3.83 -8.398 1 95.81 306 GLN A N 1
ATOM 2248 C CA . GLN A 1 306 ? -6.688 5.121 -8.445 1 95.81 306 GLN A CA 1
ATOM 2249 C C . GLN A 1 306 ? -7.641 6.23 -8.883 1 95.81 306 GLN A C 1
ATOM 2251 O O . GLN A 1 306 ? -7.637 7.32 -8.305 1 95.81 306 GLN A O 1
ATOM 2256 N N . ASP A 1 307 ? -8.422 5.938 -9.883 1 97.25 307 ASP A N 1
ATOM 2257 C CA . ASP A 1 307 ? -9.398 6.914 -10.352 1 97.25 307 ASP A CA 1
ATOM 2258 C C . ASP A 1 307 ? -10.391 7.273 -9.25 1 97.25 307 ASP A C 1
ATOM 2260 O O . ASP A 1 307 ? -10.844 8.414 -9.164 1 97.25 307 ASP A O 1
ATOM 2264 N N . ILE A 1 308 ? -10.789 6.309 -8.516 1 97.19 308 ILE A N 1
ATOM 2265 C CA . ILE A 1 308 ? -11.688 6.543 -7.391 1 97.19 308 ILE A CA 1
ATOM 2266 C C . ILE A 1 308 ? -11.07 7.57 -6.445 1 97.19 308 ILE A C 1
ATOM 2268 O O . ILE A 1 308 ? -11.742 8.5 -6 1 97.19 308 ILE A O 1
ATOM 2272 N N . GLY A 1 309 ? -9.789 7.438 -6.172 1 97.5 309 GLY A N 1
ATOM 2273 C CA . GLY A 1 309 ? -9.078 8.398 -5.34 1 97.5 309 GLY A CA 1
ATOM 2274 C C . GLY A 1 309 ? -9.07 9.797 -5.922 1 97.5 309 GLY A C 1
ATOM 2275 O O . GLY A 1 309 ? -9.32 10.773 -5.215 1 97.5 309 GLY A O 1
ATOM 2276 N N . VAL A 1 310 ? -8.797 9.852 -7.211 1 97.38 310 VAL A N 1
ATOM 2277 C CA . VAL A 1 310 ? -8.766 11.141 -7.902 1 97.38 310 VAL A CA 1
ATOM 2278 C C . VAL A 1 310 ? -10.141 11.805 -7.809 1 97.38 310 VAL A C 1
ATOM 2280 O O . VAL A 1 310 ? -10.242 12.977 -7.438 1 97.38 310 VAL A O 1
ATOM 2283 N N . ARG A 1 311 ? -11.164 11.055 -8.078 1 96.25 311 ARG A N 1
ATOM 2284 C CA . ARG A 1 311 ? -12.523 11.586 -8.086 1 96.25 311 ARG A CA 1
ATOM 2285 C C . ARG A 1 311 ? -12.938 12.062 -6.703 1 96.25 311 ARG A C 1
ATOM 2287 O O . ARG A 1 311 ? -13.633 13.07 -6.566 1 96.25 311 ARG A O 1
ATOM 2294 N N . ALA A 1 312 ? -12.531 11.328 -5.699 1 96.25 312 ALA A N 1
ATOM 2295 C CA . ALA A 1 312 ? -12.867 11.711 -4.332 1 96.25 312 ALA A CA 1
ATOM 2296 C C . ALA A 1 312 ? -12.289 13.086 -3.992 1 96.25 312 ALA A C 1
ATOM 2298 O O . ALA A 1 312 ? -12.977 13.922 -3.4 1 96.25 312 ALA A O 1
ATOM 2299 N N . VAL A 1 313 ? -11.078 13.336 -4.383 1 96.06 313 VAL A N 1
ATOM 2300 C CA . VAL A 1 313 ? -10.438 14.617 -4.105 1 96.06 313 VAL A CA 1
ATOM 2301 C C . VAL A 1 313 ? -11.094 15.719 -4.926 1 96.06 313 VAL A C 1
ATOM 2303 O O . VAL A 1 313 ? -11.352 16.812 -4.418 1 96.06 313 VAL A O 1
ATOM 2306 N N . GLU A 1 314 ? -11.352 15.398 -6.188 1 94.38 314 GLU A N 1
ATOM 2307 C CA . GLU A 1 314 ? -12.008 16.391 -7.043 1 94.38 314 GLU A CA 1
ATOM 2308 C C . GLU A 1 314 ? -13.359 16.797 -6.473 1 94.38 314 GLU A C 1
ATOM 2310 O O . GLU A 1 314 ? -13.703 17.984 -6.477 1 94.38 314 GLU A O 1
ATOM 2315 N N . LEU A 1 315 ? -14.047 15.828 -5.977 1 92.88 315 LEU A N 1
ATOM 2316 C CA . LEU A 1 315 ? -15.336 16.109 -5.359 1 92.88 315 LEU A CA 1
ATOM 2317 C C . LEU A 1 315 ? -15.156 16.906 -4.074 1 92.88 315 LEU A C 1
ATOM 2319 O O . LEU A 1 315 ? -15.93 17.828 -3.797 1 92.88 315 LEU A O 1
ATOM 2323 N N . ALA A 1 316 ? -14.188 16.547 -3.312 1 91.88 316 ALA A N 1
ATOM 2324 C CA . ALA A 1 316 ? -13.938 17.188 -2.018 1 91.88 316 ALA A CA 1
ATOM 2325 C C . ALA A 1 316 ? -13.547 18.641 -2.186 1 91.88 316 ALA A C 1
ATOM 2327 O O . ALA A 1 316 ? -13.82 19.469 -1.315 1 91.88 316 ALA A O 1
ATOM 2328 N N . LEU A 1 317 ? -12.93 18.953 -3.303 1 89.31 317 LEU A N 1
ATOM 2329 C CA . LEU A 1 317 ? -12.383 20.281 -3.471 1 89.31 317 LEU A CA 1
ATOM 2330 C C . LEU A 1 317 ? -13.266 21.125 -4.383 1 89.31 317 LEU A C 1
ATOM 2332 O O . LEU A 1 317 ? -12.938 22.266 -4.699 1 89.31 317 LEU A O 1
ATOM 2336 N N . ARG A 1 318 ? -14.312 20.516 -4.77 1 84.19 318 ARG A N 1
ATOM 2337 C CA . ARG A 1 318 ? -15.25 21.281 -5.59 1 84.19 318 ARG A CA 1
ATOM 2338 C C . ARG A 1 318 ? -15.828 22.453 -4.816 1 84.19 318 ARG A C 1
ATOM 2340 O O . ARG A 1 318 ? -16.125 22.344 -3.625 1 84.19 318 ARG A O 1
ATOM 2347 N N . THR A 1 319 ? -15.836 23.609 -5.316 1 69.19 319 THR A N 1
ATOM 2348 C CA . THR A 1 319 ? -16.266 24.828 -4.629 1 69.19 319 THR A CA 1
ATOM 2349 C C . THR A 1 319 ? -17.703 25.172 -4.996 1 69.19 319 THR A C 1
ATOM 2351 O O . THR A 1 319 ? -18.297 26.062 -4.383 1 69.19 319 THR A O 1
ATOM 2354 N N . ASP A 1 320 ? -18.219 24.453 -5.973 1 65.38 320 ASP A N 1
ATOM 2355 C CA . ASP A 1 320 ? -19.562 24.859 -6.355 1 65.38 320 ASP A CA 1
ATOM 2356 C C . ASP A 1 320 ? -20.594 24.391 -5.32 1 65.38 320 ASP A C 1
ATOM 2358 O O . ASP A 1 320 ? -20.469 23.297 -4.773 1 65.38 320 ASP A O 1
ATOM 2362 N N . ALA A 1 321 ? -21.375 25.281 -4.68 1 58 321 ALA A N 1
ATOM 2363 C CA . ALA A 1 321 ? -22.359 25.109 -3.615 1 58 321 ALA A CA 1
ATOM 2364 C C . ALA A 1 321 ? -23.219 23.875 -3.859 1 58 321 ALA A C 1
ATOM 2366 O O . ALA A 1 321 ? -23.594 23.172 -2.914 1 58 321 ALA A O 1
ATOM 2367 N N . ASP A 1 322 ? -23.594 23.562 -5.051 1 60.97 322 ASP A N 1
ATOM 2368 C CA . ASP A 1 322 ? -24.609 22.562 -5.324 1 60.97 322 ASP A CA 1
ATOM 2369 C C . ASP A 1 322 ? -24.016 21.156 -5.262 1 60.97 322 ASP A C 1
ATOM 2371 O O . ASP A 1 322 ? -24.719 20.172 -5.469 1 60.97 322 ASP A O 1
ATOM 2375 N N . CYS A 1 323 ? -22.781 21.078 -4.633 1 61.53 323 CYS A N 1
ATOM 2376 C CA . CYS A 1 323 ? -22.172 19.781 -4.875 1 61.53 323 CYS A CA 1
ATOM 2377 C C . CYS A 1 323 ? -21.828 19.078 -3.561 1 61.53 323 CYS A C 1
ATOM 2379 O O . CYS A 1 323 ? -21.172 18.031 -3.555 1 61.53 323 CYS A O 1
ATOM 2381 N N . ASP A 1 324 ? -22.375 19.547 -2.506 1 65.31 324 ASP A N 1
ATOM 2382 C CA . ASP A 1 324 ? -21.891 19.047 -1.225 1 65.31 324 ASP A CA 1
ATOM 2383 C C . ASP A 1 324 ? -22.359 17.609 -0.984 1 65.31 324 ASP A C 1
ATOM 2385 O O . ASP A 1 324 ? -21.703 16.844 -0.281 1 65.31 324 ASP A O 1
ATOM 2389 N N . ASP A 1 325 ? -23.406 17.266 -1.749 1 78.19 325 ASP A N 1
ATOM 2390 C CA . ASP A 1 325 ? -23.953 15.93 -1.483 1 78.19 325 ASP A CA 1
ATOM 2391 C C . ASP A 1 325 ? -23.969 15.086 -2.752 1 78.19 325 ASP A C 1
ATOM 2393 O O . ASP A 1 325 ? -24.75 14.141 -2.861 1 78.19 325 ASP A O 1
ATOM 2397 N N . LEU A 1 326 ? -23.094 15.477 -3.582 1 85.06 326 LEU A N 1
ATOM 2398 C CA . LEU A 1 326 ? -23.047 14.734 -4.836 1 85.06 326 LEU A CA 1
ATOM 2399 C C . LEU A 1 326 ? -22.516 13.32 -4.605 1 85.06 326 LEU A C 1
ATOM 2401 O O . LEU A 1 326 ? -21.578 13.125 -3.832 1 85.06 326 LEU A O 1
ATOM 2405 N N . ARG A 1 327 ? -23.25 12.422 -5.164 1 90.06 327 ARG A N 1
ATOM 2406 C CA . ARG A 1 327 ? -22.859 11.016 -5.109 1 90.06 327 ARG A CA 1
ATOM 2407 C C . ARG A 1 327 ? -22.531 10.484 -6.5 1 90.06 327 ARG A C 1
ATOM 2409 O O . ARG A 1 327 ? -23.344 10.594 -7.422 1 90.06 327 ARG A O 1
ATOM 2416 N N . GLU A 1 328 ? -21.328 10.062 -6.637 1 93.62 328 GLU A N 1
ATOM 2417 C CA . GLU A 1 328 ? -20.891 9.461 -7.891 1 93.62 328 GLU A CA 1
ATOM 2418 C C . GLU A 1 328 ? -20.766 7.949 -7.766 1 93.62 328 GLU A C 1
ATOM 2420 O O . GLU A 1 328 ? -20.109 7.445 -6.852 1 93.62 328 GLU A O 1
ATOM 2425 N N . ARG A 1 329 ? -21.422 7.273 -8.625 1 95.12 329 ARG A N 1
ATOM 2426 C CA . ARG A 1 329 ? -21.312 5.816 -8.648 1 95.12 329 ARG A CA 1
ATOM 2427 C C . ARG A 1 329 ? -20.234 5.363 -9.617 1 95.12 329 ARG A C 1
ATOM 2429 O O . ARG A 1 329 ? -20.109 5.914 -10.719 1 95.12 329 ARG A O 1
ATOM 2436 N N . ILE A 1 330 ? -19.422 4.434 -9.203 1 96.44 330 ILE A N 1
ATOM 2437 C CA . ILE A 1 330 ? -18.344 3.898 -10.031 1 96.44 330 ILE A CA 1
ATOM 2438 C C . ILE A 1 330 ? -18.625 2.436 -10.367 1 96.44 330 ILE A C 1
ATOM 2440 O O . ILE A 1 330 ? -18.516 1.561 -9.5 1 96.44 330 ILE A O 1
ATOM 2444 N N . PRO A 1 331 ? -18.938 2.178 -11.555 1 96.19 331 PRO A N 1
ATOM 2445 C CA . PRO A 1 331 ? -19.203 0.788 -11.93 1 96.19 331 PRO A CA 1
ATOM 2446 C C . PRO A 1 331 ? -17.938 -0.065 -11.977 1 96.19 331 PRO A C 1
ATOM 2448 O O . PRO A 1 331 ? -16.844 0.444 -12.281 1 96.19 331 PRO A O 1
ATOM 2451 N N . GLY A 1 332 ? -18.094 -1.316 -11.586 1 96.38 332 GLY A N 1
ATOM 2452 C CA . GLY A 1 332 ? -17.031 -2.293 -11.812 1 96.38 332 GLY A CA 1
ATOM 2453 C C . GLY A 1 332 ? -17.156 -3.012 -13.141 1 96.38 332 GLY A C 1
ATOM 2454 O O . GLY A 1 332 ? -18.172 -2.875 -13.836 1 96.38 332 GLY A O 1
ATOM 2455 N N . ARG A 1 333 ? -16.094 -3.686 -13.531 1 98 333 ARG A N 1
ATOM 2456 C CA . ARG A 1 333 ? -16.078 -4.508 -14.734 1 98 333 ARG A CA 1
ATOM 2457 C C . ARG A 1 333 ? -15.625 -5.93 -14.43 1 98 333 ARG A C 1
ATOM 2459 O O . ARG A 1 333 ? -14.57 -6.129 -13.828 1 98 333 ARG A O 1
ATOM 2466 N N . VAL A 1 334 ? -16.438 -6.852 -14.891 1 98.56 334 VAL A N 1
ATOM 2467 C CA . VAL A 1 334 ? -16.125 -8.25 -14.633 1 98.56 334 VAL A CA 1
ATOM 2468 C C . VAL A 1 334 ? -15.031 -8.719 -15.594 1 98.56 334 VAL A C 1
ATOM 2470 O O . VAL A 1 334 ? -15.117 -8.484 -16.797 1 98.56 334 VAL A O 1
ATOM 2473 N N . VAL A 1 335 ? -14.016 -9.312 -15.125 1 97.69 335 VAL A N 1
ATOM 2474 C CA . VAL A 1 335 ? -12.969 -9.938 -15.93 1 97.69 335 VAL A CA 1
ATOM 2475 C C . VAL A 1 335 ? -12.805 -11.398 -15.508 1 97.69 335 VAL A C 1
ATOM 2477 O O . VAL A 1 335 ? -12.359 -11.688 -14.391 1 97.69 335 VAL A O 1
ATOM 2480 N N . LEU A 1 336 ? -13.18 -12.32 -16.344 1 97.81 336 LEU A N 1
ATOM 2481 C CA . LEU A 1 336 ? -13 -13.75 -16.109 1 97.81 336 LEU A CA 1
ATOM 2482 C C . LEU A 1 336 ? -11.578 -14.18 -16.453 1 97.81 336 LEU A C 1
ATOM 2484 O O . LEU A 1 336 ? -11.047 -13.812 -17.5 1 97.81 336 LEU A O 1
ATOM 2488 N N . ARG A 1 337 ? -10.953 -14.906 -15.469 1 95.81 337 ARG A N 1
ATOM 2489 C CA . ARG A 1 337 ? -9.594 -15.391 -15.656 1 95.81 337 ARG A CA 1
ATOM 2490 C C . ARG A 1 337 ? -9.484 -16.875 -15.312 1 95.81 337 ARG A C 1
ATOM 2492 O O . ARG A 1 337 ? -10.492 -17.578 -15.305 1 95.81 337 ARG A O 1
ATOM 2499 N N . ASP A 1 338 ? -8.289 -17.344 -15.047 1 94.69 338 ASP A N 1
ATOM 2500 C CA . ASP A 1 338 ? -8.016 -18.781 -14.992 1 94.69 338 ASP A CA 1
ATOM 2501 C C . ASP A 1 338 ? -8.586 -19.406 -13.719 1 94.69 338 ASP A C 1
ATOM 2503 O O . ASP A 1 338 ? -8.883 -20.594 -13.68 1 94.69 338 ASP A O 1
ATOM 2507 N N . SER A 1 339 ? -8.789 -18.609 -12.711 1 96.56 339 SER A N 1
ATOM 2508 C CA . SER A 1 339 ? -9.156 -19.141 -11.406 1 96.56 339 SER A CA 1
ATOM 2509 C C . SER A 1 339 ? -10.586 -19.688 -11.414 1 96.56 339 SER A C 1
ATOM 2511 O O . SER A 1 339 ? -11 -20.375 -10.477 1 96.56 339 SER A O 1
ATOM 2513 N N . THR A 1 340 ? -11.359 -19.359 -12.5 1 97.81 340 THR A N 1
ATOM 2514 C CA . THR A 1 340 ? -12.727 -19.859 -12.586 1 97.81 340 THR A CA 1
ATOM 2515 C C . THR A 1 340 ? -12.93 -20.641 -13.883 1 97.81 340 THR A C 1
ATOM 2517 O O . THR A 1 340 ? -14.062 -20.844 -14.312 1 97.81 340 THR A O 1
ATOM 2520 N N . ARG A 1 341 ? -11.867 -20.953 -14.531 1 94.81 341 ARG A N 1
ATOM 2521 C CA . ARG A 1 341 ? -11.984 -21.719 -15.766 1 94.81 341 ARG A CA 1
ATOM 2522 C C . ARG A 1 341 ? -12.586 -23.094 -15.508 1 94.81 341 ARG A C 1
ATOM 2524 O O . ARG A 1 341 ? -12.242 -23.75 -14.523 1 94.81 341 ARG A O 1
ATOM 2531 N N . LEU A 1 342 ? -13.484 -23.5 -16.328 1 93.44 342 LEU A N 1
ATOM 2532 C CA . LEU A 1 342 ? -14.07 -24.828 -16.25 1 93.44 342 LEU A CA 1
ATOM 2533 C C . LEU A 1 342 ? -13.25 -25.828 -17.062 1 93.44 342 LEU A C 1
ATOM 2535 O O . LEU A 1 342 ? -12.594 -25.469 -18.031 1 93.44 342 LEU A O 1
ATOM 2539 N N . PRO A 1 343 ? -13.234 -27.094 -16.609 1 81.62 343 PRO A N 1
ATOM 2540 C CA . PRO A 1 343 ? -12.516 -28.125 -17.375 1 81.62 343 PRO A CA 1
ATOM 2541 C C . PRO A 1 343 ? -13.039 -28.281 -18.797 1 81.62 343 PRO A C 1
ATOM 2543 O O . PRO A 1 343 ? -14.211 -28.016 -19.062 1 81.62 343 PRO A O 1
ATOM 2546 N N . MET B 1 1 ? -24.109 31.828 11.781 1 39.44 1 MET B N 1
ATOM 2547 C CA . MET B 1 1 ? -23.469 32.25 13.023 1 39.44 1 MET B CA 1
ATOM 2548 C C . MET B 1 1 ? -21.953 32.156 12.922 1 39.44 1 MET B C 1
ATOM 2550 O O . MET B 1 1 ? -21.438 31.312 12.195 1 39.44 1 MET B O 1
ATOM 2554 N N . ALA B 1 2 ? -21.25 33.156 13.383 1 53.59 2 ALA B N 1
ATOM 2555 C CA . ALA B 1 2 ? -19.812 33.25 13.258 1 53.59 2 ALA B CA 1
ATOM 2556 C C . ALA B 1 2 ? -19.109 32.094 13.953 1 53.59 2 ALA B C 1
ATOM 2558 O O . ALA B 1 2 ? -19.609 31.562 14.938 1 53.59 2 ALA B O 1
ATOM 2559 N N . ALA B 1 3 ? -18.109 31.406 13.391 1 62.47 3 ALA B N 1
ATOM 2560 C CA . ALA B 1 3 ? -17.359 30.344 14.031 1 62.47 3 ALA B CA 1
ATOM 2561 C C . ALA B 1 3 ? -16.906 30.75 15.43 1 62.47 3 ALA B C 1
ATOM 2563 O O . ALA B 1 3 ? -16.531 31.906 15.656 1 62.47 3 ALA B O 1
ATOM 2564 N N . VAL B 1 4 ? -17.266 29.875 16.516 1 71 4 VAL B N 1
ATOM 2565 C CA . VAL B 1 4 ? -16.828 30.109 17.891 1 71 4 VAL B CA 1
ATOM 2566 C C . VAL B 1 4 ? -15.328 30.344 17.922 1 71 4 VAL B C 1
ATOM 2568 O O . VAL B 1 4 ? -14.555 29.594 17.328 1 71 4 VAL B O 1
ATOM 2571 N N . THR B 1 5 ? -14.875 31.484 18.359 1 78.06 5 THR B N 1
ATOM 2572 C CA . THR B 1 5 ? -13.469 31.859 18.453 1 78.06 5 THR B CA 1
ATOM 2573 C C . THR B 1 5 ? -12.945 31.641 19.859 1 78.06 5 THR B C 1
ATOM 2575 O O . THR B 1 5 ? -13.727 31.391 20.797 1 78.06 5 THR B O 1
ATOM 2578 N N . LEU B 1 6 ? -11.641 31.625 19.922 1 83.5 6 LEU B N 1
ATOM 2579 C CA . LEU B 1 6 ? -11.008 31.562 21.234 1 83.5 6 LEU B CA 1
ATOM 2580 C C . LEU B 1 6 ? -11.516 32.688 22.141 1 83.5 6 LEU B C 1
ATOM 2582 O O . LEU B 1 6 ? -11.664 32.469 23.344 1 83.5 6 LEU B O 1
ATOM 2586 N N . GLN B 1 7 ? -11.797 33.812 21.562 1 85.69 7 GLN B N 1
ATOM 2587 C CA . GLN B 1 7 ? -12.328 34.969 22.312 1 85.69 7 GLN B CA 1
ATOM 2588 C C . GLN B 1 7 ? -13.703 34.625 22.906 1 85.69 7 GLN B C 1
ATOM 2590 O O . GLN B 1 7 ? -14.008 35 24.031 1 85.69 7 GLN B O 1
ATOM 2595 N N . ASP B 1 8 ? -14.445 33.906 22.062 1 86.75 8 ASP B N 1
ATOM 2596 C CA . ASP B 1 8 ? -15.766 33.5 22.547 1 86.75 8 ASP B CA 1
ATOM 2597 C C . ASP B 1 8 ? -15.648 32.594 23.766 1 86.75 8 ASP B C 1
ATOM 2599 O O . ASP B 1 8 ? -16.406 32.75 24.719 1 86.75 8 ASP B O 1
ATOM 2603 N N . VAL B 1 9 ? -14.766 31.703 23.609 1 89.12 9 VAL B N 1
ATOM 2604 C CA . VAL B 1 9 ? -14.531 30.797 24.719 1 89.12 9 VAL B CA 1
ATOM 2605 C C . VAL B 1 9 ? -14.055 31.578 25.938 1 89.12 9 VAL B C 1
ATOM 2607 O O . VAL B 1 9 ? -14.516 31.328 27.062 1 89.12 9 VAL B O 1
ATOM 2610 N N . ALA B 1 10 ? -13.156 32.469 25.734 1 89.44 10 ALA B N 1
ATOM 2611 C CA . ALA B 1 10 ? -12.602 33.281 26.812 1 89.44 10 ALA B CA 1
ATOM 2612 C C . ALA B 1 10 ? -13.703 34.094 27.516 1 89.44 10 ALA B C 1
ATOM 2614 O O . ALA B 1 10 ? -13.773 34.094 28.75 1 89.44 10 ALA B O 1
ATOM 2615 N N . VAL B 1 11 ? -14.57 34.625 26.797 1 90.06 11 VAL B N 1
ATOM 2616 C CA . VAL B 1 11 ? -15.68 35.438 27.312 1 90.06 11 VAL B CA 1
ATOM 2617 C C . VAL B 1 11 ? -16.625 34.531 28.109 1 90.06 11 VAL B C 1
ATOM 2619 O O . VAL B 1 11 ? -17.016 34.875 29.234 1 90.06 11 VAL B O 1
ATOM 2622 N N . ARG B 1 12 ? -16.859 33.438 27.531 1 90.19 12 ARG B N 1
ATOM 2623 C CA . ARG B 1 12 ? -17.781 32.531 28.188 1 90.19 12 ARG B CA 1
ATOM 2624 C C . ARG B 1 12 ? -17.203 32 29.5 1 90.19 12 ARG B C 1
ATOM 2626 O O . ARG B 1 12 ? -17.938 31.812 30.469 1 90.19 12 ARG B O 1
ATOM 2633 N N . ALA B 1 13 ? -16 31.781 29.453 1 91.25 13 ALA B N 1
ATOM 2634 C CA . ALA B 1 13 ? -15.32 31.234 30.625 1 91.25 13 ALA B CA 1
ATOM 2635 C C . ALA B 1 13 ? -14.938 32.344 31.609 1 91.25 13 ALA B C 1
ATOM 2637 O O . ALA B 1 13 ? -14.539 32.062 32.75 1 91.25 13 ALA B O 1
ATOM 2638 N N . GLY B 1 14 ? -15 33.562 31.312 1 90.56 14 GLY B N 1
ATOM 2639 C CA . GLY B 1 14 ? -14.656 34.719 32.156 1 90.56 14 GLY B CA 1
ATOM 2640 C C . GLY B 1 14 ? -13.156 34.875 32.344 1 90.56 14 GLY B C 1
ATOM 2641 O O . GLY B 1 14 ? -12.695 35.188 33.438 1 90.56 14 GLY B O 1
ATOM 2642 N N . VAL B 1 15 ? -12.469 34.469 31.312 1 89.88 15 VAL B N 1
ATOM 2643 C CA . VAL B 1 15 ? -11.023 34.594 31.406 1 89.88 15 VAL B CA 1
ATOM 2644 C C . VAL B 1 15 ? -10.5 35.406 30.219 1 89.88 15 VAL B C 1
ATOM 2646 O O . VAL B 1 15 ? -11.258 35.75 29.312 1 89.88 15 VAL B O 1
ATOM 2649 N N . SER B 1 16 ? -9.234 35.844 30.375 1 86 16 SER B N 1
ATOM 2650 C CA . SER B 1 16 ? -8.602 36.5 29.234 1 86 16 SER B CA 1
ATOM 2651 C C . SER B 1 16 ? -8.398 35.531 28.078 1 86 16 SER B C 1
ATOM 2653 O O . SER B 1 16 ? -8.391 34.312 28.266 1 86 16 SER B O 1
ATOM 2655 N N . GLN B 1 17 ? -8.258 36.062 26.844 1 86.06 17 GLN B N 1
ATOM 2656 C CA . GLN B 1 17 ? -7.969 35.25 25.656 1 86.06 17 GLN B CA 1
ATOM 2657 C C . GLN B 1 17 ? -6.672 34.469 25.828 1 86.06 17 GLN B C 1
ATOM 2659 O O . GLN B 1 17 ? -6.574 33.312 25.406 1 86.06 17 GLN B O 1
ATOM 2664 N N . ALA B 1 18 ? -5.73 35.125 26.469 1 80.12 18 ALA B N 1
ATOM 2665 C CA . ALA B 1 18 ? -4.434 34.5 26.703 1 80.12 18 ALA B CA 1
ATOM 2666 C C . ALA B 1 18 ? -4.574 33.312 27.641 1 80.12 18 ALA B C 1
ATOM 2668 O O . ALA B 1 18 ? -3.961 32.25 27.406 1 80.12 18 ALA B O 1
ATOM 2669 N N . THR B 1 19 ? -5.367 33.438 28.625 1 81.12 19 THR B N 1
ATOM 2670 C CA . THR B 1 19 ? -5.598 32.344 29.578 1 81.12 19 THR B CA 1
ATOM 2671 C C . THR B 1 19 ? -6.324 31.188 28.906 1 81.12 19 THR B C 1
ATOM 2673 O O . THR B 1 19 ? -5.953 30.031 29.078 1 81.12 19 THR B O 1
ATOM 2676 N N . ALA B 1 20 ? -7.371 31.578 28.078 1 84.94 20 ALA B N 1
ATOM 2677 C CA . ALA B 1 20 ? -8.102 30.547 27.344 1 84.94 20 ALA B CA 1
ATOM 2678 C C . ALA B 1 20 ? -7.176 29.797 26.391 1 84.94 20 ALA B C 1
ATOM 2680 O O . ALA B 1 20 ? -7.258 28.578 26.266 1 84.94 20 ALA B O 1
ATOM 2681 N N . SER B 1 21 ? -6.336 30.5 25.797 1 78.56 21 SER B N 1
ATOM 2682 C CA . SER B 1 21 ? -5.391 29.922 24.844 1 78.56 21 SER B CA 1
ATOM 2683 C C . SER B 1 21 ? -4.438 28.953 25.531 1 78.56 21 SER B C 1
ATOM 2685 O O . SER B 1 21 ? -4.199 27.844 25.031 1 78.56 21 SER B O 1
ATOM 2687 N N . ARG B 1 22 ? -3.965 29.391 26.641 1 75.88 22 ARG B N 1
ATOM 2688 C CA . ARG B 1 22 ? -3.025 28.562 27.391 1 75.88 22 ARG B CA 1
ATOM 2689 C C . ARG B 1 22 ? -3.676 27.25 27.812 1 75.88 22 ARG B C 1
ATOM 2691 O O . ARG B 1 22 ? -3.043 26.188 27.766 1 75.88 22 ARG B O 1
ATOM 2698 N N . VAL B 1 23 ? -4.91 27.344 28.125 1 75.56 23 VAL B N 1
ATOM 2699 C CA . VAL B 1 23 ? -5.625 26.172 28.625 1 75.56 23 VAL B CA 1
ATOM 2700 C C . VAL B 1 23 ? -5.93 25.234 27.469 1 75.56 23 VAL B C 1
ATOM 2702 O O . VAL B 1 23 ? -5.754 24.016 27.578 1 75.56 23 VAL B O 1
ATOM 2705 N N . LEU B 1 24 ? -6.328 25.781 26.359 1 78.12 24 LEU B N 1
ATOM 2706 C CA . LEU B 1 24 ? -6.875 24.969 25.281 1 78.12 24 LEU B CA 1
ATOM 2707 C C . LEU B 1 24 ? -5.781 24.562 24.297 1 78.12 24 LEU B C 1
ATOM 2709 O O . LEU B 1 24 ? -5.918 23.562 23.594 1 78.12 24 LEU B O 1
ATOM 2713 N N . ASN B 1 25 ? -4.793 25.375 24.297 1 69.94 25 ASN B N 1
ATOM 2714 C CA . ASN B 1 25 ? -3.779 25.125 23.281 1 69.94 25 ASN B CA 1
ATOM 2715 C C . ASN B 1 25 ? -2.504 24.547 23.891 1 69.94 25 ASN B C 1
ATOM 2717 O O . ASN B 1 25 ? -1.512 24.344 23.188 1 69.94 25 ASN B O 1
ATOM 2721 N N . GLY B 1 26 ? -2.645 24.047 25.203 1 60.31 26 GLY B N 1
ATOM 2722 C CA . GLY B 1 26 ? -1.607 23.25 25.844 1 60.31 26 GLY B CA 1
ATOM 2723 C C . GLY B 1 26 ? -0.359 24.047 26.156 1 60.31 26 GLY B C 1
ATOM 2724 O O . GLY B 1 26 ? 0.759 23.578 25.953 1 60.31 26 GLY B O 1
ATOM 2725 N N . SER B 1 27 ? -0.468 25.297 26.703 1 57.03 27 SER B N 1
ATOM 2726 C CA . SER B 1 27 ? 0.678 26.062 27.156 1 57.03 27 SER B CA 1
ATOM 2727 C C . SER B 1 27 ? 1.246 25.5 28.453 1 57.03 27 SER B C 1
ATOM 2729 O O . SER B 1 27 ? 0.537 24.828 29.203 1 57.03 27 SER B O 1
ATOM 2731 N N . ALA B 1 28 ? 2.594 25.328 28.484 1 59.69 28 ALA B N 1
ATOM 2732 C CA . ALA B 1 28 ? 3.244 24.859 29.703 1 59.69 28 ALA B CA 1
ATOM 2733 C C . ALA B 1 28 ? 2.746 25.641 30.922 1 59.69 28 ALA B C 1
ATOM 2735 O O . ALA B 1 28 ? 2.793 25.141 32.031 1 59.69 28 ALA B O 1
ATOM 2736 N N . ARG B 1 29 ? 2.322 26.781 30.844 1 60.69 29 ARG B N 1
ATOM 2737 C CA . ARG B 1 29 ? 1.838 27.578 31.969 1 60.69 29 ARG B CA 1
ATOM 2738 C C . ARG B 1 29 ? 0.314 27.578 32.031 1 60.69 29 ARG B C 1
ATOM 2740 O O . ARG B 1 29 ? -0.34 28.297 31.266 1 60.69 29 ARG B O 1
ATOM 2747 N N . ILE B 1 30 ? -0.314 26.531 32.688 1 63 30 ILE B N 1
ATOM 2748 C CA . ILE B 1 30 ? -1.766 26.422 32.781 1 63 30 ILE B CA 1
ATOM 2749 C C . ILE B 1 30 ? -2.246 27.109 34.062 1 63 30 ILE B C 1
ATOM 2751 O O . ILE B 1 30 ? -1.676 26.891 35.156 1 63 30 ILE B O 1
ATOM 2755 N N . PRO B 1 31 ? -3.148 27.969 33.906 1 66.81 31 PRO B N 1
ATOM 2756 C CA . PRO B 1 31 ? -3.676 28.562 35.125 1 66.81 31 PRO B CA 1
ATOM 2757 C C . PRO B 1 31 ? -4.246 27.516 36.094 1 66.81 31 PRO B C 1
ATOM 2759 O O . PRO B 1 31 ? -4.34 26.344 35.75 1 66.81 31 PRO B O 1
ATOM 2762 N N . GLY B 1 32 ? -4.637 27.828 37.375 1 70.06 32 GLY B N 1
ATOM 2763 C CA . GLY B 1 32 ? -5.168 26.969 38.406 1 70.06 32 GLY B CA 1
ATOM 2764 C C . GLY B 1 32 ? -6.297 26.078 37.938 1 70.06 32 GLY B C 1
ATOM 2765 O O . GLY B 1 32 ? -6.934 26.359 36.906 1 70.06 32 GLY B O 1
ATOM 2766 N N . GLU B 1 33 ? -6.469 24.812 38.375 1 70.75 33 GLU B N 1
ATOM 2767 C CA . GLU B 1 33 ? -7.41 23.781 37.969 1 70.75 33 GLU B CA 1
ATOM 2768 C C . GLU B 1 33 ? -8.82 24.328 37.812 1 70.75 33 GLU B C 1
ATOM 2770 O O . GLU B 1 33 ? -9.539 23.969 36.875 1 70.75 33 GLU B O 1
ATOM 2775 N N . GLY B 1 34 ? -9.18 25.219 38.656 1 79.12 34 GLY B N 1
ATOM 2776 C CA . GLY B 1 34 ? -10.5 25.812 38.562 1 79.12 34 GLY B CA 1
ATOM 2777 C C . GLY B 1 34 ? -10.742 26.562 37.25 1 79.12 34 GLY B C 1
ATOM 2778 O O . GLY B 1 34 ? -11.742 26.328 36.562 1 79.12 34 GLY B O 1
ATOM 2779 N N . VAL B 1 35 ? -9.867 27.266 36.844 1 82.44 35 VAL B N 1
ATOM 2780 C CA . VAL B 1 35 ? -9.969 28.094 35.656 1 82.44 35 VAL B CA 1
ATOM 2781 C C . VAL B 1 35 ? -9.891 27.219 34.406 1 82.44 35 VAL B C 1
ATOM 2783 O O . VAL B 1 35 ? -10.664 27.406 33.469 1 82.44 35 VAL B O 1
ATOM 2786 N N . ALA B 1 36 ? -9.094 26.234 34.406 1 86.75 36 ALA B N 1
ATOM 2787 C CA . ALA B 1 36 ? -8.922 25.328 33.25 1 86.75 36 ALA B CA 1
ATOM 2788 C C . ALA B 1 36 ? -10.211 24.562 32.969 1 86.75 36 ALA B C 1
ATOM 2790 O O . ALA B 1 36 ? -10.594 24.391 31.812 1 86.75 36 ALA B O 1
ATOM 2791 N N . ASP B 1 37 ? -10.828 24.172 33.969 1 85.75 37 ASP B N 1
ATOM 2792 C CA . ASP B 1 37 ? -12.07 23.422 33.812 1 85.75 37 ASP B CA 1
ATOM 2793 C C . ASP B 1 37 ? -13.164 24.297 33.188 1 85.75 37 ASP B C 1
ATOM 2795 O O . ASP B 1 37 ? -13.93 23.828 32.344 1 85.75 37 ASP B O 1
ATOM 2799 N N . ARG B 1 38 ? -13.258 25.484 33.688 1 86.94 38 ARG B N 1
ATOM 2800 C CA . ARG B 1 38 ? -14.242 26.422 33.156 1 86.94 38 ARG B CA 1
ATOM 2801 C C . ARG B 1 38 ? -14.016 26.688 31.688 1 86.94 38 ARG B C 1
ATOM 2803 O O . ARG B 1 38 ? -14.961 26.734 30.906 1 86.94 38 ARG B O 1
ATOM 2810 N N . VAL B 1 39 ? -12.758 26.75 31.375 1 87.75 39 VAL B N 1
ATOM 2811 C CA . VAL B 1 39 ? -12.406 27.031 29.984 1 87.75 39 VAL B CA 1
ATOM 2812 C C . VAL B 1 39 ? -12.766 25.828 29.109 1 87.75 39 VAL B C 1
ATOM 2814 O O . VAL B 1 39 ? -13.367 25.969 28.047 1 87.75 39 VAL B O 1
ATOM 2817 N N . ARG B 1 40 ? -12.445 24.688 29.547 1 84.75 40 ARG B N 1
ATOM 2818 C CA . ARG B 1 40 ? -12.75 23.484 28.797 1 84.75 40 ARG B CA 1
ATOM 2819 C C . ARG B 1 40 ? -14.258 23.281 28.672 1 84.75 40 ARG B C 1
ATOM 2821 O O . ARG B 1 40 ? -14.75 22.844 27.625 1 84.75 40 ARG B O 1
ATOM 2828 N N . ALA B 1 41 ? -14.984 23.516 29.75 1 84.38 41 ALA B N 1
ATOM 2829 C CA . ALA B 1 41 ? -16.438 23.438 29.719 1 84.38 41 ALA B CA 1
ATOM 2830 C C . ALA B 1 41 ? -17.031 24.422 28.719 1 84.38 41 ALA B C 1
ATOM 2832 O O . ALA B 1 41 ? -17.938 24.078 27.969 1 84.38 41 ALA B O 1
ATOM 2833 N N . ALA B 1 42 ? -16.578 25.609 28.734 1 86.75 42 ALA B N 1
ATOM 2834 C CA . ALA B 1 42 ? -17.031 26.641 27.797 1 86.75 42 ALA B CA 1
ATOM 2835 C C . ALA B 1 42 ? -16.766 26.234 26.359 1 86.75 42 ALA B C 1
ATOM 2837 O O . ALA B 1 42 ? -17.609 26.422 25.484 1 86.75 42 ALA B O 1
ATOM 2838 N N . ALA B 1 43 ? -15.586 25.641 26.141 1 83.12 43 ALA B N 1
ATOM 2839 C CA . ALA B 1 43 ? -15.219 25.188 24.797 1 83.12 43 ALA B CA 1
ATOM 2840 C C . ALA B 1 43 ? -16.156 24.094 24.312 1 83.12 43 ALA B C 1
ATOM 2842 O O . ALA B 1 43 ? -16.594 24.109 23.156 1 83.12 43 ALA B O 1
ATOM 2843 N N . ARG B 1 44 ? -16.406 23.266 25.188 1 77 44 ARG B N 1
ATOM 2844 C CA . ARG B 1 44 ? -17.312 22.172 24.859 1 77 44 ARG B CA 1
ATOM 2845 C C . ARG B 1 44 ? -18.719 22.688 24.578 1 77 44 ARG B C 1
ATOM 2847 O O . ARG B 1 44 ? -19.359 22.281 23.594 1 77 44 ARG B O 1
ATOM 2854 N N . GLU B 1 45 ? -19.156 23.547 25.422 1 77.19 45 GLU B N 1
ATOM 2855 C CA . GLU B 1 45 ? -20.484 24.125 25.281 1 77.19 45 GLU B CA 1
ATOM 2856 C C . GLU B 1 45 ? -20.641 24.875 23.969 1 77.19 45 GLU B C 1
ATOM 2858 O O . GLU B 1 45 ? -21.688 24.812 23.328 1 77.19 45 GLU B O 1
ATOM 2863 N N . LEU B 1 46 ? -19.562 25.531 23.625 1 78.88 46 LEU B N 1
ATOM 2864 C CA . LEU B 1 46 ? -19.609 26.375 22.438 1 78.88 46 LEU B CA 1
ATOM 2865 C C . LEU B 1 46 ? -19.219 25.594 21.203 1 78.88 46 LEU B C 1
ATOM 2867 O O . LEU B 1 46 ? -19.375 26.078 20.078 1 78.88 46 LEU B O 1
ATOM 2871 N N . GLY B 1 47 ? -18.703 24.406 21.531 1 69.56 47 GLY B N 1
ATOM 2872 C CA . GLY B 1 47 ? -18.25 23.594 20.406 1 69.56 47 GLY B CA 1
ATOM 2873 C C . GLY B 1 47 ? -16.953 24.078 19.797 1 69.56 47 GLY B C 1
ATOM 2874 O O . GLY B 1 47 ? -16.766 24.016 18.578 1 69.56 47 GLY B O 1
ATOM 2875 N N . TYR B 1 48 ? -16.156 24.703 20.719 1 70.31 48 TYR B N 1
ATOM 2876 C CA . TYR B 1 48 ? -14.883 25.234 20.25 1 70.31 48 TYR B CA 1
ATOM 2877 C C . TYR B 1 48 ? -13.883 24.109 20 1 70.31 48 TYR B C 1
ATOM 2879 O O . TYR B 1 48 ? -13.695 23.25 20.859 1 70.31 48 TYR B O 1
ATOM 2887 N N . VAL B 1 49 ? -13.375 24.062 18.844 1 65.25 49 VAL B N 1
ATOM 2888 C CA . VAL B 1 49 ? -12.273 23.141 18.531 1 65.25 49 VAL B CA 1
ATOM 2889 C C . VAL B 1 49 ? -10.961 23.922 18.469 1 65.25 49 VAL B C 1
ATOM 2891 O O . VAL B 1 49 ? -10.836 24.875 17.688 1 65.25 49 VAL B O 1
ATOM 2894 N N . PRO B 1 50 ? -10.062 23.578 19.484 1 64.69 50 PRO B N 1
ATOM 2895 C CA . PRO B 1 50 ? -8.773 24.266 19.453 1 64.69 50 PRO B CA 1
ATOM 2896 C C . PRO B 1 50 ? -8.109 24.203 18.078 1 64.69 50 PRO B C 1
ATOM 2898 O O . PRO B 1 50 ? -8.234 23.188 17.375 1 64.69 50 PRO B O 1
ATOM 2901 N N . ASN B 1 51 ? -7.66 25.406 17.625 1 63.75 51 ASN B N 1
ATOM 2902 C CA . ASN B 1 51 ? -6.945 25.531 16.359 1 63.75 51 ASN B CA 1
ATOM 2903 C C . ASN B 1 51 ? -5.52 25 16.469 1 63.75 51 ASN B C 1
ATOM 2905 O O . ASN B 1 51 ? -4.715 25.516 17.25 1 63.75 51 ASN B O 1
ATOM 2909 N N . ALA B 1 52 ? -5.16 23.922 15.875 1 60.84 52 ALA B N 1
ATOM 2910 C CA . ALA B 1 52 ? -3.85 23.281 15.93 1 60.84 52 ALA B CA 1
ATOM 2911 C C . ALA B 1 52 ? -2.746 24.266 15.547 1 60.84 52 ALA B C 1
ATOM 2913 O O . ALA B 1 52 ? -1.648 24.234 16.109 1 60.84 52 ALA B O 1
ATOM 2914 N N . GLN B 1 53 ? -2.996 25.078 14.617 1 61.56 53 GLN B N 1
ATOM 2915 C CA . GLN B 1 53 ? -2.006 26.062 14.195 1 61.56 53 GLN B CA 1
ATOM 2916 C C . GLN B 1 53 ? -1.676 27.031 15.336 1 61.56 53 GLN B C 1
ATOM 2918 O O . GLN B 1 53 ? -0.511 27.375 15.539 1 61.56 53 GLN B O 1
ATOM 2923 N N . ALA B 1 54 ? -2.727 27.453 15.992 1 57.19 54 ALA B N 1
ATOM 2924 C CA . ALA B 1 54 ? -2.527 28.344 17.141 1 57.19 54 ALA B CA 1
ATOM 2925 C C . ALA B 1 54 ? -1.749 27.641 18.25 1 57.19 54 ALA B C 1
ATOM 2927 O O . ALA B 1 54 ? -0.874 28.234 18.875 1 57.19 54 ALA B O 1
ATOM 2928 N N . GLN B 1 55 ? -2.139 26.422 18.359 1 59.5 55 GLN B N 1
ATOM 2929 C CA . GLN B 1 55 ? -1.432 25.609 19.359 1 59.5 55 GLN B CA 1
ATOM 2930 C C . GLN B 1 55 ? 0.045 25.469 18.984 1 59.5 55 GLN B C 1
ATOM 2932 O O . GLN B 1 55 ? 0.912 25.531 19.859 1 59.5 55 GLN B O 1
ATOM 2937 N N . ALA B 1 56 ? 0.198 25.219 17.766 1 59.41 56 ALA B N 1
ATOM 2938 C CA . ALA B 1 56 ? 1.566 25.047 17.281 1 59.41 56 ALA B CA 1
ATOM 2939 C C . ALA B 1 56 ? 2.389 26.312 17.531 1 59.41 56 ALA B C 1
ATOM 2941 O O . ALA B 1 56 ? 3.545 26.234 17.953 1 59.41 56 ALA B O 1
ATOM 2942 N N . LEU B 1 57 ? 1.815 27.438 17.359 1 53.22 57 LEU B N 1
ATOM 2943 C CA . LEU B 1 57 ? 2.488 28.719 17.578 1 53.22 57 LEU B CA 1
ATOM 2944 C C . LEU B 1 57 ? 2.84 28.891 19.047 1 53.22 57 LEU B C 1
ATOM 2946 O O . LEU B 1 57 ? 3.908 29.422 19.375 1 53.22 57 LEU B O 1
ATOM 2950 N N . ALA B 1 58 ? 1.95 28.375 19.812 1 50.25 58 ALA B N 1
ATOM 2951 C CA . ALA B 1 58 ? 2.18 28.516 21.25 1 50.25 58 ALA B CA 1
ATOM 2952 C C . ALA B 1 58 ? 3.229 27.531 21.734 1 50.25 58 ALA B C 1
ATOM 2954 O O . ALA B 1 58 ? 4.043 27.859 22.609 1 50.25 58 ALA B O 1
ATOM 2955 N N . ARG B 1 59 ? 3.203 26.281 21.281 1 55.44 59 ARG B N 1
ATOM 2956 C CA . ARG B 1 59 ? 4.047 25.188 21.766 1 55.44 59 ARG B CA 1
ATOM 2957 C C . ARG B 1 59 ? 5.312 25.062 20.922 1 55.44 59 ARG B C 1
ATOM 2959 O O . ARG B 1 59 ? 6.215 24.297 21.266 1 55.44 59 ARG B O 1
ATOM 2966 N N . SER B 1 60 ? 5.574 25.734 19.984 1 57.09 60 SER B N 1
ATOM 2967 C CA . SER B 1 60 ? 6.695 25.594 19.062 1 57.09 60 SER B CA 1
ATOM 2968 C C . SER B 1 60 ? 6.68 24.234 18.375 1 57.09 60 SER B C 1
ATOM 2970 O O . SER B 1 60 ? 7.727 23.719 17.984 1 57.09 60 SER B O 1
ATOM 2972 N N . SER B 1 61 ? 5.535 23.453 18.453 1 67.69 61 SER B N 1
ATOM 2973 C CA . SER B 1 61 ? 5.395 22.203 17.719 1 67.69 61 SER B CA 1
ATOM 2974 C C . SER B 1 61 ? 4.02 22.078 17.062 1 67.69 61 SER B C 1
ATOM 2976 O O . SER B 1 61 ? 3.014 22.484 17.656 1 67.69 61 SER B O 1
ATOM 2978 N N . THR B 1 62 ? 3.947 21.672 15.812 1 75.12 62 THR B N 1
ATOM 2979 C CA . THR B 1 62 ? 2.684 21.578 15.086 1 75.12 62 THR B CA 1
ATOM 2980 C C . THR B 1 62 ? 2.08 20.188 15.25 1 75.12 62 THR B C 1
ATOM 2982 O O . THR B 1 62 ? 0.901 19.969 14.961 1 75.12 62 THR B O 1
ATOM 2985 N N . GLY B 1 63 ? 2.924 19.203 15.766 1 86.31 63 GLY B N 1
ATOM 2986 C CA . GLY B 1 63 ? 2.434 17.844 15.883 1 86.31 63 GLY B CA 1
ATOM 2987 C C . GLY B 1 63 ? 2.395 17.109 14.555 1 86.31 63 GLY B C 1
ATOM 2988 O O . GLY B 1 63 ? 1.849 16 14.461 1 86.31 63 GLY B O 1
ATOM 2989 N N . LEU B 1 64 ? 3.072 17.688 13.57 1 91.19 64 LEU B N 1
ATOM 2990 C CA . LEU B 1 64 ? 3.066 17.109 12.234 1 91.19 64 LEU B CA 1
ATOM 2991 C C . LEU B 1 64 ? 4.348 16.312 11.984 1 91.19 64 LEU B C 1
ATOM 2993 O O . LEU B 1 64 ? 5.434 16.75 12.375 1 91.19 64 LEU B O 1
ATOM 2997 N N . LEU B 1 65 ? 4.184 15.141 11.484 1 95.56 65 LEU B N 1
ATOM 2998 C CA . LEU B 1 65 ? 5.289 14.336 10.984 1 95.56 65 LEU B CA 1
ATOM 2999 C C . LEU B 1 65 ? 5.211 14.195 9.461 1 95.56 65 LEU B C 1
ATOM 3001 O O . LEU B 1 65 ? 4.219 13.688 8.93 1 95.56 65 LEU B O 1
ATOM 3005 N N . GLY B 1 66 ? 6.227 14.711 8.781 1 96.44 66 GLY B N 1
ATOM 3006 C CA . GLY B 1 66 ? 6.289 14.547 7.34 1 96.44 66 GLY B CA 1
ATOM 3007 C C . GLY B 1 66 ? 6.824 13.188 6.918 1 96.44 66 GLY B C 1
ATOM 3008 O O . GLY B 1 66 ? 7.824 12.719 7.457 1 96.44 66 GLY B O 1
ATOM 3009 N N . LEU B 1 67 ? 6.125 12.57 6.023 1 97.31 67 LEU B N 1
ATOM 3010 C CA . LEU B 1 67 ? 6.543 11.297 5.449 1 97.31 67 LEU B CA 1
ATOM 3011 C C . LEU B 1 67 ? 6.547 11.367 3.924 1 97.31 67 LEU B C 1
ATOM 3013 O O . LEU B 1 67 ? 5.508 11.625 3.309 1 97.31 67 LEU B O 1
ATOM 3017 N N . ILE B 1 68 ? 7.688 11.188 3.357 1 95.25 68 ILE B N 1
ATOM 3018 C CA . ILE B 1 68 ? 7.84 11.195 1.907 1 95.25 68 ILE B CA 1
ATOM 3019 C C . ILE B 1 68 ? 8.266 9.812 1.425 1 95.25 68 ILE B C 1
ATOM 3021 O O . ILE B 1 68 ? 9.266 9.266 1.89 1 95.25 68 ILE B O 1
ATOM 3025 N N . VAL B 1 69 ? 7.473 9.242 0.525 1 95 69 VAL B N 1
ATOM 3026 C CA . VAL B 1 69 ? 7.781 7.93 -0.022 1 95 69 VAL B CA 1
ATOM 3027 C C . VAL B 1 69 ? 7.84 8 -1.546 1 95 69 VAL B C 1
ATOM 3029 O O . VAL B 1 69 ? 7.301 8.93 -2.15 1 95 69 VAL B O 1
ATOM 3032 N N . HIS B 1 70 ? 8.414 7.031 -2.186 1 90.12 70 HIS B N 1
ATOM 3033 C CA . HIS B 1 70 ? 8.523 7.012 -3.641 1 90.12 70 HIS B CA 1
ATOM 3034 C C . HIS B 1 70 ? 7.188 6.633 -4.281 1 90.12 70 HIS B C 1
ATOM 3036 O O . HIS B 1 70 ? 6.727 7.305 -5.207 1 90.12 70 HIS B O 1
ATOM 3042 N N . ASP B 1 71 ? 6.633 5.559 -3.805 1 90.19 71 ASP B N 1
ATOM 3043 C CA . ASP B 1 71 ? 5.398 5.055 -4.398 1 90.19 71 ASP B CA 1
ATOM 3044 C C . ASP B 1 71 ? 4.516 4.387 -3.346 1 90.19 71 ASP B C 1
ATOM 3046 O O . ASP B 1 71 ? 4.719 3.215 -3.016 1 90.19 71 ASP B O 1
ATOM 3050 N N . ILE B 1 72 ? 3.463 5.047 -2.998 1 92.69 72 ILE B N 1
ATOM 3051 C CA . ILE B 1 72 ? 2.613 4.586 -1.906 1 92.69 72 ILE B CA 1
ATOM 3052 C C . ILE B 1 72 ? 1.876 3.316 -2.326 1 92.69 72 ILE B C 1
ATOM 3054 O O . ILE B 1 72 ? 1.438 2.535 -1.479 1 92.69 72 ILE B O 1
ATOM 3058 N N . ALA B 1 73 ? 1.765 3.068 -3.633 1 91.12 73 ALA B N 1
ATOM 3059 C CA . ALA B 1 73 ? 1.03 1.9 -4.109 1 91.12 73 ALA B CA 1
ATOM 3060 C C . ALA B 1 73 ? 1.932 0.67 -4.164 1 91.12 73 ALA B C 1
ATOM 3062 O O . ALA B 1 73 ? 1.454 -0.449 -4.359 1 91.12 73 ALA B O 1
ATOM 3063 N N . ASP B 1 74 ? 3.264 0.869 -4.055 1 90.12 74 ASP B N 1
ATOM 3064 C CA . ASP B 1 74 ? 4.199 -0.239 -3.881 1 90.12 74 ASP B CA 1
ATOM 3065 C C . ASP B 1 74 ? 4.129 -0.793 -2.459 1 90.12 74 ASP B C 1
ATOM 3067 O O . ASP B 1 74 ? 4.344 -0.061 -1.491 1 90.12 74 ASP B O 1
ATOM 3071 N N . PRO B 1 75 ? 3.891 -2.109 -2.354 1 91.62 75 PRO B N 1
ATOM 3072 C CA . PRO B 1 75 ? 3.713 -2.686 -1.018 1 91.62 75 PRO B CA 1
ATOM 3073 C C . PRO B 1 75 ? 4.953 -2.535 -0.141 1 91.62 75 PRO B C 1
ATOM 3075 O O . PRO B 1 75 ? 4.855 -2.594 1.088 1 91.62 75 PRO B O 1
ATOM 3078 N N . TYR B 1 76 ? 6.148 -2.35 -0.745 1 91.62 76 TYR B N 1
ATOM 3079 C CA . TYR B 1 76 ? 7.332 -2.018 0.041 1 91.62 76 TYR B CA 1
ATOM 3080 C C . TYR B 1 76 ? 7.109 -0.748 0.854 1 91.62 76 TYR B C 1
ATOM 3082 O O . TYR B 1 76 ? 7.301 -0.741 2.072 1 91.62 76 TYR B O 1
ATOM 3090 N N . PHE B 1 77 ? 6.559 0.222 0.253 1 94.44 77 PHE B N 1
ATOM 3091 C CA . PHE B 1 77 ? 6.383 1.52 0.894 1 94.44 77 PHE B CA 1
ATOM 3092 C C . PHE B 1 77 ? 5.133 1.528 1.765 1 94.44 77 PHE B C 1
ATOM 3094 O O . PHE B 1 77 ? 5.148 2.059 2.877 1 94.44 77 PHE B O 1
ATOM 3101 N N . SER B 1 78 ? 4.062 0.974 1.254 1 94.62 78 SER B N 1
ATOM 3102 C CA . SER B 1 78 ? 2.84 1.031 2.051 1 94.62 78 SER B CA 1
ATOM 3103 C C . SER B 1 78 ? 2.992 0.249 3.352 1 94.62 78 SER B C 1
ATOM 3105 O O . SER B 1 78 ? 2.418 0.622 4.375 1 94.62 78 SER B O 1
ATOM 3107 N N . SER B 1 79 ? 3.812 -0.798 3.381 1 94.75 79 SER B N 1
ATOM 3108 C CA . SER B 1 79 ? 4.113 -1.521 4.613 1 94.75 79 SER B CA 1
ATOM 3109 C C . SER B 1 79 ? 4.906 -0.653 5.582 1 94.75 79 SER B C 1
ATOM 3111 O O . SER B 1 79 ? 4.629 -0.645 6.785 1 94.75 79 SER B O 1
ATOM 3113 N N . ILE B 1 80 ? 5.848 0.051 5.066 1 96.25 80 ILE B N 1
ATOM 3114 C CA . ILE B 1 80 ? 6.633 0.97 5.883 1 96.25 80 ILE B CA 1
ATOM 3115 C C . ILE B 1 80 ? 5.73 2.062 6.449 1 96.25 80 ILE B C 1
ATOM 3117 O O . ILE B 1 80 ? 5.816 2.4 7.629 1 96.25 80 ILE B O 1
ATOM 3121 N N . VAL B 1 81 ? 4.844 2.566 5.605 1 96.56 81 VAL B N 1
ATOM 3122 C CA . VAL B 1 81 ? 3.939 3.639 6.008 1 96.56 81 VAL B CA 1
ATOM 3123 C C . VAL B 1 81 ? 3.02 3.148 7.121 1 96.56 81 VAL B C 1
ATOM 3125 O O . VAL B 1 81 ? 2.672 3.908 8.031 1 96.56 81 VAL B O 1
ATOM 3128 N N . ARG B 1 82 ? 2.627 1.905 7.055 1 95.19 82 ARG B N 1
ATOM 3129 C CA . ARG B 1 82 ? 1.828 1.347 8.141 1 95.19 82 ARG B CA 1
ATOM 3130 C C . ARG B 1 82 ? 2.568 1.442 9.469 1 95.19 82 ARG B C 1
ATOM 3132 O O . ARG B 1 82 ? 1.983 1.823 10.484 1 95.19 82 ARG B O 1
ATOM 3139 N N . GLY B 1 83 ? 3.842 1.083 9.461 1 96.38 83 GLY B N 1
ATOM 3140 C CA . GLY B 1 83 ? 4.66 1.215 10.656 1 96.38 83 GLY B CA 1
ATOM 3141 C C . GLY B 1 83 ? 4.793 2.648 11.133 1 96.38 83 GLY B C 1
ATOM 3142 O O . GLY B 1 83 ? 4.691 2.922 12.336 1 96.38 83 GLY B O 1
ATOM 3143 N N . VAL B 1 84 ? 4.957 3.553 10.18 1 96.94 84 VAL B N 1
ATOM 3144 C CA . VAL B 1 84 ? 5.062 4.973 10.492 1 96.94 84 VAL B CA 1
ATOM 3145 C C . VAL B 1 84 ? 3.777 5.457 11.156 1 96.94 84 VAL B C 1
ATOM 3147 O O . VAL B 1 84 ? 3.82 6.148 12.172 1 96.94 84 VAL B O 1
ATOM 3150 N N . GLN B 1 85 ? 2.672 5.062 10.555 1 95.12 85 GLN B N 1
ATOM 3151 C CA . GLN B 1 85 ? 1.376 5.477 11.078 1 95.12 85 GLN B CA 1
ATOM 3152 C C . GLN B 1 85 ? 1.17 4.969 12.5 1 95.12 85 GLN B C 1
ATOM 3154 O O . GLN B 1 85 ? 0.666 5.695 13.359 1 95.12 85 GLN B O 1
ATOM 3159 N N . THR B 1 86 ? 1.539 3.789 12.75 1 93.44 86 THR B N 1
ATOM 3160 C CA . THR B 1 86 ? 1.388 3.201 14.07 1 93.44 86 THR B CA 1
ATOM 3161 C C . THR B 1 86 ? 2.215 3.967 15.102 1 93.44 86 THR B C 1
ATOM 3163 O O . THR B 1 86 ? 1.696 4.375 16.141 1 93.44 86 THR B O 1
ATOM 3166 N N . ALA B 1 87 ? 3.443 4.203 14.781 1 95.88 87 ALA B N 1
ATOM 3167 C CA . ALA B 1 87 ? 4.344 4.902 15.695 1 95.88 87 ALA B CA 1
ATOM 3168 C C . ALA B 1 87 ? 3.932 6.363 15.859 1 95.88 87 ALA B C 1
ATOM 3170 O O . ALA B 1 87 ? 3.99 6.91 16.953 1 95.88 87 ALA B O 1
ATOM 3171 N N . ALA B 1 88 ? 3.545 6.98 14.742 1 95.12 88 ALA B N 1
ATOM 3172 C CA . ALA B 1 88 ? 3.133 8.383 14.789 1 95.12 88 ALA B CA 1
ATOM 3173 C C . ALA B 1 88 ? 1.891 8.555 15.656 1 95.12 88 ALA B C 1
ATOM 3175 O O . ALA B 1 88 ? 1.798 9.516 16.438 1 95.12 88 ALA B O 1
ATOM 3176 N N . ARG B 1 89 ? 1.003 7.648 15.523 1 91.38 89 ARG B N 1
ATOM 3177 C CA . ARG B 1 89 ? -0.207 7.699 16.344 1 91.38 89 ARG B CA 1
ATOM 3178 C C . ARG B 1 89 ? 0.125 7.566 17.828 1 91.38 89 ARG B C 1
ATOM 3180 O O . ARG B 1 89 ? -0.396 8.312 18.656 1 91.38 89 ARG B O 1
ATOM 3187 N N . THR B 1 90 ? 0.943 6.637 18.078 1 90.5 90 THR B N 1
ATOM 3188 C CA . THR B 1 90 ? 1.372 6.434 19.469 1 90.5 90 THR B CA 1
ATOM 3189 C C . THR B 1 90 ? 2.016 7.699 20.016 1 90.5 90 THR B C 1
ATOM 3191 O O . THR B 1 90 ? 1.829 8.031 21.188 1 90.5 90 THR B O 1
ATOM 3194 N N . ALA B 1 91 ? 2.678 8.453 19.203 1 91.88 91 ALA B N 1
ATOM 3195 C CA . ALA B 1 91 ? 3.373 9.672 19.594 1 91.88 91 ALA B CA 1
ATOM 3196 C C . ALA B 1 91 ? 2.463 10.891 19.469 1 91.88 91 ALA B C 1
ATOM 3198 O O . ALA B 1 91 ? 2.902 12.023 19.656 1 91.88 91 ALA B O 1
ATOM 3199 N N . ARG B 1 92 ? 1.194 10.625 19.016 1 88.5 92 ARG B N 1
ATOM 3200 C CA . ARG B 1 92 ? 0.194 11.672 18.828 1 88.5 92 ARG B CA 1
ATOM 3201 C C . ARG B 1 92 ? 0.648 12.695 17.797 1 88.5 92 ARG B C 1
ATOM 3203 O O . ARG B 1 92 ? 0.54 13.898 18.016 1 88.5 92 ARG B O 1
ATOM 3210 N N . LYS B 1 93 ? 1.29 12.18 16.766 1 92.69 93 LYS B N 1
ATOM 3211 C CA . LYS B 1 93 ? 1.673 12.984 15.609 1 92.69 93 LYS B CA 1
ATOM 3212 C C . LYS B 1 93 ? 0.772 12.688 14.414 1 92.69 93 LYS B C 1
ATOM 3214 O O . LYS B 1 93 ? 0.337 11.555 14.227 1 92.69 93 LYS B O 1
ATOM 3219 N N . GLN B 1 94 ? 0.524 13.758 13.68 1 92.25 94 GLN B N 1
ATOM 3220 C CA . GLN B 1 94 ? -0.216 13.594 12.438 1 92.25 94 GLN B CA 1
ATOM 3221 C C . GLN B 1 94 ? 0.73 13.508 11.242 1 92.25 94 GLN B C 1
ATOM 3223 O O . GLN B 1 94 ? 1.692 14.273 11.148 1 92.25 94 GLN B O 1
ATOM 3228 N N . VAL B 1 95 ? 0.416 12.594 10.367 1 96.12 95 VAL B N 1
ATOM 3229 C CA . VAL B 1 95 ? 1.351 12.336 9.273 1 96.12 95 VAL B CA 1
ATOM 3230 C C . VAL B 1 95 ? 0.937 13.125 8.039 1 96.12 95 VAL B C 1
ATOM 3232 O O . VAL B 1 95 ? -0.192 13 7.559 1 96.12 95 VAL B O 1
ATOM 3235 N N . LEU B 1 96 ? 1.862 13.953 7.574 1 95.38 96 LEU B N 1
ATOM 3236 C CA . LEU B 1 96 ? 1.789 14.531 6.238 1 95.38 96 LEU B CA 1
ATOM 3237 C C . LEU B 1 96 ? 2.436 13.609 5.211 1 95.38 96 LEU B C 1
ATOM 3239 O O . LEU B 1 96 ? 3.627 13.305 5.305 1 95.38 96 LEU B O 1
ATOM 3243 N N . LEU B 1 97 ? 1.66 13.195 4.262 1 96.44 97 LEU B N 1
ATOM 3244 C CA . LEU B 1 97 ? 2.148 12.203 3.312 1 96.44 97 LEU B CA 1
ATOM 3245 C C . LEU B 1 97 ? 2.387 12.828 1.942 1 96.44 97 LEU B C 1
ATOM 3247 O O . LEU B 1 97 ? 1.559 13.602 1.455 1 96.44 97 LEU B O 1
ATOM 3251 N N . ALA B 1 98 ? 3.508 12.492 1.361 1 94.88 98 ALA B N 1
ATOM 3252 C CA . ALA B 1 98 ? 3.785 12.82 -0.035 1 94.88 98 ALA B CA 1
ATOM 3253 C C . ALA B 1 98 ? 4.406 11.633 -0.764 1 94.88 98 ALA B C 1
ATOM 3255 O O . ALA B 1 98 ? 5.34 11.008 -0.26 1 94.88 98 ALA B O 1
ATOM 3256 N N . SER B 1 99 ? 3.838 11.289 -1.843 1 93.38 99 SER B N 1
ATOM 3257 C CA . SER B 1 99 ? 4.41 10.305 -2.752 1 93.38 99 SER B CA 1
ATOM 3258 C C . SER B 1 99 ? 5.047 10.977 -3.965 1 93.38 99 SER B C 1
ATOM 3260 O O . SER B 1 99 ? 4.43 11.828 -4.605 1 93.38 99 SER B O 1
ATOM 3262 N N . THR B 1 100 ? 6.234 10.578 -4.324 1 89.5 100 THR B N 1
ATOM 3263 C CA . THR B 1 100 ? 6.996 11.383 -5.277 1 89.5 100 THR B CA 1
ATOM 3264 C C . THR B 1 100 ? 7.051 10.695 -6.641 1 89.5 100 THR B C 1
ATOM 3266 O O . THR B 1 100 ? 7.43 11.312 -7.637 1 89.5 100 THR B O 1
ATOM 3269 N N . ASP B 1 101 ? 6.719 9.367 -6.684 1 83.25 101 ASP B N 1
ATOM 3270 C CA . ASP B 1 101 ? 6.895 8.555 -7.883 1 83.25 101 ASP B CA 1
ATOM 3271 C C . ASP B 1 101 ? 8.328 8.656 -8.406 1 83.25 101 ASP B C 1
ATOM 3273 O O . ASP B 1 101 ? 8.555 8.758 -9.609 1 83.25 101 ASP B O 1
ATOM 3277 N N . ARG B 1 102 ? 9.242 8.828 -7.48 1 81.31 102 ARG B N 1
ATOM 3278 C CA . ARG B 1 102 ? 10.688 8.828 -7.723 1 81.31 102 ARG B CA 1
ATOM 3279 C C . ARG B 1 102 ? 11.109 10.062 -8.516 1 81.31 102 ARG B C 1
ATOM 3281 O O . ARG B 1 102 ? 12.133 10.047 -9.195 1 81.31 102 ARG B O 1
ATOM 3288 N N . ASP B 1 103 ? 10.25 11.078 -8.445 1 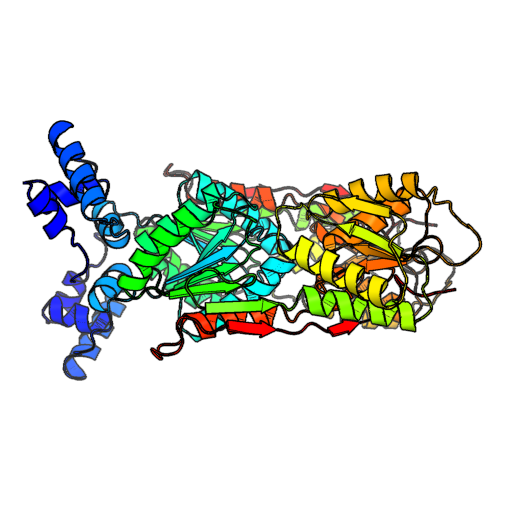84.44 103 ASP B N 1
ATOM 3289 C CA . ASP B 1 103 ? 10.594 12.367 -9.031 1 84.44 103 ASP B CA 1
ATOM 3290 C C . ASP B 1 103 ? 11.258 13.281 -8 1 84.44 103 ASP B C 1
ATOM 3292 O O . ASP B 1 103 ? 10.625 13.703 -7.031 1 84.44 103 ASP B O 1
ATOM 3296 N N . PHE B 1 104 ? 12.422 13.641 -8.273 1 80.5 104 PHE B N 1
ATOM 3297 C CA . PHE B 1 104 ? 13.234 14.359 -7.293 1 80.5 104 PHE B CA 1
ATOM 3298 C C . PHE B 1 104 ? 12.734 15.789 -7.117 1 80.5 104 PHE B C 1
ATOM 3300 O O . PHE B 1 104 ? 12.852 16.359 -6.035 1 80.5 104 PHE B O 1
ATOM 3307 N N . ASP B 1 105 ? 12.188 16.359 -8.133 1 84.25 105 ASP B N 1
ATOM 3308 C CA . ASP B 1 105 ? 11.609 17.688 -8 1 84.25 105 ASP B CA 1
ATOM 3309 C C . ASP B 1 105 ? 10.391 17.672 -7.082 1 84.25 105 ASP B C 1
ATOM 3311 O O . ASP B 1 105 ? 10.211 18.562 -6.258 1 84.25 105 ASP B O 1
ATOM 3315 N N . ILE B 1 106 ? 9.703 16.625 -7.234 1 87.44 106 ILE B N 1
ATOM 3316 C CA . ILE B 1 106 ? 8.531 16.469 -6.375 1 87.44 106 ILE B CA 1
ATOM 3317 C C . ILE B 1 106 ? 8.984 16.25 -4.93 1 87.44 106 ILE B C 1
ATOM 3319 O O . ILE B 1 106 ? 8.367 16.766 -3.994 1 87.44 106 ILE B O 1
ATOM 3323 N N . GLU B 1 107 ? 10 15.5 -4.801 1 88.5 107 GLU B N 1
ATOM 3324 C CA . GLU B 1 107 ? 10.539 15.258 -3.469 1 88.5 107 GLU B CA 1
ATOM 3325 C C . GLU B 1 107 ? 10.984 16.562 -2.807 1 88.5 107 GLU B C 1
ATOM 3327 O O . GLU B 1 107 ? 10.648 16.812 -1.648 1 88.5 107 GLU B O 1
ATOM 3332 N N . ARG B 1 108 ? 11.703 17.375 -3.508 1 84.38 108 ARG B N 1
ATOM 3333 C CA . ARG B 1 108 ? 12.172 18.656 -2.99 1 84.38 108 ARG B CA 1
ATOM 3334 C C . ARG B 1 108 ? 11 19.562 -2.621 1 84.38 108 ARG B C 1
ATOM 3336 O O . ARG B 1 108 ? 11.023 20.219 -1.579 1 84.38 108 ARG B O 1
ATOM 3343 N N . GLU B 1 109 ? 10.086 19.531 -3.465 1 86.38 109 GLU B N 1
ATOM 3344 C CA . GLU B 1 109 ? 8.891 20.328 -3.203 1 86.38 109 GLU B CA 1
ATOM 3345 C C . GLU B 1 109 ? 8.172 19.859 -1.94 1 86.38 109 GLU B C 1
ATOM 3347 O O . GLU B 1 109 ? 7.723 20.672 -1.136 1 86.38 109 GLU B O 1
ATOM 3352 N N . ALA B 1 110 ? 8.07 18.578 -1.818 1 89.56 110 ALA B N 1
ATOM 3353 C CA . ALA B 1 110 ? 7.422 18.031 -0.636 1 89.56 110 ALA B CA 1
ATOM 3354 C C . ALA B 1 110 ? 8.172 18.406 0.637 1 89.56 110 ALA B C 1
ATOM 3356 O O . ALA B 1 110 ? 7.551 18.812 1.627 1 89.56 110 ALA B O 1
ATOM 3357 N N . VAL B 1 111 ? 9.461 18.344 0.574 1 87.19 111 VAL B N 1
ATOM 3358 C CA . VAL B 1 111 ? 10.289 18.703 1.717 1 87.19 111 VAL B CA 1
ATOM 3359 C C . VAL B 1 111 ? 10.047 20.172 2.084 1 87.19 111 VAL B C 1
ATOM 3361 O O . VAL B 1 111 ? 9.766 20.484 3.242 1 87.19 111 VAL B O 1
ATOM 3364 N N . SER B 1 112 ? 10.094 21.016 1.085 1 84.25 112 SER B N 1
ATOM 3365 C CA . SER B 1 112 ? 9.883 22.438 1.305 1 84.25 112 SER B CA 1
ATOM 3366 C C . SER B 1 112 ? 8.508 22.703 1.903 1 84.25 112 SER B C 1
ATOM 3368 O O . SER B 1 112 ? 8.375 23.516 2.824 1 84.25 112 SER B O 1
ATOM 3370 N N . THR B 1 113 ? 7.613 22.031 1.408 1 86.06 113 THR B N 1
ATOM 3371 C CA . THR B 1 113 ? 6.242 22.219 1.867 1 86.06 113 THR B CA 1
ATOM 3372 C C . THR B 1 113 ? 6.09 21.75 3.312 1 86.06 113 THR B C 1
ATOM 3374 O O . THR B 1 113 ? 5.438 22.406 4.121 1 86.06 113 THR B O 1
ATOM 3377 N N . PHE B 1 114 ? 6.676 20.625 3.65 1 89.75 114 PHE B N 1
ATOM 3378 C CA . PHE B 1 114 ? 6.559 20.094 5.004 1 89.75 114 PHE B CA 1
ATOM 3379 C C . PHE B 1 114 ? 7.27 21 6.004 1 89.75 114 PHE B C 1
ATOM 3381 O O . PHE B 1 114 ? 6.797 21.172 7.129 1 89.75 114 PHE B O 1
ATOM 3388 N N . ILE B 1 115 ? 8.32 21.594 5.582 1 84.38 115 ILE B N 1
ATOM 3389 C CA . ILE B 1 115 ? 9.023 22.547 6.418 1 84.38 115 ILE B CA 1
ATOM 3390 C C . ILE B 1 115 ? 8.148 23.797 6.633 1 84.38 115 ILE B C 1
ATOM 3392 O O . ILE B 1 115 ? 8.039 24.297 7.754 1 84.38 115 ILE B O 1
ATOM 3396 N N . ALA B 1 116 ? 7.527 24.203 5.574 1 79 116 ALA B N 1
ATOM 3397 C CA . ALA B 1 116 ? 6.648 25.375 5.652 1 79 116 ALA B CA 1
ATOM 3398 C C . ALA B 1 116 ? 5.484 25.125 6.609 1 79 116 ALA B C 1
ATOM 3400 O O . ALA B 1 116 ? 5.004 26.047 7.27 1 79 116 ALA B O 1
ATOM 3401 N N . HIS B 1 117 ? 5.121 23.859 6.711 1 82.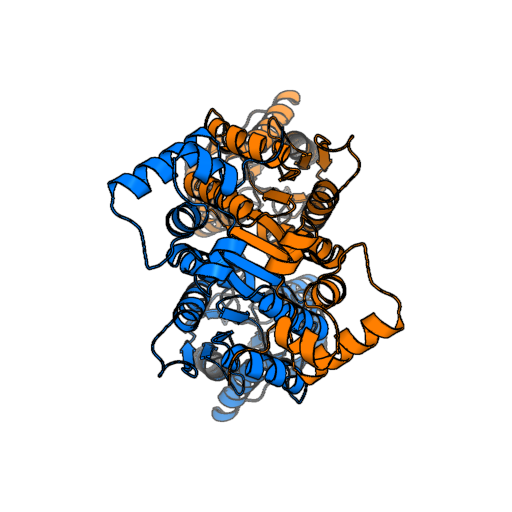38 117 HIS B N 1
ATOM 3402 C CA . HIS B 1 117 ? 4.043 23.484 7.617 1 82.38 117 HIS B CA 1
ATOM 3403 C C . HIS B 1 117 ? 4.578 23.188 9.016 1 82.38 117 HIS B C 1
ATOM 3405 O O . HIS B 1 117 ? 3.84 22.703 9.875 1 82.38 117 HIS B O 1
ATOM 3411 N N . ARG B 1 118 ? 5.867 23.359 9.195 1 81.81 118 ARG B N 1
ATOM 3412 C CA . ARG B 1 118 ? 6.543 23.219 10.477 1 81.81 118 ARG B CA 1
ATOM 3413 C C . ARG B 1 118 ? 6.406 21.797 11.023 1 81.81 118 ARG B C 1
ATOM 3415 O O . ARG B 1 118 ? 6.062 21.609 12.195 1 81.81 118 ARG B O 1
ATOM 3422 N N . ALA B 1 119 ? 6.555 20.859 10.117 1 89.25 119 ALA B N 1
ATOM 3423 C CA . ALA B 1 119 ? 6.609 19.469 10.594 1 89.25 119 ALA B CA 1
ATOM 3424 C C . ALA B 1 119 ? 7.695 19.297 11.648 1 89.25 119 ALA B C 1
ATOM 3426 O O . ALA B 1 119 ? 8.797 19.844 11.516 1 89.25 119 ALA B O 1
ATOM 3427 N N . ASP B 1 120 ? 7.332 18.578 12.695 1 89.5 120 ASP B N 1
ATOM 3428 C CA . ASP B 1 120 ? 8.297 18.328 13.766 1 89.5 120 ASP B CA 1
ATOM 3429 C C . ASP B 1 120 ? 9.469 17.484 13.258 1 89.5 120 ASP B C 1
ATOM 3431 O O . ASP B 1 120 ? 10.602 17.656 13.711 1 89.5 120 ASP B O 1
ATOM 3435 N N . ALA B 1 121 ? 9.203 16.641 12.438 1 92.88 121 ALA B N 1
ATOM 3436 C CA . ALA B 1 121 ? 10.203 15.773 11.828 1 92.88 121 ALA B CA 1
ATOM 3437 C C . ALA B 1 121 ? 9.773 15.336 10.43 1 92.88 121 ALA B C 1
ATOM 3439 O O . ALA B 1 121 ? 8.586 15.391 10.094 1 92.88 121 ALA B O 1
ATOM 3440 N N . ILE B 1 122 ? 10.758 14.992 9.609 1 93.31 122 ILE B N 1
ATOM 3441 C CA . ILE B 1 122 ? 10.508 14.484 8.266 1 93.3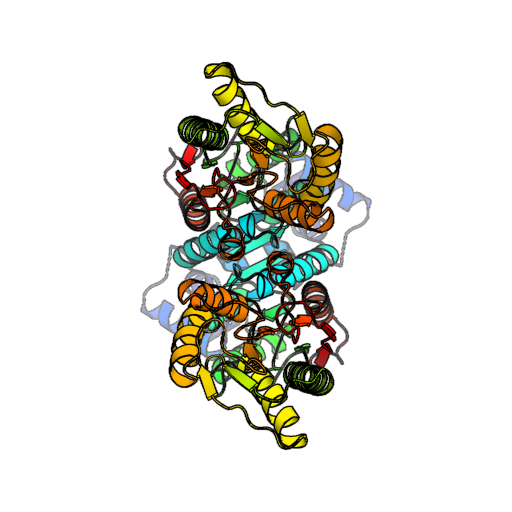1 122 ILE B CA 1
ATOM 3442 C C . ILE B 1 122 ? 11.195 13.133 8.094 1 93.31 122 ILE B C 1
ATOM 3444 O O . ILE B 1 122 ? 12.391 13 8.383 1 93.31 122 ILE B O 1
ATOM 3448 N N . VAL B 1 123 ? 10.438 12.156 7.73 1 95.38 123 VAL B N 1
ATOM 3449 C CA . VAL B 1 123 ? 10.961 10.844 7.359 1 95.38 123 VAL B CA 1
ATOM 3450 C C . VAL B 1 123 ? 10.969 10.703 5.836 1 95.38 123 VAL B C 1
ATOM 3452 O O . VAL B 1 123 ? 9.93 10.844 5.191 1 95.38 123 VAL B O 1
ATOM 3455 N N . LEU B 1 124 ? 12.133 10.484 5.301 1 92.5 124 LEU B N 1
ATOM 3456 C CA . LEU B 1 124 ? 12.305 10.258 3.871 1 92.5 124 LEU B CA 1
ATOM 3457 C C . LEU B 1 124 ? 12.523 8.781 3.576 1 92.5 124 LEU B C 1
ATOM 3459 O O . LEU B 1 124 ? 13.562 8.219 3.924 1 92.5 124 LEU B O 1
ATOM 3463 N N . ALA B 1 125 ? 11.461 8.227 2.99 1 91.25 125 ALA B N 1
ATOM 3464 C CA . ALA B 1 125 ? 11.586 6.816 2.627 1 91.25 125 ALA B CA 1
ATOM 3465 C C . ALA B 1 125 ? 11.844 6.656 1.129 1 91.25 125 ALA B C 1
ATOM 3467 O O . ALA B 1 125 ? 10.984 6.992 0.31 1 91.25 125 ALA B O 1
ATOM 3468 N N . GLY B 1 126 ? 12.906 6.145 0.758 1 79.12 126 GLY B N 1
ATOM 3469 C CA . GLY B 1 126 ? 13.234 5.895 -0.637 1 79.12 126 GLY B CA 1
ATOM 3470 C C . GLY B 1 126 ? 14.711 6.027 -0.936 1 79.12 126 GLY B C 1
ATOM 3471 O O . GLY B 1 126 ? 15.453 6.664 -0.181 1 79.12 126 GLY B O 1
ATOM 3472 N N . SER B 1 127 ? 15.055 5.434 -1.985 1 69.75 127 SER B N 1
ATOM 3473 C CA . SER B 1 127 ? 16.453 5.344 -2.391 1 69.75 127 SER B CA 1
ATOM 3474 C C . SER B 1 127 ? 17 6.703 -2.828 1 69.75 127 SER B C 1
ATOM 3476 O O . SER B 1 127 ? 16.266 7.492 -3.441 1 69.75 127 SER B O 1
ATOM 3478 N N . ARG B 1 128 ? 18.125 6.953 -2.338 1 71.69 128 ARG B N 1
ATOM 3479 C CA . ARG B 1 128 ? 18.828 8.148 -2.797 1 71.69 128 ARG B CA 1
ATOM 3480 C C . ARG B 1 128 ? 19.422 7.938 -4.184 1 71.69 128 ARG B C 1
ATOM 3482 O O . ARG B 1 128 ? 19.609 6.801 -4.621 1 71.69 128 ARG B O 1
ATOM 3489 N N . GLN B 1 129 ? 19.375 9.039 -4.918 1 68.44 129 GLN B N 1
ATOM 3490 C CA . GLN B 1 129 ? 20.047 8.977 -6.215 1 68.44 129 GLN B CA 1
ATOM 3491 C C . GLN B 1 129 ? 21.547 9.195 -6.074 1 68.44 129 GLN B C 1
ATOM 3493 O O . GLN B 1 129 ? 22 9.883 -5.156 1 68.44 129 GLN B O 1
ATOM 3498 N N . SER B 1 130 ? 22.219 8.477 -6.891 1 59.69 130 SER B N 1
ATOM 3499 C CA . SER B 1 130 ? 23.656 8.719 -6.949 1 59.69 130 SER B CA 1
ATOM 3500 C C . SER B 1 130 ? 23.953 10.109 -7.5 1 59.69 130 SER B C 1
ATOM 3502 O O . SER B 1 130 ? 23.234 10.609 -8.359 1 59.69 130 SER B O 1
ATOM 3504 N N . GLY B 1 131 ? 24.703 10.938 -6.738 1 58.41 131 GLY B N 1
ATOM 3505 C CA . GLY B 1 131 ? 25.219 12.188 -7.27 1 58.41 131 GLY B CA 1
ATOM 3506 C C . GLY B 1 131 ? 24.766 13.406 -6.496 1 58.41 131 GLY B C 1
ATOM 3507 O O . GLY B 1 131 ? 24.375 13.297 -5.328 1 58.41 131 GLY B O 1
ATOM 3508 N N . ASP B 1 132 ? 24.75 14.609 -7.18 1 55.31 132 ASP B N 1
ATOM 3509 C CA . ASP B 1 132 ? 24.672 15.969 -6.656 1 55.31 132 ASP B CA 1
ATOM 3510 C C . ASP B 1 132 ? 23.234 16.344 -6.32 1 55.31 132 ASP B C 1
ATOM 3512 O O . ASP B 1 132 ? 22.953 17.453 -5.883 1 55.31 132 ASP B O 1
ATOM 3516 N N . LEU B 1 133 ? 22.312 15.508 -6.629 1 56.66 133 LEU B N 1
ATOM 3517 C CA . LEU B 1 133 ? 20.922 15.953 -6.508 1 56.66 133 LEU B CA 1
ATOM 3518 C C . LEU B 1 133 ? 20.547 16.172 -5.047 1 56.66 133 LEU B C 1
ATOM 3520 O O . LEU B 1 133 ? 19.688 17 -4.742 1 56.66 133 LEU B O 1
ATOM 3524 N N . ASP B 1 134 ? 21.406 15.68 -4.156 1 63.25 134 ASP B N 1
ATOM 3525 C CA . ASP B 1 134 ? 21.094 15.789 -2.732 1 63.25 134 ASP B CA 1
ATOM 3526 C C . ASP B 1 134 ? 21.594 17.125 -2.166 1 63.25 134 ASP B C 1
ATOM 3528 O O . ASP B 1 134 ? 21.156 17.547 -1.089 1 63.25 134 ASP B O 1
ATOM 3532 N N . ARG B 1 135 ? 22.234 17.906 -3.047 1 63.78 135 ARG B N 1
ATOM 3533 C CA . ARG B 1 135 ? 22.844 19.094 -2.467 1 63.78 135 ARG B CA 1
ATOM 3534 C C . ARG B 1 135 ? 21.766 20.125 -2.102 1 63.78 135 ARG B C 1
ATOM 3536 O O . ARG B 1 135 ? 21.828 20.734 -1.035 1 63.78 135 ARG B O 1
ATOM 3543 N N . ASP B 1 136 ? 20.828 20.297 -3.059 1 68.56 136 ASP B N 1
ATOM 3544 C CA . ASP B 1 136 ? 19.797 21.297 -2.789 1 68.56 136 ASP B CA 1
ATOM 3545 C C . ASP B 1 136 ? 18.938 20.875 -1.598 1 68.56 136 ASP B C 1
ATOM 3547 O O . ASP B 1 136 ? 18.609 21.719 -0.746 1 68.56 136 ASP B O 1
ATOM 3551 N N . ILE B 1 137 ? 18.688 19.625 -1.479 1 74.75 137 ILE B N 1
ATOM 3552 C CA . ILE B 1 137 ? 17.844 19.156 -0.39 1 74.75 137 ILE B CA 1
ATOM 3553 C C . ILE B 1 137 ? 18.609 19.219 0.928 1 74.75 137 ILE B C 1
ATOM 3555 O O . ILE B 1 137 ? 18.031 19.516 1.976 1 74.75 137 ILE B O 1
ATOM 3559 N N . GLU B 1 138 ? 19.875 19.125 0.782 1 74.19 138 GLU B N 1
ATOM 3560 C CA . GLU B 1 138 ? 20.719 19.172 1.97 1 74.19 138 GLU B CA 1
ATOM 3561 C C . GLU B 1 138 ? 20.766 20.578 2.572 1 74.19 138 GLU B C 1
ATOM 3563 O O . GLU B 1 138 ? 20.766 20.734 3.795 1 74.19 138 GLU B O 1
ATOM 3568 N N . THR B 1 139 ? 20.781 21.531 1.678 1 72.25 139 THR B N 1
ATOM 3569 C CA . THR B 1 139 ? 20.781 22.906 2.16 1 72.25 139 THR B CA 1
ATOM 3570 C C . THR B 1 139 ? 19.469 23.219 2.871 1 72.25 139 THR B C 1
ATOM 3572 O O . THR B 1 139 ? 19.469 23.844 3.932 1 72.25 139 THR B O 1
ATOM 3575 N N . GLU B 1 140 ? 18.5 22.75 2.283 1 74.81 140 GLU B N 1
ATOM 3576 C CA . GLU B 1 140 ? 17.188 22.969 2.881 1 74.81 140 GLU B CA 1
ATOM 3577 C C . GLU B 1 140 ? 17.062 22.266 4.227 1 74.81 140 GLU B C 1
ATOM 3579 O O . GLU B 1 140 ? 16.531 22.828 5.188 1 74.81 140 GLU B O 1
ATOM 3584 N N . PHE B 1 141 ? 17.578 21.125 4.328 1 78.94 141 PHE B N 1
ATOM 3585 C CA . PHE B 1 141 ? 17.531 20.359 5.566 1 78.94 141 PHE B CA 1
ATOM 3586 C C . PHE B 1 141 ? 18.391 21 6.645 1 78.94 141 PHE B C 1
ATOM 3588 O O . PHE B 1 141 ? 18.062 20.938 7.828 1 78.94 141 PHE B O 1
ATOM 3595 N N . GLY B 1 142 ? 19.453 21.578 6.172 1 75.38 142 GLY B N 1
ATOM 3596 C CA . GLY B 1 142 ? 20.297 22.281 7.133 1 75.38 142 GLY B CA 1
ATOM 3597 C C . GLY B 1 142 ? 19.562 23.375 7.883 1 75.38 142 GLY B C 1
ATOM 3598 O O . GLY B 1 142 ? 19.594 23.422 9.117 1 75.38 142 GLY B O 1
ATOM 3599 N N . ARG B 1 143 ? 18.906 24.141 7.156 1 72.06 143 ARG B N 1
ATOM 3600 C CA . ARG B 1 143 ? 18.125 25.219 7.754 1 72.06 143 ARG B CA 1
ATOM 3601 C C . ARG B 1 143 ? 17.016 24.656 8.641 1 72.06 143 ARG B C 1
ATOM 3603 O O . ARG B 1 143 ? 16.75 25.203 9.719 1 72.06 143 ARG B O 1
ATOM 3610 N N . TYR B 1 144 ? 16.406 23.672 8.188 1 82.25 144 TYR B N 1
ATOM 3611 C CA . TYR B 1 144 ? 15.336 23 8.914 1 82.25 144 TYR B CA 1
ATOM 3612 C C . TYR B 1 144 ? 15.836 22.453 10.25 1 82.25 144 TYR B C 1
ATOM 3614 O O . TYR B 1 144 ? 15.195 22.641 11.281 1 82.25 144 TYR B O 1
ATOM 3622 N N . ARG B 1 145 ? 16.969 21.922 10.242 1 80.19 145 ARG B N 1
ATOM 3623 C CA . ARG B 1 145 ? 17.562 21.344 11.445 1 80.19 145 ARG B CA 1
ATOM 3624 C C . ARG B 1 145 ? 17.984 22.453 12.422 1 80.19 145 ARG B C 1
ATOM 3626 O O . ARG B 1 145 ? 17.891 22.281 13.633 1 80.19 145 ARG B O 1
ATOM 3633 N N . ASP B 1 146 ? 18.438 23.5 11.859 1 74.44 146 ASP B N 1
ATOM 3634 C CA . ASP B 1 146 ? 18.844 24.641 12.688 1 74.44 146 ASP B CA 1
ATOM 3635 C C . ASP B 1 146 ? 17.656 25.188 13.477 1 74.44 146 ASP B C 1
ATOM 3637 O O . ASP B 1 146 ? 17.844 25.766 14.547 1 74.44 146 ASP B O 1
ATOM 3641 N N . ASN B 1 147 ? 16.547 24.875 12.922 1 71.81 147 ASN B N 1
ATOM 3642 C CA . ASN B 1 147 ? 15.352 25.375 13.57 1 71.81 147 ASN B CA 1
ATOM 3643 C C . ASN B 1 147 ? 14.648 24.281 14.375 1 71.81 147 ASN B C 1
ATOM 3645 O O . ASN B 1 147 ? 13.453 24.391 14.664 1 71.81 147 ASN B O 1
ATOM 3649 N N . GLY B 1 148 ? 15.383 23.188 14.609 1 76.12 148 GLY B N 1
ATOM 3650 C CA . GLY B 1 148 ? 14.891 22.172 15.516 1 76.12 148 GLY B CA 1
ATOM 3651 C C . GLY B 1 148 ? 14.234 21 14.797 1 76.12 148 GLY B C 1
ATOM 3652 O O . GLY B 1 148 ? 13.789 20.047 15.438 1 76.12 148 GLY B O 1
ATOM 3653 N N . GLY B 1 149 ? 14.172 21.141 13.516 1 83.69 149 GLY B N 1
ATOM 3654 C CA . GLY B 1 149 ? 13.617 20.031 12.742 1 83.69 149 GLY B CA 1
ATOM 3655 C C . GLY B 1 149 ? 14.516 18.812 12.719 1 83.69 149 GLY B C 1
ATOM 3656 O O . GLY B 1 149 ? 15.727 18.922 12.922 1 83.69 149 GLY B O 1
ATOM 3657 N N . ARG B 1 150 ? 13.961 17.672 12.523 1 88.88 150 ARG B N 1
ATOM 3658 C CA . ARG B 1 150 ? 14.719 16.422 12.43 1 88.88 150 ARG B CA 1
ATOM 3659 C C . ARG B 1 150 ? 14.406 15.688 11.133 1 88.88 150 ARG B C 1
ATOM 3661 O O . ARG B 1 150 ? 13.266 15.688 10.672 1 88.88 150 ARG B O 1
ATOM 3668 N N . VAL B 1 151 ? 15.453 15.102 10.625 1 90.25 151 VAL B N 1
ATOM 3669 C CA . VAL B 1 151 ? 15.305 14.336 9.391 1 90.25 151 VAL B CA 1
ATOM 3670 C C . VAL B 1 151 ? 15.828 12.914 9.594 1 90.25 151 VAL B C 1
ATOM 3672 O O . VAL B 1 151 ? 16.906 12.727 10.156 1 90.25 151 VAL B O 1
ATOM 3675 N N . VAL B 1 152 ? 15.055 11.977 9.266 1 93.06 152 VAL B N 1
ATOM 3676 C CA . VAL B 1 152 ? 15.461 10.578 9.281 1 93.06 152 VAL B CA 1
ATOM 3677 C C . VAL B 1 152 ? 15.234 9.961 7.902 1 93.06 152 VAL B C 1
ATOM 3679 O O . VAL B 1 152 ? 14.18 10.148 7.293 1 93.06 152 VAL B O 1
ATOM 3682 N N . VAL B 1 153 ? 16.203 9.281 7.414 1 92.12 153 VAL B N 1
ATOM 3683 C CA . VAL B 1 153 ? 16.109 8.625 6.113 1 92.12 153 VAL B CA 1
ATOM 3684 C C . VAL B 1 153 ? 15.977 7.117 6.301 1 92.12 153 VAL B C 1
ATOM 3686 O O . VAL B 1 153 ? 16.641 6.527 7.164 1 92.12 153 VAL B O 1
ATOM 3689 N N . ILE B 1 154 ? 15.031 6.555 5.625 1 93.94 154 ILE B N 1
ATOM 3690 C CA . ILE B 1 154 ? 15 5.105 5.469 1 93.94 154 ILE B CA 1
ATOM 3691 C C . ILE B 1 154 ? 15.727 4.707 4.188 1 93.94 154 ILE B C 1
ATOM 3693 O O . ILE B 1 154 ? 15.219 4.918 3.084 1 93.94 154 ILE B O 1
ATOM 3697 N N . GLY B 1 155 ? 16.828 4.133 4.273 1 89.38 155 GLY B N 1
ATOM 3698 C CA . GLY B 1 155 ? 17.719 3.873 3.164 1 89.38 155 GLY B CA 1
ATOM 3699 C C . GLY B 1 155 ? 19.125 4.418 3.393 1 89.38 155 GLY B C 1
ATOM 3700 O O . GLY B 1 155 ? 19.641 4.367 4.512 1 89.38 155 GLY B O 1
ATOM 3701 N N . GLN B 1 156 ? 19.703 4.941 2.316 1 80 156 GLN B N 1
ATOM 3702 C CA . GLN B 1 156 ? 21.047 5.48 2.404 1 80 156 GLN B CA 1
ATOM 3703 C C . GLN B 1 156 ? 21.062 6.824 3.129 1 80 156 GLN B C 1
ATOM 3705 O O . GLN B 1 156 ? 20.312 7.738 2.762 1 80 156 GLN B O 1
ATOM 3710 N N . PRO B 1 157 ? 21.938 6.863 4.055 1 78.12 157 PRO B N 1
ATOM 3711 C CA . PRO B 1 157 ? 21.953 8.086 4.852 1 78.12 157 PRO B CA 1
ATOM 3712 C C . PRO B 1 157 ? 22.391 9.312 4.047 1 78.12 157 PRO B C 1
ATOM 3714 O O . PRO B 1 157 ? 23.188 9.188 3.119 1 78.12 157 PRO B O 1
ATOM 3717 N N . LEU B 1 158 ? 21.766 10.414 4.418 1 74.25 158 LEU B N 1
ATOM 3718 C CA . LEU B 1 158 ? 22.266 11.719 3.975 1 74.25 158 LEU B CA 1
ATOM 3719 C C . LEU B 1 158 ? 23.422 12.188 4.855 1 74.25 158 LEU B C 1
ATOM 3721 O O . LEU B 1 158 ? 23.75 11.539 5.848 1 74.25 158 LEU B O 1
ATOM 3725 N N . ALA B 1 159 ? 24.016 13.273 4.41 1 70.81 159 ALA B N 1
ATOM 3726 C CA . ALA B 1 159 ? 25.109 13.836 5.195 1 70.81 159 ALA B CA 1
ATOM 3727 C C . ALA B 1 159 ? 24.625 14.266 6.574 1 70.81 159 ALA B C 1
ATOM 3729 O O . ALA B 1 159 ? 25.406 14.305 7.531 1 70.81 159 ALA B O 1
ATOM 3730 N N . PHE B 1 160 ? 23.375 14.492 6.598 1 67.56 160 PHE B N 1
ATOM 3731 C CA . PHE B 1 160 ? 22.797 14.93 7.867 1 67.56 160 PHE B CA 1
ATOM 3732 C C . PHE B 1 160 ? 21.547 14.141 8.195 1 67.56 160 PHE B C 1
ATOM 3734 O O . PHE B 1 160 ? 20.938 13.531 7.309 1 67.56 160 PHE B O 1
ATOM 3741 N N . GLY B 1 161 ? 21.328 13.93 9.484 1 79.31 161 GLY B N 1
ATOM 3742 C CA . GLY B 1 161 ? 20.109 13.273 9.945 1 79.31 161 GLY B CA 1
ATOM 3743 C C . GLY B 1 161 ? 20.312 11.812 10.305 1 79.31 161 GLY B C 1
ATOM 3744 O O . GLY B 1 161 ? 21.375 11.258 10.062 1 79.31 161 GLY B O 1
ATOM 3745 N N . GLY B 1 162 ? 19.359 11.289 10.938 1 88.25 162 GLY B N 1
ATOM 3746 C CA . GLY B 1 162 ? 19.359 9.875 11.273 1 88.25 162 GLY B CA 1
ATOM 3747 C C . GLY B 1 162 ? 18.938 8.984 10.125 1 88.25 162 GLY B C 1
ATOM 3748 O O . GLY B 1 162 ? 18.469 9.477 9.094 1 88.25 162 GLY B O 1
ATOM 3749 N N . ALA B 1 163 ? 19.25 7.734 10.312 1 92.75 163 ALA B N 1
ATOM 3750 C CA . ALA B 1 163 ? 18.891 6.82 9.234 1 92.75 163 ALA B CA 1
ATOM 3751 C C . ALA B 1 163 ? 18.562 5.434 9.781 1 92.75 163 ALA B C 1
ATOM 3753 O O . ALA B 1 163 ? 19.125 5.008 10.789 1 92.75 163 ALA B O 1
ATOM 3754 N N . VAL B 1 164 ? 17.625 4.867 9.242 1 95.12 164 VAL B N 1
ATOM 3755 C CA . VAL B 1 164 ? 17.359 3.434 9.32 1 95.12 164 VAL B CA 1
ATOM 3756 C C . VAL B 1 164 ? 17.719 2.773 7.988 1 95.12 164 VAL B C 1
ATOM 3758 O O . VAL B 1 164 ? 17.078 3.025 6.969 1 95.12 164 VAL B O 1
ATOM 3761 N N . GLU B 1 165 ? 18.719 1.97 8 1 94.25 165 GLU B N 1
ATOM 3762 C CA . GLU B 1 165 ? 19.328 1.5 6.754 1 94.25 165 GLU B CA 1
ATOM 3763 C C . GLU B 1 165 ? 19.156 -0.009 6.602 1 94.25 165 GLU B C 1
ATOM 3765 O O . GLU B 1 165 ? 19.891 -0.783 7.219 1 94.25 165 GLU B O 1
ATOM 3770 N N . PRO B 1 166 ? 18.25 -0.437 5.719 1 95.5 166 PRO B N 1
ATOM 3771 C CA . PRO B 1 166 ? 18.312 -1.86 5.383 1 95.5 166 PRO B CA 1
ATOM 3772 C C . PRO B 1 166 ? 19.672 -2.285 4.852 1 95.5 166 PRO B C 1
ATOM 3774 O O . PRO B 1 166 ? 20.297 -1.555 4.074 1 95.5 166 PRO B O 1
ATOM 3777 N N . GLU B 1 167 ? 20.203 -3.346 5.285 1 96.12 167 GLU B N 1
ATOM 3778 C CA . GLU B 1 167 ? 21.5 -3.836 4.84 1 96.12 167 GLU B CA 1
ATOM 3779 C C . GLU B 1 167 ? 21.391 -4.547 3.492 1 96.12 167 GLU B C 1
ATOM 3781 O O . GLU B 1 167 ? 21.641 -5.75 3.398 1 96.12 167 GLU B O 1
ATOM 3786 N N . ASN B 1 168 ? 21.172 -3.725 2.537 1 96.5 168 ASN B N 1
ATOM 3787 C CA . ASN B 1 168 ? 20.891 -4.215 1.19 1 96.5 168 ASN B CA 1
ATOM 3788 C C . ASN B 1 168 ? 22.047 -5.051 0.652 1 96.5 168 ASN B C 1
ATOM 3790 O O . ASN B 1 168 ? 21.844 -6.16 0.153 1 96.5 168 ASN B O 1
ATOM 3794 N N . HIS B 1 169 ? 23.234 -4.512 0.773 1 97.44 169 HIS B N 1
ATOM 3795 C CA . HIS B 1 169 ? 24.422 -5.199 0.268 1 97.44 169 HIS B CA 1
ATOM 3796 C C . HIS B 1 169 ? 24.641 -6.531 0.976 1 97.44 169 HIS B C 1
ATOM 3798 O O . HIS B 1 169 ? 24.766 -7.57 0.325 1 97.44 169 HIS B O 1
ATOM 3804 N N . LEU B 1 170 ? 24.578 -6.508 2.229 1 98.12 170 LEU B N 1
ATOM 3805 C CA . LEU B 1 170 ? 24.812 -7.699 3.033 1 98.12 170 LEU B CA 1
ATOM 3806 C C . LEU B 1 170 ? 23.719 -8.742 2.791 1 98.12 170 LEU B C 1
ATOM 3808 O O . LEU B 1 170 ? 24.016 -9.93 2.645 1 98.12 170 LEU B O 1
ATOM 3812 N N . GLY B 1 171 ? 22.484 -8.266 2.812 1 98.38 171 GLY B N 1
ATOM 3813 C CA . GLY B 1 171 ? 21.375 -9.172 2.566 1 98.38 171 GLY B CA 1
ATOM 3814 C C . GLY B 1 171 ? 21.469 -9.875 1.228 1 98.38 171 GLY B C 1
ATOM 3815 O O . GLY B 1 171 ? 21.234 -11.086 1.138 1 98.38 171 GLY B O 1
ATOM 3816 N N . ALA B 1 172 ? 21.828 -9.125 0.246 1 98.69 172 ALA B N 1
ATOM 3817 C CA . ALA B 1 172 ? 21.953 -9.703 -1.089 1 98.69 172 ALA B CA 1
ATOM 3818 C C . ALA B 1 172 ? 23.141 -10.672 -1.152 1 98.69 172 ALA B C 1
ATOM 3820 O O . ALA B 1 172 ? 23.062 -11.703 -1.824 1 98.69 172 ALA B O 1
ATOM 3821 N N . ALA B 1 173 ? 24.219 -10.328 -0.493 1 98.81 173 ALA B N 1
ATOM 3822 C CA . ALA B 1 173 ? 25.375 -11.219 -0.424 1 98.81 173 ALA B CA 1
ATOM 3823 C C . ALA B 1 173 ? 25 -12.547 0.233 1 98.81 173 ALA B C 1
ATOM 3825 O O . ALA B 1 173 ? 25.375 -13.617 -0.259 1 98.81 173 ALA B O 1
ATOM 3826 N N . GLN B 1 174 ? 24.312 -12.453 1.31 1 98.81 174 GLN B N 1
ATOM 3827 C CA . GLN B 1 174 ? 23.875 -13.648 2.027 1 98.81 174 GLN B CA 1
ATOM 3828 C C . GLN B 1 174 ? 22.953 -14.5 1.166 1 98.81 174 GLN B C 1
ATOM 3830 O O . GLN B 1 174 ? 22.984 -15.734 1.238 1 98.81 174 GLN B O 1
ATOM 3835 N N . LEU B 1 175 ? 22.109 -13.82 0.37 1 98.81 175 LEU B N 1
ATOM 3836 C CA . LEU B 1 175 ? 21.25 -14.539 -0.552 1 98.81 175 LEU B CA 1
ATOM 3837 C C . LEU B 1 175 ? 22.062 -15.328 -1.567 1 98.81 175 LEU B C 1
ATOM 3839 O O . LEU B 1 175 ? 21.797 -16.516 -1.804 1 98.81 175 LEU B O 1
ATOM 3843 N N . ALA B 1 176 ? 23.031 -14.688 -2.129 1 98.81 176 ALA B N 1
ATOM 3844 C CA . ALA B 1 176 ? 23.906 -15.367 -3.082 1 98.81 176 ALA B CA 1
ATOM 3845 C C . ALA B 1 176 ? 24.578 -16.594 -2.447 1 98.81 176 ALA B C 1
ATOM 3847 O O . ALA B 1 176 ? 24.578 -17.672 -3.035 1 98.81 176 ALA B O 1
ATOM 3848 N N . GLU B 1 177 ? 25.094 -16.391 -1.286 1 98.69 177 GLU B N 1
ATOM 3849 C CA . GLU B 1 177 ? 25.75 -17.469 -0.575 1 98.69 177 GLU B CA 1
ATOM 3850 C C . GLU B 1 177 ? 24.797 -18.641 -0.324 1 98.69 177 GLU B C 1
ATOM 3852 O O . GLU B 1 177 ? 25.172 -19.797 -0.512 1 98.69 177 GLU B O 1
ATOM 3857 N N . ALA B 1 178 ? 23.625 -18.297 0.136 1 98.75 178 ALA B N 1
ATOM 3858 C CA . ALA B 1 178 ? 22.625 -19.328 0.416 1 98.75 178 ALA B CA 1
ATOM 3859 C C . ALA B 1 178 ? 22.281 -20.125 -0.845 1 98.75 178 ALA B C 1
ATOM 3861 O O . ALA B 1 178 ? 22.109 -21.344 -0.794 1 98.75 178 ALA B O 1
ATOM 3862 N N . LEU B 1 179 ? 22.141 -19.422 -1.942 1 98.62 179 LEU B N 1
ATOM 3863 C CA . LEU B 1 179 ? 21.797 -20.062 -3.205 1 98.62 179 LEU B CA 1
ATOM 3864 C C . LEU B 1 179 ? 22.953 -20.953 -3.689 1 98.62 179 LEU B C 1
ATOM 3866 O O . LEU B 1 179 ? 22.719 -22.047 -4.188 1 98.62 179 LEU B O 1
ATOM 3870 N N . VAL B 1 180 ? 24.188 -20.547 -3.541 1 98.44 180 VAL B N 1
ATOM 3871 C CA . VAL B 1 180 ? 25.344 -21.344 -3.891 1 98.44 180 VAL B CA 1
ATOM 3872 C C . VAL B 1 180 ? 25.391 -22.594 -3.008 1 98.44 180 VAL B C 1
ATOM 3874 O O . VAL B 1 180 ? 25.609 -23.703 -3.5 1 98.44 180 VAL B O 1
ATOM 3877 N N . LYS B 1 181 ? 25.172 -22.359 -1.759 1 97.88 181 LYS B N 1
ATOM 3878 C CA . LYS B 1 181 ? 25.172 -23.453 -0.808 1 97.88 181 LYS B CA 1
ATOM 3879 C C . LYS B 1 181 ? 24.094 -24.469 -1.148 1 97.88 181 LYS B C 1
ATOM 3881 O O . LYS B 1 181 ? 24.25 -25.672 -0.903 1 97.88 181 LYS B O 1
ATOM 3886 N N . SER B 1 182 ? 23.031 -23.984 -1.73 1 97.31 182 SER B N 1
ATOM 3887 C CA . SER B 1 182 ? 21.922 -24.859 -2.096 1 97.31 182 SER B CA 1
ATOM 3888 C C . SER B 1 182 ? 22.219 -25.656 -3.361 1 97.31 182 SER B C 1
ATOM 3890 O O . SER B 1 182 ? 21.469 -26.531 -3.746 1 97.31 182 SER B O 1
ATOM 3892 N N . GLY B 1 183 ? 23.266 -25.219 -4.109 1 97 183 GLY B N 1
ATOM 3893 C CA . GLY B 1 183 ? 23.719 -26.031 -5.223 1 97 183 GLY B CA 1
ATOM 3894 C C . GLY B 1 183 ? 23.688 -25.297 -6.551 1 97 183 GLY B C 1
ATOM 3895 O O . GLY B 1 183 ? 24.141 -25.828 -7.566 1 97 183 GLY B O 1
ATOM 3896 N N . HIS B 1 184 ? 23.172 -24.094 -6.574 1 97.94 184 HIS B N 1
ATOM 3897 C CA . HIS B 1 184 ? 23.141 -23.328 -7.816 1 97.94 184 HIS B CA 1
ATOM 3898 C C . HIS B 1 184 ? 24.547 -22.953 -8.266 1 97.94 184 HIS B C 1
ATOM 3900 O O . HIS B 1 184 ? 25.406 -22.625 -7.441 1 97.94 184 HIS B O 1
ATOM 3906 N N . THR B 1 185 ? 24.766 -22.953 -9.547 1 97.5 185 THR B N 1
ATOM 3907 C CA . THR B 1 185 ? 26.078 -22.609 -10.07 1 97.5 185 THR B CA 1
ATOM 3908 C C . THR B 1 185 ? 25.953 -21.625 -11.227 1 97.5 185 THR B C 1
ATOM 3910 O O . THR B 1 185 ? 26.953 -21.031 -11.656 1 97.5 185 THR B O 1
ATOM 3913 N N . GLN B 1 186 ? 24.844 -21.469 -11.812 1 97.81 186 GLN B N 1
ATOM 3914 C CA . GLN B 1 186 ? 24.578 -20.531 -12.891 1 97.81 186 GLN B CA 1
ATOM 3915 C C . GLN B 1 186 ? 23.656 -19.422 -12.438 1 97.81 186 GLN B C 1
ATOM 3917 O O . GLN B 1 186 ? 22.531 -19.672 -11.984 1 97.81 186 GLN B O 1
ATOM 3922 N N . PHE B 1 187 ? 24.156 -18.25 -12.625 1 98.62 187 PHE B N 1
ATOM 3923 C CA . PHE B 1 187 ? 23.391 -17.125 -12.086 1 98.62 187 PHE B CA 1
ATOM 3924 C C . PHE B 1 187 ? 23.203 -16.047 -13.141 1 98.62 187 PHE B C 1
ATOM 3926 O O . PHE B 1 187 ? 23.984 -15.945 -14.086 1 98.62 187 PHE B O 1
ATOM 3933 N N . ALA B 1 188 ? 22.188 -15.281 -13.023 1 98.81 188 ALA B N 1
ATOM 3934 C CA . ALA B 1 188 ? 21.938 -14.031 -13.742 1 98.81 188 ALA B CA 1
ATOM 3935 C C . ALA B 1 188 ? 21.297 -12.992 -12.828 1 98.81 188 ALA B C 1
ATOM 3937 O O . ALA B 1 188 ? 20.875 -13.305 -11.711 1 98.81 188 ALA B O 1
ATOM 3938 N N . VAL B 1 189 ? 21.297 -11.75 -13.32 1 98.81 189 VAL B N 1
ATOM 3939 C CA . VAL B 1 189 ? 20.797 -10.68 -12.461 1 98.81 189 VAL B CA 1
ATOM 3940 C C . VAL B 1 189 ? 19.859 -9.766 -13.258 1 98.81 189 VAL B C 1
ATOM 3942 O O . VAL B 1 189 ? 20.172 -9.406 -14.391 1 98.81 189 VAL B O 1
ATOM 3945 N N . ILE B 1 190 ? 18.734 -9.531 -12.656 1 98.56 190 ILE B N 1
ATOM 3946 C CA . ILE B 1 190 ? 17.891 -8.414 -13.086 1 98.56 190 ILE B CA 1
ATOM 3947 C C . ILE B 1 190 ? 18.031 -7.25 -12.117 1 98.56 190 ILE B C 1
ATOM 3949 O O . ILE B 1 190 ? 17.422 -7.234 -11.047 1 98.56 190 ILE B O 1
ATOM 3953 N N . GLY B 1 191 ? 18.844 -6.32 -12.531 1 96.69 191 GLY B N 1
ATOM 3954 C CA . GLY B 1 191 ? 19.109 -5.152 -11.711 1 96.69 191 GLY B CA 1
ATOM 3955 C C . GLY B 1 191 ? 18.109 -4.031 -11.922 1 96.69 191 GLY B C 1
ATOM 3956 O O . GLY B 1 191 ? 17.188 -4.16 -12.727 1 96.69 191 GLY B O 1
ATOM 3957 N N . GLY B 1 192 ? 18.172 -3.047 -11.109 1 92.06 192 GLY B N 1
ATOM 3958 C CA . GLY B 1 192 ? 17.375 -1.834 -11.258 1 92.06 192 GLY B CA 1
ATOM 3959 C C . GLY B 1 192 ? 18.141 -0.699 -11.914 1 92.06 192 GLY B C 1
ATOM 3960 O O . GLY B 1 192 ? 19.234 -0.904 -12.445 1 92.06 192 GLY B O 1
ATOM 3961 N N . PRO B 1 193 ? 17.453 0.476 -11.938 1 85.81 193 PRO B N 1
ATOM 3962 C CA . PRO B 1 193 ? 18.156 1.637 -12.492 1 85.81 193 PRO B CA 1
ATOM 3963 C C . PRO B 1 193 ? 19.453 1.958 -11.75 1 85.81 193 PRO B C 1
ATOM 3965 O O . PRO B 1 193 ? 19.5 1.841 -10.523 1 85.81 193 PRO B O 1
ATOM 3968 N N . ALA B 1 194 ? 20.406 2.428 -12.461 1 83.44 194 ALA B N 1
ATOM 3969 C CA . ALA B 1 194 ? 21.75 2.664 -11.922 1 83.44 194 ALA B CA 1
ATOM 3970 C C . ALA B 1 194 ? 21.75 3.826 -10.938 1 83.44 194 ALA B C 1
ATOM 3972 O O . ALA B 1 194 ? 22.625 3.93 -10.086 1 83.44 194 ALA B O 1
ATOM 3973 N N . ASN B 1 195 ? 20.75 4.605 -11.039 1 81.81 195 ASN B N 1
ATOM 3974 C CA . ASN B 1 195 ? 20.734 5.785 -10.18 1 81.81 195 ASN B CA 1
ATOM 3975 C C . ASN B 1 195 ? 20.031 5.492 -8.852 1 81.81 195 ASN B C 1
ATOM 3977 O O . ASN B 1 195 ? 19.984 6.348 -7.969 1 81.81 195 ASN B O 1
ATOM 39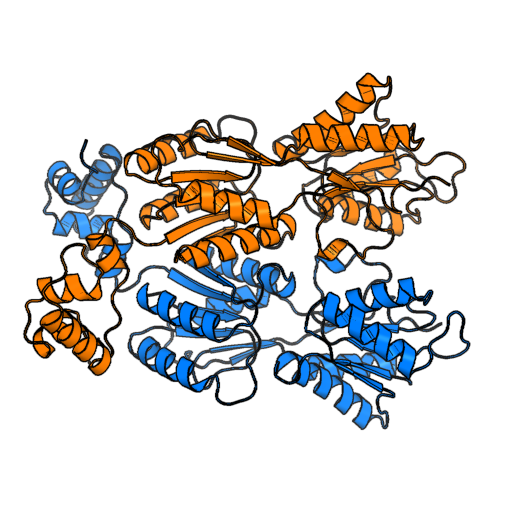81 N N . ILE B 1 196 ? 19.547 4.344 -8.727 1 83.62 196 ILE B N 1
ATOM 3982 C CA . ILE B 1 196 ? 18.922 3.936 -7.48 1 83.62 196 ILE B CA 1
ATOM 3983 C C . ILE B 1 196 ? 19.906 3.135 -6.637 1 83.62 196 ILE B C 1
ATOM 3985 O O . ILE B 1 196 ? 20.156 1.957 -6.906 1 83.62 196 ILE B O 1
ATOM 3989 N N . ARG B 1 197 ? 20.359 3.682 -5.617 1 87.38 197 ARG B N 1
ATOM 3990 C CA . ARG B 1 197 ? 21.438 3.109 -4.824 1 87.38 197 ARG B CA 1
ATOM 3991 C C . ARG B 1 197 ? 21.016 1.778 -4.207 1 87.38 197 ARG B C 1
ATOM 3993 O O . ARG B 1 197 ? 21.828 0.865 -4.074 1 87.38 197 ARG B O 1
ATOM 4000 N N . THR B 1 198 ? 19.797 1.678 -3.754 1 91.19 198 THR B N 1
ATOM 4001 C CA . THR B 1 198 ? 19.297 0.424 -3.199 1 91.19 198 THR B CA 1
ATOM 4002 C C . THR B 1 198 ? 19.5 -0.723 -4.184 1 91.19 198 THR B C 1
ATOM 4004 O O . THR B 1 198 ? 20.016 -1.781 -3.814 1 91.19 198 THR B O 1
ATOM 4007 N N . ALA B 1 199 ? 19.109 -0.474 -5.418 1 92.44 199 ALA B N 1
ATOM 4008 C CA . ALA B 1 199 ? 19.266 -1.488 -6.457 1 92.44 199 ALA B CA 1
ATOM 4009 C C . ALA B 1 199 ? 20.734 -1.825 -6.684 1 92.44 199 ALA B C 1
ATOM 4011 O O . ALA B 1 199 ? 21.094 -2.996 -6.816 1 92.44 199 ALA B O 1
ATOM 4012 N N . VAL B 1 200 ? 21.547 -0.847 -6.676 1 93.12 200 VAL B N 1
ATOM 4013 C CA . VAL B 1 200 ? 22.969 -1.017 -6.918 1 93.12 200 VAL B CA 1
ATOM 4014 C C . VAL B 1 200 ? 23.594 -1.805 -5.77 1 93.12 200 VAL B C 1
ATOM 4016 O O . VAL B 1 200 ? 24.375 -2.727 -5.996 1 93.12 200 VAL B O 1
ATOM 4019 N N . ASP B 1 201 ? 23.234 -1.449 -4.574 1 94.75 201 ASP B N 1
ATOM 4020 C CA . ASP B 1 201 ? 23.766 -2.133 -3.4 1 94.75 201 ASP B CA 1
ATOM 4021 C C . ASP B 1 201 ? 23.375 -3.611 -3.404 1 94.75 201 ASP B C 1
ATOM 4023 O O . ASP B 1 201 ? 24.203 -4.473 -3.098 1 94.75 201 ASP B O 1
ATOM 4027 N N . ARG B 1 202 ? 22.141 -3.879 -3.691 1 97.31 202 ARG B N 1
ATOM 4028 C CA . ARG B 1 202 ? 21.672 -5.266 -3.715 1 97.31 202 ARG B CA 1
ATOM 4029 C C . ARG B 1 202 ? 22.375 -6.055 -4.82 1 97.31 202 ARG B C 1
ATOM 4031 O O . ARG B 1 202 ? 22.859 -7.16 -4.586 1 97.31 202 ARG B O 1
ATOM 4038 N N . ARG B 1 203 ? 22.438 -5.441 -5.977 1 97.88 203 ARG B N 1
ATOM 4039 C CA . ARG B 1 203 ? 23.156 -6.082 -7.078 1 97.88 203 ARG B CA 1
ATOM 4040 C C . ARG B 1 203 ? 24.609 -6.348 -6.703 1 97.88 203 ARG B C 1
ATOM 4042 O O . ARG B 1 203 ? 25.109 -7.461 -6.895 1 97.88 203 ARG B O 1
ATOM 4049 N N . ASN B 1 204 ? 25.297 -5.309 -6.211 1 97.69 204 ASN B N 1
ATOM 4050 C CA . ASN B 1 204 ? 26.703 -5.434 -5.859 1 97.69 204 ASN B CA 1
ATOM 4051 C C . ASN B 1 204 ? 26.938 -6.516 -4.809 1 97.69 204 ASN B C 1
ATOM 4053 O O . ASN B 1 204 ? 27.844 -7.332 -4.93 1 97.69 204 ASN B O 1
ATOM 4057 N N . GLY B 1 205 ? 26.094 -6.473 -3.77 1 98.56 205 GLY B N 1
ATOM 4058 C CA . GLY B 1 205 ? 26.219 -7.492 -2.74 1 98.56 205 GLY B CA 1
ATOM 4059 C C . GLY B 1 205 ? 26.109 -8.906 -3.283 1 98.56 205 GLY B C 1
ATOM 4060 O O . GLY B 1 205 ? 26.906 -9.773 -2.932 1 98.56 205 GLY B O 1
ATOM 4061 N N . PHE B 1 206 ? 25.172 -9.109 -4.18 1 98.81 206 PHE B N 1
ATOM 4062 C CA . PHE B 1 206 ? 24.922 -10.422 -4.762 1 98.81 206 PHE B CA 1
ATOM 4063 C C . PHE B 1 206 ? 26.078 -10.852 -5.656 1 98.81 206 PHE B C 1
ATOM 4065 O O . PHE B 1 206 ? 26.625 -11.938 -5.492 1 98.81 206 PHE B O 1
ATOM 4072 N N . VAL B 1 207 ? 26.531 -9.992 -6.512 1 98.69 207 VAL B N 1
ATOM 4073 C CA . VAL B 1 207 ? 27.547 -10.297 -7.512 1 98.69 207 VAL B CA 1
ATOM 4074 C C . VAL B 1 207 ? 28.891 -10.477 -6.828 1 98.69 207 VAL B C 1
ATOM 4076 O O . VAL B 1 207 ? 29.672 -11.367 -7.191 1 98.69 207 VAL B O 1
ATOM 4079 N N . GLU B 1 208 ? 29.203 -9.625 -5.898 1 98.62 208 GLU B N 1
ATOM 4080 C CA . GLU B 1 208 ? 30.469 -9.734 -5.184 1 98.62 208 GLU B CA 1
ATOM 4081 C C . GLU B 1 208 ? 30.562 -11.055 -4.414 1 98.62 208 GLU B C 1
ATOM 4083 O O . GLU B 1 208 ? 31.625 -11.68 -4.359 1 98.62 208 GLU B O 1
ATOM 4088 N N . ALA B 1 209 ? 29.484 -11.414 -3.775 1 98.69 209 ALA B N 1
ATOM 4089 C CA . ALA B 1 209 ? 29.453 -12.688 -3.055 1 98.69 209 ALA B CA 1
ATOM 4090 C C . ALA B 1 209 ? 29.688 -13.859 -4 1 98.69 209 ALA B C 1
ATOM 4092 O O . ALA B 1 209 ? 30.391 -14.812 -3.66 1 98.69 209 ALA B O 1
ATOM 4093 N N . LEU B 1 210 ? 29.062 -13.812 -5.184 1 98.62 210 LEU B N 1
ATOM 4094 C CA . LEU B 1 210 ? 29.328 -14.82 -6.199 1 98.62 210 LEU B CA 1
ATOM 4095 C C . LEU B 1 210 ? 30.812 -14.844 -6.57 1 98.62 210 LEU B C 1
ATOM 4097 O O . LEU B 1 210 ? 31.422 -15.914 -6.672 1 98.62 210 LEU B O 1
ATOM 4101 N N . GLY B 1 211 ? 31.297 -13.664 -6.754 1 98.25 211 GLY B N 1
ATOM 4102 C CA . GLY B 1 211 ? 32.719 -13.539 -7.102 1 98.25 211 GLY B CA 1
ATOM 4103 C C . GLY B 1 211 ? 33.625 -14.203 -6.102 1 98.25 211 GLY B C 1
ATOM 4104 O O . GLY B 1 211 ? 34.625 -14.82 -6.48 1 98.25 211 GLY B O 1
ATOM 4105 N N . ARG B 1 212 ? 33.344 -14.078 -4.859 1 97.69 212 ARG B N 1
ATOM 4106 C CA . ARG B 1 212 ? 34.156 -14.688 -3.799 1 97.69 212 ARG B CA 1
ATOM 4107 C C . ARG B 1 212 ? 34.156 -16.203 -3.912 1 97.69 212 ARG B C 1
ATOM 4109 O O . ARG B 1 212 ? 35.031 -16.875 -3.377 1 97.69 212 ARG B O 1
ATOM 4116 N N . ARG B 1 213 ? 33.219 -16.75 -4.605 1 97 213 ARG B N 1
ATOM 4117 C CA . ARG B 1 213 ? 33.125 -18.188 -4.801 1 97 213 ARG B CA 1
ATOM 4118 C C . ARG B 1 213 ? 33.562 -18.594 -6.203 1 97 213 ARG B C 1
ATOM 4120 O O . ARG B 1 213 ? 33.375 -19.734 -6.617 1 97 213 ARG B O 1
ATOM 4127 N N . GLY B 1 214 ? 34.031 -17.625 -6.945 1 97.38 214 GLY B N 1
ATOM 4128 C CA . GLY B 1 214 ? 34.562 -17.875 -8.281 1 97.38 214 GLY B CA 1
ATOM 4129 C C . GLY B 1 214 ? 33.469 -17.922 -9.336 1 97.38 214 GLY B C 1
ATOM 4130 O O . GLY B 1 214 ? 33.656 -18.516 -10.398 1 97.38 214 GLY B O 1
ATOM 4131 N N . LEU B 1 215 ? 32.312 -17.391 -9.031 1 98.12 215 LEU B N 1
ATOM 4132 C CA . LEU B 1 215 ? 31.203 -17.391 -9.961 1 98.12 215 LEU B CA 1
ATOM 4133 C C . LEU B 1 215 ? 30.938 -15.984 -10.492 1 98.12 215 LEU B C 1
ATOM 4135 O O . LEU B 1 215 ? 31.234 -14.992 -9.82 1 98.12 215 LEU B O 1
ATOM 4139 N N . THR B 1 216 ? 30.469 -15.867 -11.695 1 97.62 216 THR B N 1
ATOM 4140 C CA . THR B 1 216 ? 30.047 -14.617 -12.328 1 97.62 216 THR B CA 1
ATOM 4141 C C . THR B 1 216 ? 28.688 -14.781 -13.008 1 97.62 216 THR B C 1
ATOM 4143 O O . THR B 1 216 ? 28.422 -15.812 -13.625 1 97.62 216 THR B O 1
ATOM 4146 N N . PRO B 1 217 ? 27.891 -13.789 -12.867 1 98.44 217 PRO B N 1
ATOM 4147 C CA . PRO B 1 217 ? 26.609 -13.906 -13.562 1 98.44 217 PRO B CA 1
ATOM 4148 C C . PRO B 1 217 ? 26.766 -14.047 -15.078 1 98.44 217 PRO B C 1
ATOM 4150 O O . PRO B 1 217 ? 27.609 -13.375 -15.672 1 98.44 217 PRO B O 1
ATOM 4153 N N . LEU B 1 218 ? 26.016 -14.891 -15.609 1 98.19 218 LEU B N 1
ATOM 4154 C CA . LEU B 1 218 ? 26.047 -15.117 -17.047 1 98.19 218 LEU B CA 1
ATOM 4155 C C . LEU B 1 218 ? 25.609 -13.875 -17.812 1 98.19 218 LEU B C 1
ATOM 4157 O O . LEU B 1 218 ? 26.156 -13.555 -18.859 1 98.19 218 LEU B O 1
ATOM 4161 N N . VAL B 1 219 ? 24.547 -13.297 -17.312 1 98.06 219 VAL B N 1
ATOM 4162 C CA . VAL B 1 219 ? 23.953 -12.109 -17.922 1 98.06 219 VAL B CA 1
ATOM 4163 C C . VAL B 1 219 ? 23.391 -11.195 -16.828 1 98.06 219 VAL B C 1
ATOM 4165 O O . VAL B 1 219 ? 22.891 -11.664 -15.805 1 98.06 219 VAL B O 1
ATOM 4168 N N . GLU B 1 220 ? 23.578 -9.938 -17.047 1 98 220 GLU B N 1
ATOM 4169 C CA . GLU B 1 220 ? 22.922 -8.914 -16.234 1 98 220 GLU B CA 1
ATOM 4170 C C . GLU B 1 220 ? 22.094 -7.969 -17.109 1 98 220 GLU B C 1
ATOM 4172 O O . GLU B 1 220 ? 22.578 -7.465 -18.125 1 98 220 GLU B O 1
ATOM 4177 N N . VAL B 1 221 ? 20.891 -7.82 -16.703 1 97.81 221 VAL B N 1
ATOM 4178 C CA . VAL B 1 221 ? 20.016 -6.867 -17.375 1 97.81 221 VAL B CA 1
ATOM 4179 C C . VAL B 1 221 ? 19.438 -5.875 -16.359 1 97.81 221 VAL B C 1
ATOM 4181 O O . VAL B 1 221 ? 19.359 -6.18 -15.164 1 97.81 221 VAL B O 1
ATOM 4184 N N . SER B 1 222 ? 19.141 -4.719 -16.797 1 95.94 222 SER B N 1
ATOM 4185 C CA . SER B 1 222 ? 18.547 -3.709 -15.938 1 95.94 222 SER B CA 1
ATOM 4186 C C . SER B 1 222 ? 17.109 -3.402 -16.359 1 95.94 222 SER B C 1
ATOM 4188 O O . SER B 1 222 ? 16.75 -3.553 -17.531 1 95.94 222 SER B O 1
ATOM 4190 N N . GLY B 1 223 ? 16.281 -3.102 -15.406 1 94.44 223 GLY B N 1
ATOM 4191 C CA . GLY B 1 223 ? 14.93 -2.639 -15.633 1 94.44 223 GLY B CA 1
ATOM 4192 C C . GLY B 1 223 ? 14.461 -1.627 -14.602 1 94.44 223 GLY B C 1
ATOM 4193 O O . GLY B 1 223 ? 15.141 -1.394 -13.602 1 94.44 223 GLY B O 1
ATOM 4194 N N . ASP B 1 224 ? 13.312 -1.057 -14.93 1 91.38 224 ASP B N 1
ATOM 4195 C CA . ASP B 1 224 ? 12.719 -0.15 -13.953 1 91.38 224 ASP B CA 1
ATOM 4196 C C . ASP B 1 224 ? 12.391 -0.882 -12.656 1 91.38 224 ASP B C 1
ATOM 4198 O O . ASP B 1 224 ? 12.117 -2.084 -12.664 1 91.38 224 ASP B O 1
ATOM 4202 N N . PHE B 1 225 ? 12.461 -0.172 -11.617 1 89.06 225 PHE B N 1
ATOM 4203 C CA . PHE B 1 225 ? 12.258 -0.696 -10.266 1 89.06 225 PHE B CA 1
ATOM 4204 C C . PHE B 1 225 ? 10.781 -0.955 -10.008 1 89.06 225 PHE B C 1
ATOM 4206 O O . PHE B 1 225 ? 10.234 -0.512 -8.992 1 89.06 225 PHE B O 1
ATOM 4213 N N . THR B 1 226 ? 10.07 -1.493 -10.984 1 90.06 226 THR B N 1
ATOM 4214 C CA . THR B 1 226 ? 8.641 -1.798 -10.953 1 90.06 226 THR B CA 1
ATOM 4215 C C . THR B 1 226 ? 8.383 -3.203 -11.484 1 90.06 226 THR B C 1
ATOM 4217 O O . THR B 1 226 ? 9.281 -3.848 -12.023 1 90.06 226 THR B O 1
ATOM 4220 N N . ARG B 1 227 ? 7.168 -3.646 -11.32 1 91.44 227 ARG B N 1
ATOM 4221 C CA . ARG B 1 227 ? 6.734 -4.914 -11.898 1 91.44 227 ARG B CA 1
ATOM 4222 C C . ARG B 1 227 ? 6.969 -4.93 -13.406 1 91.44 227 ARG B C 1
ATOM 4224 O O . ARG B 1 227 ? 7.5 -5.898 -13.953 1 91.44 227 ARG B O 1
ATOM 4231 N N . ASP B 1 228 ? 6.578 -3.881 -14.109 1 92.5 228 ASP B N 1
ATOM 4232 C CA . ASP B 1 228 ? 6.723 -3.814 -15.555 1 92.5 228 ASP B CA 1
ATOM 4233 C C . ASP B 1 228 ? 8.195 -3.811 -15.961 1 92.5 228 ASP B C 1
ATOM 4235 O O . ASP B 1 228 ? 8.555 -4.355 -17 1 92.5 228 ASP B O 1
ATOM 4239 N N . GLY B 1 229 ? 8.945 -3.174 -15.156 1 94.62 229 GLY B N 1
ATOM 4240 C CA . GLY B 1 229 ? 10.383 -3.209 -15.398 1 94.62 229 GLY B CA 1
ATOM 4241 C C . GLY B 1 229 ? 10.969 -4.605 -15.297 1 94.62 229 GLY B C 1
ATOM 4242 O O . GLY B 1 229 ? 11.812 -4.988 -16.109 1 94.62 229 GLY B O 1
ATOM 4243 N N . GLY B 1 230 ? 10.547 -5.363 -14.297 1 96.38 230 GLY B N 1
ATOM 4244 C CA . GLY B 1 230 ? 10.953 -6.754 -14.188 1 96.38 230 GLY B CA 1
ATOM 4245 C C . GLY B 1 230 ? 10.477 -7.613 -15.344 1 96.38 230 GLY B C 1
ATOM 4246 O O . GLY B 1 230 ? 11.219 -8.461 -15.844 1 96.38 230 GLY B O 1
ATOM 4247 N N . TYR B 1 231 ? 9.281 -7.312 -15.789 1 96.38 231 TYR B N 1
ATOM 4248 C CA . TYR B 1 231 ? 8.68 -8.031 -16.906 1 96.38 231 TYR B CA 1
ATOM 4249 C C . TYR B 1 231 ? 9.508 -7.848 -18.172 1 96.38 231 TYR B C 1
ATOM 4251 O O . TYR B 1 231 ? 9.891 -8.828 -18.812 1 96.38 231 TYR B O 1
ATOM 4259 N N . SER B 1 232 ? 9.82 -6.645 -18.484 1 98 232 SER B N 1
ATOM 4260 C CA . SER B 1 232 ? 10.578 -6.328 -19.688 1 98 232 SER B CA 1
ATOM 4261 C C . SER B 1 232 ? 12 -6.867 -19.609 1 98 232 SER B C 1
ATOM 4263 O O . SER B 1 232 ? 12.523 -7.41 -20.578 1 98 232 SER B O 1
ATOM 4265 N N . ALA B 1 233 ? 12.609 -6.699 -18.484 1 98.31 233 ALA B N 1
ATOM 4266 C CA . ALA B 1 233 ? 13.977 -7.172 -18.281 1 98.31 233 ALA B CA 1
ATOM 4267 C C . ALA B 1 233 ? 14.055 -8.688 -18.422 1 98.31 233 ALA B C 1
ATOM 4269 O O . ALA B 1 233 ? 15.016 -9.227 -18.984 1 98.31 233 ALA B O 1
ATOM 4270 N N . ALA B 1 234 ? 13.086 -9.352 -17.906 1 98.31 234 ALA B N 1
ATOM 4271 C CA . ALA B 1 234 ? 13.047 -10.812 -17.922 1 98.31 234 ALA B CA 1
ATOM 4272 C C . ALA B 1 234 ? 12.969 -11.352 -19.344 1 98.31 234 ALA B C 1
ATOM 4274 O O . ALA B 1 234 ? 13.57 -12.383 -19.656 1 98.31 234 ALA B O 1
ATOM 4275 N N . ARG B 1 235 ? 12.211 -10.672 -20.141 1 98.19 235 ARG B N 1
ATOM 4276 C CA . ARG B 1 235 ? 12.117 -11.078 -21.531 1 98.19 235 ARG B CA 1
ATOM 4277 C C . ARG B 1 235 ? 13.469 -10.961 -22.234 1 98.19 235 ARG B C 1
ATOM 4279 O O . ARG B 1 235 ? 13.875 -11.859 -22.969 1 98.19 235 ARG B O 1
ATOM 4286 N N . ARG B 1 236 ? 14.133 -9.859 -22 1 98.38 236 ARG B N 1
ATOM 4287 C CA . ARG B 1 236 ? 15.461 -9.656 -22.578 1 98.38 236 ARG B CA 1
ATOM 4288 C C . ARG B 1 236 ? 16.438 -10.711 -22.062 1 98.38 236 ARG B C 1
ATOM 4290 O O . ARG B 1 236 ? 17.234 -11.242 -22.844 1 98.38 236 ARG B O 1
ATOM 4297 N N . LEU B 1 237 ? 16.359 -11 -20.781 1 98.5 237 LEU B N 1
ATOM 4298 C CA . LEU B 1 237 ? 17.25 -11.984 -20.172 1 98.5 237 LEU B CA 1
ATOM 4299 C C . LEU B 1 237 ? 17.016 -13.367 -20.781 1 98.5 237 LEU B C 1
ATOM 4301 O O . LEU B 1 237 ? 17.984 -14.086 -21.062 1 98.5 237 LEU B O 1
ATOM 4305 N N . ALA B 1 238 ? 15.789 -13.703 -20.938 1 98.25 238 ALA B N 1
ATOM 4306 C CA . ALA B 1 238 ? 15.453 -15 -21.531 1 98.25 238 ALA B CA 1
ATOM 4307 C C . ALA B 1 238 ? 16.047 -15.133 -22.922 1 98.25 238 ALA B C 1
ATOM 4309 O O . ALA B 1 238 ? 16.531 -16.203 -23.297 1 98.25 238 ALA B O 1
ATOM 4310 N N . GLY B 1 239 ? 15.961 -14.039 -23.672 1 97.5 239 GLY B N 1
ATOM 4311 C CA . GLY B 1 239 ? 16.562 -14.031 -25 1 97.5 239 GLY B CA 1
ATOM 4312 C C . GLY B 1 239 ? 18.062 -14.18 -24.969 1 97.5 239 GLY B C 1
ATOM 4313 O O . GLY B 1 239 ? 18.641 -14.953 -25.734 1 97.5 239 GLY B O 1
ATOM 4314 N N . ALA B 1 240 ? 18.672 -13.469 -24.125 1 97.88 240 ALA B N 1
ATOM 4315 C CA . ALA B 1 240 ? 20.125 -13.469 -24.016 1 97.88 240 ALA B CA 1
ATOM 4316 C C . ALA B 1 240 ? 20.656 -14.844 -23.625 1 97.88 240 ALA B C 1
ATOM 4318 O O . ALA B 1 240 ? 21.719 -15.273 -24.094 1 97.88 240 ALA B O 1
ATOM 4319 N N . LEU B 1 241 ? 19.922 -15.539 -22.75 1 97.5 241 LEU B N 1
ATOM 4320 C CA . LEU B 1 241 ? 20.359 -16.828 -22.234 1 97.5 241 LEU B CA 1
ATOM 4321 C C . LEU B 1 241 ? 19.781 -17.969 -23.078 1 97.5 241 LEU B C 1
ATOM 4323 O O . LEU B 1 241 ? 20.094 -19.141 -22.828 1 97.5 241 LEU B O 1
ATOM 4327 N N . GLN B 1 242 ? 18.906 -17.594 -24.016 1 96.5 242 GLN B N 1
ATOM 4328 C CA . GLN B 1 242 ? 18.234 -18.562 -24.875 1 96.5 242 GLN B CA 1
ATOM 4329 C C . GLN B 1 242 ? 17.531 -19.625 -24.047 1 96.5 242 GLN B C 1
ATOM 4331 O O . GLN B 1 242 ? 17.688 -20.828 -24.281 1 96.5 242 GLN B O 1
ATOM 4336 N N . LEU B 1 243 ? 16.797 -19.141 -23.078 1 96.31 243 LEU B N 1
ATOM 4337 C CA . LEU B 1 243 ? 16.047 -20.062 -22.234 1 96.31 243 LEU B CA 1
ATOM 4338 C C . LEU B 1 243 ? 14.953 -20.766 -23.047 1 96.31 243 LEU B C 1
ATOM 4340 O O . LEU B 1 243 ? 14.336 -20.156 -23.922 1 96.31 243 LEU B O 1
ATOM 4344 N N . SER B 1 244 ? 14.711 -21.984 -22.75 1 94.75 244 SER B N 1
ATOM 4345 C CA . SER B 1 244 ? 13.695 -22.781 -23.438 1 94.75 244 SER B CA 1
ATOM 4346 C C . SER B 1 244 ? 12.992 -23.734 -22.484 1 94.75 244 SER B C 1
ATOM 4348 O O . SER B 1 244 ? 13.609 -24.25 -21.547 1 94.75 244 SER B O 1
ATOM 4350 N N . PRO B 1 245 ? 11.766 -23.891 -22.703 1 95.06 245 PRO B N 1
ATOM 4351 C CA . PRO B 1 245 ? 11.023 -24.812 -21.844 1 95.06 245 PRO B CA 1
ATOM 4352 C C . PRO B 1 245 ? 11.594 -26.234 -21.891 1 95.06 245 PRO B C 1
ATOM 4354 O O . PRO B 1 245 ? 11.984 -26.719 -22.953 1 95.06 245 PRO B O 1
ATOM 4357 N N . GLY B 1 246 ? 11.602 -26.812 -20.797 1 91.62 246 GLY B N 1
ATOM 4358 C CA . GLY B 1 246 ? 11.977 -28.219 -20.703 1 91.62 246 GLY B CA 1
ATOM 4359 C C . GLY B 1 246 ? 13.469 -28.438 -20.891 1 91.62 246 GLY B C 1
ATOM 4360 O O . GLY B 1 246 ? 13.906 -29.562 -21.125 1 91.62 246 GLY B O 1
ATOM 4361 N N . ALA B 1 247 ? 14.203 -27.406 -20.906 1 85.56 247 ALA B N 1
ATOM 4362 C CA . ALA B 1 247 ? 15.648 -27.562 -21.031 1 85.56 247 ALA B CA 1
ATOM 4363 C C . ALA B 1 247 ? 16.203 -28.438 -19.906 1 85.56 247 ALA B C 1
ATOM 4365 O O . ALA B 1 247 ? 15.719 -28.391 -18.766 1 85.56 247 ALA B O 1
ATOM 4366 N N . ARG B 1 248 ? 17.125 -29.266 -20.312 1 84.5 248 ARG B N 1
ATOM 4367 C CA . ARG B 1 248 ? 17.734 -30.172 -19.359 1 84.5 248 ARG B CA 1
ATOM 4368 C C . ARG B 1 248 ? 18.906 -29.531 -18.641 1 84.5 248 ARG B C 1
ATOM 4370 O O . ARG B 1 248 ? 19.562 -28.625 -19.188 1 84.5 248 ARG B O 1
ATOM 4377 N N . GLY B 1 249 ? 19.078 -29.891 -17.391 1 86.56 249 GLY B N 1
ATOM 4378 C CA . GLY B 1 249 ? 20.203 -29.391 -16.609 1 86.56 249 GLY B CA 1
ATOM 4379 C C . GLY B 1 249 ? 19.781 -28.438 -15.516 1 86.56 249 GLY B C 1
ATOM 4380 O O . GLY B 1 249 ? 18.594 -28.297 -15.219 1 86.56 249 GLY B O 1
ATOM 4381 N N . GLU B 1 250 ? 20.797 -27.812 -14.938 1 91.5 250 GLU B N 1
ATOM 4382 C CA . GLU B 1 250 ? 20.562 -26.859 -13.859 1 91.5 250 GLU B CA 1
ATOM 4383 C C . GLU B 1 250 ? 20 -25.547 -14.398 1 91.5 250 GLU B C 1
ATOM 4385 O O . GLU B 1 250 ? 20.594 -24.922 -15.266 1 91.5 250 GLU B O 1
ATOM 4390 N N . PRO B 1 251 ? 18.891 -25.188 -13.922 1 95.38 251 PRO B N 1
ATOM 4391 C CA . PRO B 1 251 ? 18.359 -23.891 -14.367 1 95.38 251 PRO B CA 1
ATOM 4392 C C . PRO B 1 251 ? 19.203 -22.703 -13.875 1 95.38 251 PRO B C 1
ATOM 4394 O O . PRO B 1 251 ? 19.734 -22.75 -12.766 1 95.38 251 PRO B O 1
ATOM 4397 N N . VAL B 1 252 ? 19.25 -21.75 -14.734 1 97.81 252 VAL B N 1
ATOM 4398 C CA . VAL B 1 252 ? 19.859 -20.5 -14.297 1 97.81 252 VAL B CA 1
ATOM 4399 C C . VAL B 1 252 ? 19.062 -19.906 -13.141 1 97.81 252 VAL B C 1
ATOM 4401 O O . VAL B 1 252 ? 17.828 -19.922 -13.156 1 97.81 252 VAL B O 1
ATOM 4404 N N . CYS B 1 253 ? 19.734 -19.5 -12.102 1 98.5 253 CYS B N 1
ATOM 4405 C CA . CYS B 1 253 ? 19.094 -18.844 -10.961 1 98.5 253 CYS B CA 1
ATOM 4406 C C . CYS B 1 253 ? 19.234 -17.328 -11.07 1 98.5 253 CYS B C 1
ATOM 4408 O O . CYS B 1 253 ? 20.344 -16.797 -11.008 1 98.5 253 CYS B O 1
ATOM 4410 N N . VAL B 1 254 ? 18.141 -16.625 -11.219 1 98.81 254 VAL B N 1
ATOM 4411 C CA . VAL B 1 254 ? 18.141 -15.18 -11.445 1 98.81 254 VAL B CA 1
ATOM 4412 C C . VAL B 1 254 ? 17.859 -14.445 -10.133 1 98.81 254 VAL B C 1
ATOM 4414 O O . VAL B 1 254 ? 16.969 -14.844 -9.375 1 98.81 254 VAL B O 1
ATOM 4417 N N . PHE B 1 255 ? 18.656 -13.469 -9.883 1 98.81 255 PHE B N 1
ATOM 4418 C CA . PHE B 1 255 ? 18.344 -12.531 -8.812 1 98.81 255 PHE B CA 1
ATOM 4419 C C . PHE B 1 255 ? 17.734 -11.25 -9.359 1 98.81 255 PHE B C 1
ATOM 4421 O O . PHE B 1 255 ? 18.391 -10.492 -10.07 1 98.81 255 PHE B O 1
ATOM 4428 N N . ALA B 1 256 ? 16.422 -11.055 -9.094 1 98.56 256 ALA B N 1
ATOM 4429 C CA . ALA B 1 256 ? 15.812 -9.742 -9.281 1 98.56 256 ALA B CA 1
ATOM 4430 C C . ALA B 1 256 ? 15.93 -8.891 -8.016 1 98.56 256 ALA B C 1
ATOM 4432 O O . ALA B 1 256 ? 15.586 -9.352 -6.926 1 98.56 256 ALA B O 1
ATOM 4433 N N . VAL B 1 257 ? 16.203 -7.656 -8.141 1 97.5 257 VAL B N 1
ATOM 4434 C CA . VAL B 1 257 ? 16.656 -6.883 -6.988 1 97.5 257 VAL B CA 1
ATOM 4435 C C . VAL B 1 257 ? 15.461 -6.508 -6.113 1 97.5 257 VAL B C 1
ATOM 4437 O O . VAL B 1 257 ? 15.633 -5.965 -5.02 1 97.5 257 VAL B O 1
ATOM 4440 N N . THR B 1 258 ? 14.266 -6.742 -6.566 1 95.19 258 THR B N 1
ATOM 4441 C CA . THR B 1 258 ? 13.078 -6.594 -5.727 1 95.19 258 THR B CA 1
ATOM 4442 C C . THR B 1 258 ? 12.062 -7.691 -6.027 1 95.19 258 THR B C 1
ATOM 4444 O O . THR B 1 258 ? 12.047 -8.25 -7.125 1 95.19 258 THR B O 1
ATOM 4447 N N . ASP B 1 259 ? 11.219 -7.953 -5.051 1 94.94 259 ASP B N 1
ATOM 4448 C CA . ASP B 1 259 ? 10.156 -8.938 -5.223 1 94.94 259 ASP B CA 1
ATOM 4449 C C . ASP B 1 259 ? 9.211 -8.531 -6.355 1 94.94 259 ASP B C 1
ATOM 4451 O O . ASP B 1 259 ? 8.75 -9.383 -7.121 1 94.94 259 ASP B O 1
ATOM 4455 N N . VAL B 1 260 ? 8.93 -7.262 -6.461 1 92.19 260 VAL B N 1
ATOM 4456 C CA . VAL B 1 260 ? 7.988 -6.793 -7.473 1 92.19 260 VAL B CA 1
ATOM 4457 C C . VAL B 1 260 ? 8.562 -7.039 -8.867 1 92.19 260 VAL B C 1
ATOM 4459 O O . VAL B 1 260 ? 7.836 -7.438 -9.781 1 92.19 260 VAL B O 1
ATOM 4462 N N . MET B 1 261 ? 9.812 -6.82 -9.047 1 94.38 261 MET B N 1
ATOM 4463 C CA . MET B 1 261 ? 10.461 -7.121 -10.32 1 94.38 261 MET B CA 1
ATOM 4464 C C . MET B 1 261 ? 10.484 -8.625 -10.578 1 94.38 261 MET B C 1
ATOM 4466 O O . MET B 1 261 ? 10.305 -9.062 -11.719 1 94.38 261 MET B O 1
ATOM 4470 N N . ALA B 1 262 ? 10.75 -9.391 -9.516 1 96.31 262 ALA B N 1
ATOM 4471 C CA . ALA B 1 262 ? 10.766 -10.844 -9.641 1 96.31 262 ALA B CA 1
ATOM 4472 C C . ALA B 1 262 ? 9.414 -11.367 -10.125 1 96.31 262 ALA B C 1
ATOM 4474 O O . ALA B 1 262 ? 9.352 -12.242 -10.984 1 96.31 262 ALA B O 1
ATOM 4475 N N . ILE B 1 263 ? 8.359 -10.828 -9.578 1 93.31 263 ILE B N 1
ATOM 4476 C CA . ILE B 1 263 ? 7.02 -11.258 -9.969 1 93.31 263 ILE B CA 1
ATOM 4477 C C . ILE B 1 263 ? 6.754 -10.883 -11.422 1 93.31 263 ILE B C 1
ATOM 4479 O O . ILE B 1 263 ? 6.148 -11.656 -12.172 1 93.31 263 ILE B O 1
ATOM 4483 N N . GLY B 1 264 ? 7.199 -9.688 -11.805 1 93.88 264 GLY B N 1
ATOM 4484 C CA . GLY B 1 264 ? 7.125 -9.32 -13.211 1 93.88 264 GLY B CA 1
ATOM 4485 C C . GLY B 1 264 ? 7.879 -10.273 -14.117 1 93.88 264 GLY B C 1
ATOM 4486 O O . GLY B 1 264 ? 7.398 -10.617 -15.195 1 93.88 264 GLY B O 1
ATOM 4487 N N . ALA B 1 265 ? 8.984 -10.703 -13.695 1 96.94 265 ALA B N 1
ATOM 4488 C CA . ALA B 1 265 ? 9.805 -11.641 -14.461 1 96.94 265 ALA B CA 1
ATOM 4489 C C . ALA B 1 265 ? 9.086 -12.977 -14.633 1 96.94 265 ALA B C 1
ATOM 4491 O O . ALA B 1 265 ? 9.047 -13.531 -15.734 1 96.94 265 ALA B O 1
ATOM 4492 N N . ILE B 1 266 ? 8.531 -13.477 -13.539 1 95.44 266 ILE B N 1
ATOM 4493 C CA . ILE B 1 266 ? 7.809 -14.742 -13.586 1 95.44 266 ILE B CA 1
ATOM 4494 C C . ILE B 1 266 ? 6.656 -14.648 -14.578 1 95.44 266 ILE B C 1
ATOM 4496 O O . ILE B 1 266 ? 6.43 -15.57 -15.367 1 95.44 266 ILE B O 1
ATOM 4500 N N . ALA B 1 267 ? 5.996 -13.531 -14.578 1 93 267 ALA B N 1
ATOM 4501 C CA . ALA B 1 267 ? 4.883 -13.328 -15.5 1 93 267 ALA B CA 1
ATOM 4502 C C . ALA B 1 267 ? 5.363 -13.375 -16.953 1 93 267 ALA B C 1
ATOM 4504 O O . ALA B 1 267 ? 4.742 -14.031 -17.797 1 93 267 ALA B O 1
ATOM 4505 N N . ALA B 1 268 ? 6.414 -12.664 -17.203 1 95.88 268 ALA B N 1
ATOM 4506 C CA . ALA B 1 268 ? 6.977 -12.641 -18.562 1 95.88 268 ALA B CA 1
ATOM 4507 C C . ALA B 1 268 ? 7.379 -14.039 -19.016 1 95.88 268 ALA B C 1
ATOM 4509 O O . ALA B 1 268 ? 7.086 -14.445 -20.141 1 95.88 268 ALA B O 1
ATOM 4510 N N . TRP B 1 269 ? 8.039 -14.773 -18.156 1 97.06 269 TRP B N 1
ATOM 4511 C CA . TRP B 1 269 ? 8.539 -16.109 -18.5 1 97.06 269 TRP B CA 1
ATOM 4512 C C . TRP B 1 269 ? 7.391 -17.094 -18.688 1 97.06 269 TRP B C 1
ATOM 4514 O O . TRP B 1 269 ? 7.445 -17.953 -19.562 1 97.06 269 TRP B O 1
ATOM 4524 N N . ARG B 1 270 ? 6.379 -16.922 -17.875 1 93.62 270 ARG B N 1
ATOM 4525 C CA . ARG B 1 270 ? 5.18 -17.719 -18.078 1 93.62 270 ARG B CA 1
ATOM 4526 C C . ARG B 1 270 ? 4.621 -17.531 -19.484 1 93.62 270 ARG B C 1
ATOM 4528 O O . ARG B 1 270 ? 4.219 -18.5 -20.141 1 93.62 270 ARG B O 1
ATOM 4535 N N . GLU B 1 271 ? 4.598 -16.328 -19.938 1 93.19 271 GLU B N 1
ATOM 4536 C CA . GLU B 1 271 ? 4.098 -16.016 -21.281 1 93.19 271 GLU B CA 1
ATOM 4537 C C . GLU B 1 271 ? 4.988 -16.625 -22.359 1 93.19 271 GLU B C 1
ATOM 4539 O O . GLU B 1 271 ? 4.527 -16.906 -23.469 1 93.19 271 GLU B O 1
ATOM 4544 N N . LEU B 1 272 ? 6.195 -16.844 -22 1 96.12 272 LEU B N 1
ATOM 4545 C CA . LEU B 1 272 ? 7.145 -17.438 -22.938 1 96.12 272 LEU B CA 1
ATOM 4546 C C . LEU B 1 272 ? 7.113 -18.969 -22.844 1 96.12 272 LEU B C 1
ATOM 4548 O O . LEU B 1 272 ? 7.902 -19.656 -23.5 1 96.12 272 LEU B O 1
ATOM 4552 N N . GLY B 1 273 ? 6.266 -19.453 -21.922 1 95.31 273 GLY B N 1
ATOM 4553 C CA . GLY B 1 273 ? 6.129 -20.891 -21.75 1 95.31 273 GLY B CA 1
ATOM 4554 C C . GLY B 1 273 ? 7.168 -21.484 -20.812 1 95.31 273 GLY B C 1
ATOM 4555 O O . GLY B 1 273 ? 7.316 -22.703 -20.734 1 95.31 273 GLY B O 1
ATOM 4556 N N . LEU B 1 274 ? 7.922 -20.625 -20.141 1 96.56 274 LEU B N 1
ATOM 4557 C CA . LEU B 1 274 ? 8.953 -21.078 -19.203 1 96.56 274 LEU B CA 1
ATOM 4558 C C . LEU B 1 274 ? 8.367 -21.328 -17.828 1 96.56 274 LEU B C 1
ATOM 4560 O O . LEU B 1 274 ? 7.492 -20.578 -17.375 1 96.56 274 LEU B O 1
ATOM 4564 N N . SER B 1 275 ? 8.852 -22.312 -17.203 1 94.5 275 SER B N 1
ATOM 4565 C CA . SER B 1 275 ? 8.383 -22.656 -15.859 1 94.5 275 SER B CA 1
ATOM 4566 C C . SER B 1 275 ? 9.414 -22.266 -14.805 1 94.5 275 SER B C 1
ATOM 4568 O O . SER B 1 275 ? 10.617 -22.438 -15.008 1 94.5 275 SER B O 1
ATOM 4570 N N . VAL B 1 276 ? 8.992 -21.688 -13.781 1 95.5 276 VAL B N 1
ATOM 4571 C CA . VAL B 1 276 ? 9.797 -21.422 -12.594 1 95.5 276 VAL B CA 1
ATOM 4572 C C . VAL B 1 276 ? 9.438 -22.422 -11.5 1 95.5 276 VAL B C 1
ATOM 4574 O O . VAL B 1 276 ? 8.273 -2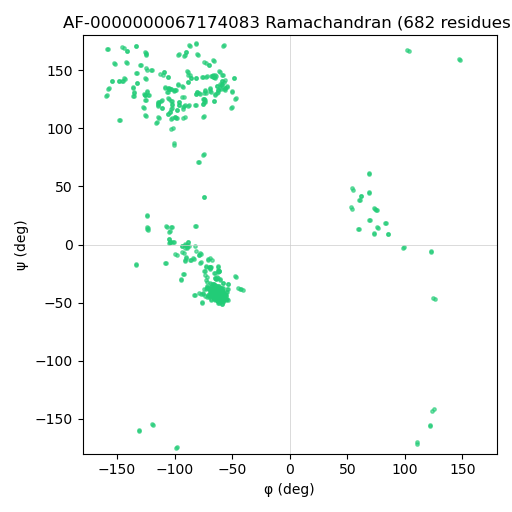2.547 -11.117 1 95.5 276 VAL B O 1
ATOM 4577 N N . PRO B 1 277 ? 10.328 -23.125 -11.008 1 95.38 277 PRO B N 1
ATOM 4578 C CA . PRO B 1 277 ? 11.773 -22.938 -11.109 1 95.38 277 PRO B CA 1
ATOM 4579 C C . PRO B 1 277 ? 12.414 -23.859 -12.148 1 95.38 277 PRO B C 1
ATOM 4581 O O . PRO B 1 277 ? 13.641 -23.844 -12.328 1 95.38 277 PRO B O 1
ATOM 4584 N N . ASP B 1 278 ? 11.68 -24.641 -12.836 1 95.31 278 ASP B N 1
ATOM 4585 C CA . ASP B 1 278 ? 12.234 -25.766 -13.57 1 95.31 278 ASP B CA 1
ATOM 4586 C C . ASP B 1 278 ? 13.078 -25.297 -14.75 1 95.31 278 ASP B C 1
ATOM 4588 O O . ASP B 1 278 ? 14.125 -25.875 -15.047 1 95.31 278 ASP B O 1
ATOM 4592 N N . ASP B 1 279 ? 12.664 -24.297 -15.414 1 96.75 279 ASP B N 1
ATOM 4593 C CA . ASP B 1 279 ? 13.406 -23.781 -16.562 1 96.75 279 ASP B CA 1
ATOM 4594 C C . ASP B 1 279 ? 14.336 -22.641 -16.156 1 96.75 279 ASP B C 1
ATOM 4596 O O . ASP B 1 279 ? 15.359 -22.406 -16.797 1 96.75 279 ASP B O 1
ATOM 4600 N N . VAL B 1 280 ? 13.883 -21.953 -15.164 1 97.75 280 VAL B N 1
ATOM 4601 C CA . VAL B 1 280 ? 14.633 -20.797 -14.656 1 97.75 280 VAL B CA 1
ATOM 4602 C C . VAL B 1 280 ? 14.188 -20.5 -13.227 1 97.75 280 VAL B C 1
ATOM 4604 O O . VAL B 1 280 ? 12.992 -20.453 -12.93 1 97.75 280 VAL B O 1
ATOM 4607 N N . GLY B 1 281 ? 15.133 -20.375 -12.305 1 97.94 281 GLY B N 1
ATOM 4608 C CA . GLY B 1 281 ? 14.828 -19.984 -10.938 1 97.94 281 GLY B CA 1
ATOM 4609 C C . GLY B 1 281 ? 14.922 -18.484 -10.727 1 97.94 281 GLY B C 1
ATOM 4610 O O . GLY B 1 281 ? 15.531 -17.766 -11.523 1 97.94 281 GLY B O 1
ATOM 4611 N N . ILE B 1 282 ? 14.312 -18.031 -9.633 1 98.44 282 ILE B N 1
ATOM 4612 C CA . ILE B 1 282 ? 14.398 -16.594 -9.391 1 98.44 282 ILE B CA 1
ATOM 4613 C C . ILE B 1 282 ? 14.25 -16.312 -7.898 1 98.44 282 ILE B C 1
ATOM 4615 O O . ILE B 1 282 ? 13.469 -16.969 -7.207 1 98.44 282 ILE B O 1
ATOM 4619 N N . ALA B 1 283 ? 15.008 -15.398 -7.453 1 98.56 283 ALA B N 1
ATOM 4620 C CA . ALA B 1 283 ? 14.922 -14.828 -6.109 1 98.56 283 ALA B CA 1
ATOM 4621 C C . ALA B 1 283 ? 14.648 -13.328 -6.168 1 98.56 283 ALA B C 1
ATOM 4623 O O . ALA B 1 283 ? 15 -12.664 -7.145 1 98.56 283 ALA B O 1
ATOM 4624 N N . GLY B 1 284 ? 13.992 -12.852 -5.195 1 97.94 284 GLY B N 1
ATOM 4625 C CA . GLY B 1 284 ? 13.758 -11.422 -5.043 1 97.94 284 GLY B CA 1
ATOM 4626 C C . GLY B 1 284 ? 14.352 -10.852 -3.773 1 97.94 284 GLY B C 1
ATOM 4627 O O . GLY B 1 284 ? 15.406 -11.297 -3.316 1 97.94 284 GLY B O 1
ATOM 4628 N N . PHE B 1 285 ? 13.781 -9.758 -3.309 1 97.88 285 PHE B N 1
ATOM 4629 C CA . PHE B 1 285 ? 14.219 -9.031 -2.123 1 97.88 285 PHE B CA 1
ATOM 4630 C C . PHE B 1 285 ? 13.078 -8.203 -1.546 1 97.88 285 PHE B C 1
ATOM 4632 O O . PHE B 1 285 ? 12.383 -7.496 -2.279 1 97.88 285 PHE B O 1
ATOM 4639 N N . ASP B 1 286 ? 12.852 -8.227 -0.153 1 95.19 286 ASP B N 1
ATOM 4640 C CA . ASP B 1 286 ? 11.914 -7.391 0.589 1 95.19 286 ASP B CA 1
ATOM 4641 C C . ASP B 1 286 ? 10.945 -8.242 1.411 1 95.19 286 ASP B C 1
ATOM 4643 O O . ASP B 1 286 ? 10.664 -7.922 2.566 1 95.19 286 ASP B O 1
ATOM 4647 N N . ASP B 1 287 ? 10.383 -9.305 0.742 1 94.31 287 ASP B N 1
ATOM 4648 C CA . ASP B 1 287 ? 9.328 -10.156 1.285 1 94.31 287 ASP B CA 1
ATOM 4649 C C . ASP B 1 287 ? 8.008 -9.391 1.407 1 94.31 287 ASP B C 1
ATOM 4651 O O . ASP B 1 287 ? 7.414 -9.336 2.486 1 94.31 287 ASP B O 1
ATOM 4655 N N . ILE B 1 288 ? 7.562 -8.969 0.266 1 88.56 288 ILE B N 1
ATOM 4656 C CA . ILE B 1 288 ? 6.305 -8.234 0.195 1 88.56 288 ILE B CA 1
ATOM 4657 C C . ILE B 1 288 ? 5.152 -9.148 0.616 1 88.56 288 ILE B C 1
ATOM 4659 O O . ILE B 1 288 ? 4.973 -10.234 0.059 1 88.56 288 ILE B O 1
ATOM 4663 N N . PRO B 1 289 ? 4.281 -8.703 1.565 1 80 289 PRO B N 1
ATOM 4664 C CA . PRO B 1 289 ? 3.256 -9.57 2.148 1 80 289 PRO B CA 1
ATOM 4665 C C . PRO B 1 289 ? 2.256 -10.078 1.112 1 80 289 PRO B C 1
ATOM 4667 O O . PRO B 1 289 ? 1.889 -11.258 1.131 1 80 289 PRO B O 1
ATOM 4670 N N . THR B 1 290 ? 1.853 -9.32 0.186 1 75 290 THR B N 1
ATOM 4671 C CA . THR B 1 290 ? 0.805 -9.703 -0.753 1 75 290 THR B CA 1
ATOM 4672 C C . THR B 1 290 ? 1.353 -10.648 -1.817 1 75 290 THR B C 1
ATOM 4674 O O . THR B 1 290 ? 0.591 -11.211 -2.611 1 75 290 THR B O 1
ATOM 4677 N N . LEU B 1 291 ? 2.65 -10.828 -1.802 1 77.19 291 LEU B N 1
ATOM 4678 C CA . LEU B 1 291 ? 3.266 -11.688 -2.803 1 77.19 291 LEU B CA 1
ATOM 4679 C C . LEU B 1 291 ? 3.658 -13.031 -2.195 1 77.19 291 LEU B C 1
ATOM 4681 O O . LEU B 1 291 ? 4.102 -13.938 -2.91 1 77.19 291 LEU B O 1
ATOM 4685 N N . ARG B 1 292 ? 3.354 -13.172 -0.961 1 77.94 292 ARG B N 1
ATOM 4686 C CA . ARG B 1 292 ? 3.785 -14.375 -0.248 1 77.94 292 ARG B CA 1
ATOM 4687 C C . ARG B 1 292 ? 3.055 -15.609 -0.762 1 77.94 292 ARG B C 1
ATOM 4689 O O . ARG B 1 292 ? 3.564 -16.719 -0.653 1 77.94 292 ARG B O 1
ATOM 4696 N N . ASP B 1 293 ? 1.924 -15.383 -1.433 1 79.81 293 ASP B N 1
ATOM 4697 C CA . ASP B 1 293 ? 1.113 -16.531 -1.846 1 79.81 293 ASP B CA 1
ATOM 4698 C C . ASP B 1 293 ? 1.265 -16.797 -3.342 1 79.81 293 ASP B C 1
ATOM 4700 O O . ASP B 1 293 ? 0.524 -17.594 -3.912 1 79.81 293 ASP B O 1
ATOM 4704 N N . HIS B 1 294 ? 2.184 -16.156 -3.869 1 83.94 294 HIS B N 1
ATOM 4705 C CA . HIS B 1 294 ? 2.484 -16.406 -5.273 1 83.94 294 HIS B CA 1
ATOM 4706 C C . HIS B 1 294 ? 2.975 -17.844 -5.488 1 83.94 294 HIS B C 1
ATOM 4708 O O . HIS B 1 294 ? 3.52 -18.453 -4.57 1 83.94 294 HIS B O 1
ATOM 4714 N N . THR B 1 295 ? 2.623 -18.406 -6.609 1 85.88 295 THR B N 1
ATOM 4715 C CA . THR B 1 295 ? 3.141 -19.703 -7.023 1 85.88 295 THR B CA 1
ATOM 4716 C C . THR B 1 295 ? 4.008 -19.562 -8.273 1 85.88 295 THR B C 1
ATOM 4718 O O . THR B 1 295 ? 3.541 -19.078 -9.305 1 85.88 295 THR B O 1
ATOM 4721 N N . PRO B 1 296 ? 5.242 -19.969 -8.172 1 90.06 296 PRO B N 1
ATOM 4722 C CA . PRO B 1 296 ? 5.867 -20.562 -6.98 1 90.06 296 PRO B CA 1
ATOM 4723 C C . PRO B 1 296 ? 6.156 -19.516 -5.895 1 90.06 296 PRO B C 1
ATOM 4725 O O . PRO B 1 296 ? 6.262 -18.328 -6.191 1 90.06 296 PRO B O 1
ATOM 4728 N N . ALA B 1 297 ? 6.254 -20.062 -4.637 1 90.94 297 ALA B N 1
ATOM 4729 C CA . ALA B 1 297 ? 6.668 -19.172 -3.551 1 90.94 297 ALA B CA 1
ATOM 4730 C C . ALA B 1 297 ? 8.039 -18.562 -3.83 1 90.94 297 ALA B C 1
ATOM 4732 O O . ALA B 1 297 ? 8.969 -19.281 -4.23 1 90.94 297 ALA B O 1
ATOM 4733 N N . LEU B 1 298 ? 8.164 -17.328 -3.553 1 95 298 LEU B N 1
ATOM 4734 C CA . LEU B 1 298 ? 9.32 -16.562 -4.02 1 95 298 LEU B CA 1
ATOM 4735 C C . LEU B 1 298 ? 10.43 -16.562 -2.977 1 95 298 LEU B C 1
ATOM 4737 O O . LEU B 1 298 ? 10.227 -16.109 -1.848 1 95 298 LEU B O 1
ATOM 4741 N N . THR B 1 299 ? 11.578 -17.125 -3.285 1 97.69 299 THR B N 1
ATOM 4742 C CA . THR B 1 299 ? 12.789 -16.922 -2.504 1 97.69 299 THR B CA 1
ATOM 4743 C C . THR B 1 299 ? 13.117 -15.43 -2.395 1 97.69 299 THR B C 1
ATOM 4745 O O . THR B 1 299 ? 13.039 -14.695 -3.383 1 97.69 299 THR B O 1
ATOM 4748 N N . THR B 1 300 ? 13.406 -15.016 -1.192 1 98.06 300 THR B N 1
ATOM 4749 C CA . THR B 1 300 ? 13.609 -13.578 -1.024 1 98.06 300 THR B CA 1
ATOM 4750 C C . THR B 1 300 ? 14.445 -13.297 0.222 1 98.06 300 THR B C 1
ATOM 4752 O O . THR B 1 300 ? 14.859 -14.219 0.924 1 98.06 300 THR B O 1
ATOM 4755 N N . VAL B 1 301 ? 14.898 -12.055 0.345 1 98.44 301 VAL B N 1
ATOM 4756 C CA . VAL B 1 301 ? 15.445 -11.531 1.592 1 98.44 301 VAL B CA 1
ATOM 4757 C C . VAL B 1 301 ? 14.359 -10.766 2.35 1 98.44 301 VAL B C 1
ATOM 4759 O O . VAL B 1 301 ? 13.805 -9.789 1.841 1 98.44 301 VAL B O 1
ATOM 4762 N N . VAL B 1 302 ? 14.094 -11.227 3.514 1 97.62 302 VAL B N 1
ATOM 4763 C CA . VAL B 1 302 ? 13.008 -10.664 4.32 1 97.62 302 VAL B CA 1
ATOM 4764 C C . VAL B 1 302 ? 13.492 -9.406 5.035 1 97.62 302 VAL B C 1
ATOM 4766 O O . VAL B 1 302 ? 14.492 -9.445 5.766 1 97.62 302 VAL B O 1
ATOM 4769 N N . LEU B 1 303 ? 12.891 -8.32 4.793 1 97 303 LEU B N 1
ATOM 4770 C CA . LEU B 1 303 ? 13.047 -7.102 5.582 1 97 303 LEU B CA 1
ATOM 4771 C C . LEU B 1 303 ? 11.828 -6.867 6.473 1 97 303 LEU B C 1
ATOM 4773 O O . LEU B 1 303 ? 10.695 -7.062 6.035 1 97 303 LEU B O 1
ATOM 4777 N N . PRO B 1 304 ? 12 -6.539 7.715 1 97.06 304 PRO B N 1
ATOM 4778 C CA . PRO B 1 304 ? 10.867 -6.172 8.57 1 97.06 304 PRO B CA 1
ATOM 4779 C C . PRO B 1 304 ? 10.328 -4.777 8.273 1 97.06 304 PRO B C 1
ATOM 4781 O O . PRO B 1 304 ? 10.547 -3.846 9.047 1 97.06 304 PRO B O 1
ATOM 4784 N N . LEU B 1 305 ? 9.609 -4.605 7.27 1 96.19 305 LEU B N 1
ATOM 4785 C CA . LEU B 1 305 ? 9.242 -3.33 6.66 1 96.19 305 LEU B CA 1
ATOM 4786 C C . LEU B 1 305 ? 8.461 -2.467 7.641 1 96.19 305 LEU B C 1
ATOM 4788 O O . LEU B 1 305 ? 8.742 -1.277 7.797 1 96.19 305 LEU B O 1
ATOM 4792 N N . GLN B 1 306 ? 7.465 -3.029 8.289 1 95.81 306 GLN B N 1
ATOM 4793 C CA . GLN B 1 306 ? 6.691 -2.26 9.258 1 95.81 306 GLN B CA 1
ATOM 4794 C C . GLN B 1 306 ? 7.57 -1.785 10.414 1 95.81 306 GLN B C 1
ATOM 4796 O O . GLN B 1 306 ? 7.461 -0.637 10.852 1 95.81 306 GLN B O 1
ATOM 4801 N N . ASP B 1 307 ? 8.406 -2.656 10.883 1 97.31 307 ASP B N 1
ATOM 4802 C CA . ASP B 1 307 ? 9.32 -2.299 11.961 1 97.31 307 ASP B CA 1
ATOM 4803 C C . ASP B 1 307 ? 10.25 -1.165 11.531 1 97.31 307 ASP B C 1
ATOM 4805 O O . ASP B 1 307 ? 10.625 -0.316 12.344 1 97.31 307 ASP B O 1
ATOM 4809 N N . ILE B 1 308 ? 10.695 -1.22 10.336 1 97.19 308 ILE B N 1
ATOM 4810 C CA . ILE B 1 308 ? 11.531 -0.156 9.789 1 97.19 308 ILE B CA 1
ATOM 4811 C C . ILE B 1 308 ? 10.812 1.184 9.914 1 97.19 308 ILE B C 1
ATOM 4813 O O . ILE B 1 308 ? 11.406 2.18 10.336 1 97.19 308 ILE B O 1
ATOM 4817 N N . GLY B 1 309 ? 9.531 1.198 9.586 1 97.5 309 GLY B N 1
ATOM 4818 C CA . GLY B 1 309 ? 8.734 2.404 9.727 1 97.5 309 GLY B CA 1
ATOM 4819 C C . GLY B 1 309 ? 8.641 2.889 11.164 1 97.5 309 GLY B C 1
ATOM 4820 O O . GLY B 1 309 ? 8.797 4.082 11.43 1 97.5 309 GLY B O 1
ATOM 4821 N N . VAL B 1 310 ? 8.414 1.942 12.047 1 97.38 310 VAL B N 1
ATOM 4822 C CA . VAL B 1 310 ? 8.312 2.27 13.469 1 97.38 310 VAL B CA 1
ATOM 4823 C C . VAL B 1 310 ? 9.625 2.877 13.953 1 97.38 310 VAL B C 1
ATOM 4825 O O . VAL B 1 310 ? 9.625 3.938 14.586 1 97.38 310 VAL B O 1
ATOM 4828 N N . ARG B 1 311 ? 10.711 2.262 13.617 1 96.25 311 ARG B N 1
ATOM 4829 C CA . ARG B 1 311 ? 12.023 2.699 14.062 1 96.25 311 ARG B CA 1
ATOM 4830 C C . ARG B 1 311 ? 12.359 4.082 13.516 1 96.25 311 ARG B C 1
ATOM 4832 O O . ARG B 1 311 ? 12.969 4.898 14.203 1 96.25 311 ARG B O 1
ATOM 4839 N N . ALA B 1 312 ? 11.969 4.312 12.281 1 96.31 312 ALA B N 1
ATOM 4840 C CA . ALA B 1 312 ? 12.234 5.613 11.68 1 96.31 312 ALA B CA 1
ATOM 4841 C C . ALA B 1 312 ? 11.547 6.73 12.461 1 96.31 312 ALA B C 1
ATOM 4843 O O . ALA B 1 312 ? 12.156 7.777 12.711 1 96.31 312 ALA B O 1
ATOM 4844 N N . VAL B 1 313 ? 10.336 6.512 12.859 1 96.12 313 VAL B N 1
ATOM 4845 C CA . VAL B 1 313 ? 9.586 7.516 13.609 1 96.12 313 VAL B CA 1
ATOM 4846 C C . VAL B 1 313 ? 10.188 7.676 15 1 96.12 313 VAL B C 1
ATOM 4848 O O . VAL B 1 313 ? 10.352 8.797 15.492 1 96.12 313 VAL B O 1
ATOM 4851 N N . GLU B 1 314 ? 10.508 6.551 15.609 1 94.38 314 GLU B N 1
ATOM 4852 C CA . GLU B 1 314 ? 11.117 6.605 16.938 1 94.38 314 GLU B CA 1
ATOM 4853 C C . GLU B 1 314 ? 12.414 7.406 16.922 1 94.38 314 GLU B C 1
ATOM 4855 O O . GLU B 1 314 ? 12.672 8.211 17.812 1 94.38 314 GLU B O 1
ATOM 4860 N N . LEU B 1 315 ? 13.164 7.191 15.883 1 92.81 315 LEU B N 1
ATOM 4861 C CA . LEU B 1 315 ? 14.406 7.938 15.734 1 92.81 315 LEU B CA 1
ATOM 4862 C C . LEU B 1 315 ? 14.125 9.414 15.477 1 92.81 315 LEU B C 1
ATOM 4864 O O . LEU B 1 315 ? 14.812 10.289 16.016 1 92.81 315 LEU B O 1
ATOM 4868 N N . ALA B 1 316 ? 13.156 9.672 14.656 1 91.81 316 ALA B N 1
ATOM 4869 C CA . ALA B 1 316 ? 12.82 11.039 14.266 1 91.81 316 ALA B CA 1
ATOM 4870 C C . ALA B 1 316 ? 12.32 11.852 15.453 1 91.81 316 ALA B C 1
ATOM 4872 O O . ALA B 1 316 ? 12.508 13.07 15.508 1 91.81 316 ALA B O 1
ATOM 4873 N N . LEU B 1 317 ? 11.719 11.156 16.391 1 89.25 317 LEU B N 1
ATOM 4874 C CA . LEU B 1 317 ? 11.078 11.875 17.5 1 89.25 317 LEU B CA 1
ATOM 4875 C C . LEU B 1 317 ? 11.93 11.812 18.75 1 89.25 317 LEU B C 1
ATOM 4877 O O . LEU B 1 317 ? 11.523 12.312 19.812 1 89.25 317 LEU B O 1
ATOM 4881 N N . ARG B 1 318 ? 13.031 11.203 18.609 1 84.06 318 ARG B N 1
ATOM 4882 C CA . ARG B 1 318 ? 13.938 11.164 19.75 1 84.06 318 ARG B CA 1
ATOM 4883 C C . ARG B 1 318 ? 14.383 12.562 20.141 1 84.06 318 ARG B C 1
ATOM 4885 O O . ARG B 1 318 ? 14.656 13.398 19.281 1 84.06 318 ARG B O 1
ATOM 4892 N N . THR B 1 319 ? 14.336 12.93 21.328 1 69 319 THR B N 1
ATOM 4893 C CA . THR B 1 319 ? 14.641 14.281 21.797 1 69 319 THR B CA 1
ATOM 4894 C C . THR B 1 319 ? 16.062 14.352 22.359 1 69 319 THR B C 1
ATOM 4896 O O . THR B 1 319 ? 16.578 15.438 22.625 1 69 319 THR B O 1
ATOM 4899 N N . ASP B 1 320 ? 16.672 13.18 22.484 1 65.25 320 ASP B N 1
ATOM 4900 C CA . ASP B 1 320 ? 18 13.258 23.078 1 65.25 320 ASP B CA 1
ATOM 4901 C C . ASP B 1 320 ? 19.016 13.805 22.078 1 65.25 320 ASP B C 1
ATOM 4903 O O . ASP B 1 320 ? 18.953 13.492 20.891 1 65.25 320 ASP B O 1
ATOM 4907 N N . ALA B 1 321 ? 19.719 14.938 22.359 1 58.06 321 ALA B N 1
ATOM 4908 C CA . ALA B 1 321 ? 20.688 15.695 21.562 1 58.06 321 ALA B CA 1
ATOM 4909 C C . ALA B 1 321 ? 21.625 14.758 20.812 1 58.06 321 ALA B C 1
ATOM 4911 O O . ALA B 1 321 ? 22.016 15.031 19.672 1 58.06 321 ALA B O 1
ATOM 4912 N N . ASP B 1 322 ? 22.062 13.68 21.359 1 60.66 322 ASP B N 1
ATOM 4913 C CA . ASP B 1 322 ? 23.156 12.883 20.812 1 60.66 322 ASP B CA 1
ATOM 4914 C C . ASP B 1 322 ? 22.656 11.953 19.703 1 60.66 322 ASP B C 1
ATOM 4916 O O . ASP B 1 322 ? 23.422 11.195 19.125 1 60.66 322 ASP B O 1
ATOM 4920 N N . CYS B 1 323 ? 21.406 12.289 19.203 1 61.22 323 CYS B N 1
ATOM 4921 C CA . CYS B 1 323 ? 20.891 11.203 18.391 1 61.22 323 CYS B CA 1
ATOM 4922 C C . CYS B 1 323 ? 20.578 11.695 16.984 1 61.22 323 CYS B C 1
ATOM 4924 O O . CYS B 1 323 ? 20.016 10.945 16.172 1 61.22 323 CYS B O 1
ATOM 4926 N N . ASP B 1 324 ? 21.047 12.836 16.641 1 65.19 324 ASP B N 1
ATOM 4927 C CA . ASP B 1 324 ? 20.562 13.414 15.383 1 65.19 324 ASP B CA 1
ATOM 4928 C C . ASP B 1 324 ? 21.156 12.672 14.18 1 65.19 324 ASP B C 1
ATOM 4930 O O . ASP B 1 324 ? 20.531 12.641 13.109 1 65.19 324 ASP B O 1
ATOM 4934 N N . ASP B 1 325 ? 22.25 11.945 14.477 1 77.81 325 ASP B N 1
ATOM 4935 C CA . ASP B 1 325 ? 22.891 11.305 13.336 1 77.81 325 ASP B CA 1
ATOM 4936 C C . ASP B 1 325 ? 23 9.797 13.547 1 77.81 325 ASP B C 1
ATOM 4938 O O . ASP B 1 325 ? 23.859 9.148 12.938 1 77.81 325 ASP B O 1
ATOM 4942 N N . LEU B 1 326 ? 22.125 9.391 14.352 1 85 326 LEU B N 1
ATOM 4943 C CA . LEU B 1 326 ? 22.156 7.957 14.625 1 85 326 LEU B CA 1
ATOM 4944 C C . LEU B 1 326 ? 21.734 7.16 13.391 1 85 326 LEU B C 1
ATOM 4946 O O . LEU B 1 326 ? 20.797 7.539 12.695 1 85 326 LEU B O 1
ATOM 4950 N N . ARG B 1 327 ? 22.562 6.203 13.133 1 90.06 327 ARG B N 1
ATOM 4951 C CA . ARG B 1 327 ? 22.281 5.285 12.031 1 90.06 327 ARG B CA 1
ATOM 4952 C C . ARG B 1 327 ? 22.031 3.875 12.547 1 90.06 327 ARG B C 1
ATOM 4954 O O . ARG B 1 327 ? 22.844 3.316 13.281 1 90.06 327 ARG B O 1
ATOM 4961 N N . GLU B 1 328 ? 20.859 3.41 12.258 1 93.56 328 GLU B N 1
ATOM 4962 C CA . GLU B 1 328 ? 20.5 2.047 12.625 1 93.56 328 GLU B CA 1
ATOM 4963 C C . GLU B 1 328 ? 20.484 1.133 11.406 1 93.56 328 GLU B C 1
ATOM 4965 O O . GLU B 1 328 ? 19.844 1.439 10.398 1 93.56 328 GLU B O 1
ATOM 4970 N N . ARG B 1 329 ? 21.203 0.088 11.5 1 95.12 329 ARG B N 1
ATOM 4971 C CA . ARG B 1 329 ? 21.219 -0.894 10.422 1 95.12 329 ARG B CA 1
ATOM 4972 C C . ARG B 1 329 ? 20.188 -1.998 10.688 1 95.12 329 ARG B C 1
ATOM 4974 O O . ARG B 1 329 ? 20.047 -2.461 11.82 1 95.12 329 ARG B O 1
ATOM 4981 N N . ILE B 1 330 ? 19.469 -2.355 9.672 1 96.44 330 ILE B N 1
ATOM 4982 C CA . ILE B 1 330 ? 18.453 -3.404 9.773 1 96.44 330 ILE B CA 1
ATOM 4983 C C . ILE B 1 330 ? 18.859 -4.594 8.906 1 96.44 330 ILE B C 1
ATOM 4985 O O . ILE B 1 330 ? 18.781 -4.531 7.68 1 96.44 330 ILE B O 1
ATOM 4989 N N . PRO B 1 331 ? 19.203 -5.637 9.516 1 96.19 331 PRO B N 1
ATOM 4990 C CA . PRO B 1 331 ? 19.594 -6.816 8.734 1 96.19 331 PRO B CA 1
ATOM 4991 C C . PRO B 1 331 ? 18.391 -7.5 8.07 1 96.19 331 PRO B C 1
ATOM 4993 O O . PRO B 1 331 ? 17.281 -7.473 8.617 1 96.19 331 PRO B O 1
ATOM 4996 N N . GLY B 1 332 ? 18.625 -8.016 6.883 1 96.31 332 GLY B N 1
ATOM 4997 C CA . GLY B 1 332 ? 17.656 -8.906 6.262 1 96.31 332 GLY B CA 1
ATOM 4998 C C . GLY B 1 332 ? 17.891 -10.367 6.609 1 96.31 332 GLY B C 1
ATOM 4999 O O . GLY B 1 332 ? 18.906 -10.719 7.211 1 96.31 332 GLY B O 1
ATOM 5000 N N . ARG B 1 333 ? 16.891 -11.18 6.324 1 98 333 ARG B N 1
ATOM 5001 C CA . ARG B 1 333 ? 16.984 -12.625 6.508 1 98 333 ARG B CA 1
ATOM 5002 C C . ARG B 1 333 ? 16.625 -13.359 5.223 1 98 333 ARG B C 1
ATOM 5004 O O . ARG B 1 333 ? 15.562 -13.125 4.641 1 98 333 ARG B O 1
ATOM 5011 N N . VAL B 1 334 ? 17.516 -14.25 4.879 1 98.56 334 VAL B N 1
ATOM 5012 C CA . VAL B 1 334 ? 17.297 -15 3.648 1 98.56 334 VAL B CA 1
ATOM 5013 C C . VAL B 1 334 ? 16.281 -16.109 3.896 1 98.56 334 VAL B C 1
ATOM 5015 O O . VAL B 1 334 ? 16.375 -16.859 4.875 1 98.56 334 VAL B O 1
ATOM 5018 N N . VAL B 1 335 ? 15.305 -16.219 3.096 1 97.56 335 VAL B N 1
ATOM 5019 C CA . VAL B 1 335 ? 14.336 -17.312 3.121 1 97.56 335 VAL B CA 1
ATOM 5020 C C . VAL B 1 335 ? 14.273 -17.969 1.747 1 97.56 335 VAL B C 1
ATOM 5022 O O . VAL B 1 335 ? 13.82 -17.359 0.777 1 97.56 335 VAL B O 1
ATOM 5025 N N . LEU B 1 336 ? 14.727 -19.188 1.629 1 97.75 336 LEU B N 1
ATOM 5026 C CA . LEU B 1 336 ? 14.648 -19.969 0.397 1 97.75 336 LEU B CA 1
ATOM 5027 C C . LEU B 1 336 ? 13.273 -20.609 0.244 1 97.75 336 LEU B C 1
ATOM 5029 O O . LEU B 1 336 ? 12.75 -21.188 1.197 1 97.75 336 LEU B O 1
ATOM 5033 N N . ARG B 1 337 ? 12.695 -20.391 -0.969 1 95.62 337 ARG B N 1
ATOM 5034 C CA . ARG B 1 337 ? 11.375 -20.953 -1.256 1 95.62 337 ARG B CA 1
ATOM 5035 C C . ARG B 1 337 ? 11.375 -21.688 -2.598 1 95.62 337 ARG B C 1
ATOM 5037 O O . ARG B 1 337 ? 12.43 -22.078 -3.098 1 95.62 337 ARG B O 1
ATOM 5044 N N . ASP B 1 338 ? 10.211 -21.875 -3.18 1 94.5 338 ASP B N 1
ATOM 5045 C CA . ASP B 1 338 ? 10.039 -22.797 -4.301 1 94.5 338 ASP B CA 1
ATOM 5046 C C . ASP B 1 338 ? 10.609 -22.219 -5.586 1 94.5 338 ASP B C 1
ATOM 5048 O O . ASP B 1 338 ? 10.992 -22.953 -6.496 1 94.5 338 ASP B O 1
ATOM 5052 N N . SER B 1 339 ? 10.727 -20.922 -5.656 1 96.5 339 SER B N 1
ATOM 5053 C CA . SER B 1 339 ? 11.102 -20.266 -6.906 1 96.5 339 SER B CA 1
ATOM 5054 C C . SER B 1 339 ? 12.562 -20.531 -7.254 1 96.5 339 SER B C 1
ATOM 5056 O O . SER B 1 339 ? 13 -20.234 -8.367 1 96.5 339 SER B O 1
ATOM 5058 N N . THR B 1 340 ? 13.336 -21.062 -6.25 1 97.75 340 THR B N 1
ATOM 5059 C CA . THR B 1 340 ? 14.742 -21.359 -6.516 1 97.75 340 THR B CA 1
ATOM 5060 C C . THR B 1 340 ? 15.047 -22.828 -6.242 1 97.75 340 THR B C 1
ATOM 5062 O O . THR B 1 340 ? 16.203 -23.203 -6.078 1 97.75 340 THR B O 1
ATOM 5065 N N . ARG B 1 341 ? 14.039 -23.594 -6.09 1 94.81 341 ARG B N 1
ATOM 5066 C CA . ARG B 1 341 ? 14.25 -25.016 -5.836 1 94.81 341 ARG B CA 1
ATOM 5067 C C . ARG B 1 341 ? 14.953 -25.688 -7.016 1 94.81 341 ARG B C 1
ATOM 5069 O O . ARG B 1 341 ? 14.633 -25.406 -8.172 1 94.81 341 ARG B O 1
ATOM 5076 N N . LEU B 1 342 ? 15.898 -26.5 -6.738 1 93.44 342 LEU B N 1
ATOM 5077 C CA . LEU B 1 342 ? 16.578 -27.266 -7.77 1 93.44 342 LEU B CA 1
ATOM 5078 C C . LEU B 1 342 ? 15.867 -28.594 -8.016 1 93.44 342 LEU B C 1
ATOM 5080 O O . LEU B 1 342 ? 15.211 -29.125 -7.121 1 93.44 342 LEU B O 1
ATOM 5084 N N . PRO B 1 343 ? 15.93 -29.094 -9.258 1 81.69 343 PRO B N 1
ATOM 5085 C CA . PRO B 1 343 ? 15.305 -30.375 -9.547 1 81.69 343 PRO B CA 1
ATOM 5086 C C . PRO B 1 343 ? 15.883 -31.516 -8.703 1 81.69 343 PRO B C 1
ATOM 5088 O O . PRO B 1 343 ? 17.047 -31.453 -8.289 1 81.69 343 PRO B O 1
#

Solvent-accessible surface area (backbone atoms only — not comparable to full-atom values): 33567 Å² total; per-residue (Å²): 130,80,77,68,44,67,58,52,28,6,59,68,40,72,45,52,51,66,57,35,44,21,54,63,41,62,39,92,70,56,70,62,71,70,59,42,50,41,34,52,49,29,19,59,74,61,63,45,68,55,51,37,51,60,18,14,69,69,60,78,45,51,42,28,31,27,38,37,35,33,43,46,54,40,61,68,43,12,31,20,47,43,18,30,49,54,41,29,50,75,68,65,33,44,34,35,54,43,64,32,73,75,33,65,68,49,44,48,49,48,52,52,50,36,55,27,56,40,28,47,19,37,39,40,39,48,64,44,60,72,69,74,77,53,52,66,52,47,55,54,47,49,57,40,38,75,71,67,30,31,43,19,24,40,32,65,64,56,99,63,34,16,20,37,22,63,35,41,32,58,34,26,20,51,40,38,48,52,43,43,74,72,64,54,82,44,34,29,36,39,35,32,48,83,47,32,43,58,32,45,34,23,43,47,19,24,52,52,42,31,43,77,72,76,38,70,62,77,45,75,39,59,20,52,90,34,37,67,19,16,20,55,29,35,49,54,47,36,60,77,68,61,65,51,60,80,51,83,72,84,38,44,36,28,40,19,59,26,39,53,20,31,50,19,21,52,48,38,36,46,75,70,60,35,43,63,19,65,37,34,17,37,28,27,29,44,58,48,75,83,4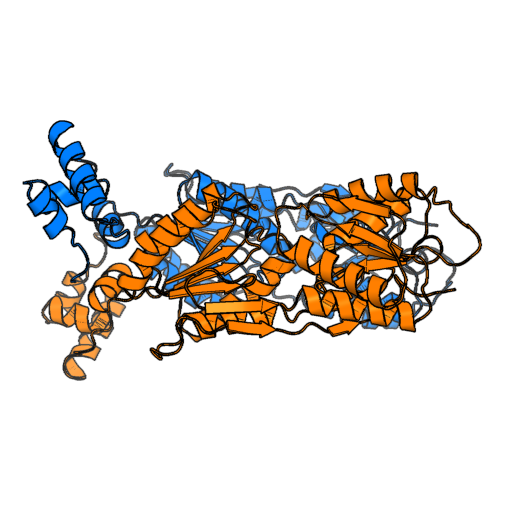9,61,70,31,62,51,29,61,14,25,28,36,43,63,42,34,57,51,18,29,50,38,44,53,57,37,65,51,78,63,82,89,43,54,61,42,71,43,76,41,75,46,44,73,44,89,37,49,13,55,46,75,133,129,79,79,68,41,65,57,52,29,6,59,68,40,72,44,53,51,66,58,34,43,20,52,63,35,61,37,92,70,54,70,62,71,70,59,40,50,41,34,52,51,30,20,59,74,61,63,46,67,57,49,35,51,61,19,14,68,69,58,77,46,52,44,28,31,28,38,36,34,32,42,45,56,41,59,70,44,13,30,19,47,42,18,30,50,53,41,29,49,76,68,66,33,45,35,35,51,43,66,29,72,76,33,66,68,50,42,49,49,46,52,53,48,36,55,25,55,42,30,45,20,38,37,40,38,50,63,43,61,71,68,72,77,54,52,65,53,47,54,52,48,50,57,41,40,75,72,68,30,32,43,19,24,40,32,64,66,56,100,62,35,16,20,36,22,64,36,40,31,60,33,25,20,50,40,37,48,52,44,43,73,72,64,55,82,44,35,28,35,39,35,32,47,84,48,31,44,57,32,45,34,23,44,49,19,25,50,51,43,32,43,76,71,75,38,71,63,76,46,76,39,59,22,50,90,34,37,67,20,17,20,56,29,35,49,54,47,37,59,76,68,60,65,51,60,80,50,84,70,84,38,42,37,28,40,19,59,28,37,52,20,32,51,19,22,52,48,37,35,46,75,70,59,33,44,62,19,65,37,34,17,38,28,27,30,43,58,48,75,83,49,61,70,30,62,51,30,62,11,23,27,37,44,65,42,35,56,51,19,28,50,39,43,53,56,35,66,52,77,61,81,88,42,53,61,42,70,44,76,40,75,46,43,73,44,88,36,50,12,54,47,74,134

Nearest PDB structures (foldseek):
  1drk-assembly1_A  TM=8.801E-01  e=4.269E-18  Escherichia coli
  3kke-assembly1_A  TM=8.134E-01  e=5.569E-19  Mycolicibacterium smegmatis MC2 155
  1drj-assembly1_A  TM=8.649E-01  e=4.813E-18  Escherichia coli
  4zjp-assembly1_A  TM=8.762E-01  e=1.255E-17  Actinobacillus succinogenes 130Z
  1urp-assembly1_A  TM=7.245E-01  e=2.664E-16  Escherichia coli K-12

Foldseek 3Di:
DDACDLVNLCVQLVHDSVQLCCLQLVAPDHPDPVSSVSSVVSCVVSVPDDDLVSSCVRVVASLEEEEEEADCPPLLNVLLVLLQVVLSVVVSGHYDYHHQVPPLVSVLVSLVVCVVVVHQEYEYEFFAFPDDSCVVVVVVVVVSVVSNYAYEYEDDDDPWFEYEHEQLLQLLLVQLVVLVVLPAQEEEEEFEDPGGVSRVSNVNSNQVSCVVVVGHHPYYFYFHPALCRLLVRLLVVCVVVVFDAPDDDWAYEYEYAAPRSQNSNCVNCVVVVHDFPARPAYAHEAPRPVCCPDVPGHWYWHFSSSVSSNVRNCLRPDPDPVRGYHYHYTYTHTDDTRRSDTD/DDQCDLVNLCVQLVHDSVQLCCLQLVAPDHPDPVSSVSSVVSCVVSVPDDDLVSSCVRVVASLEEEEEEADCPPLLNVLLVLLQVVLSVVVSGHYDYHHQVPPLVSVLVSLVVCVVVVHQEYEYEFFAFPDDSCVVVVVVVVVSVVSNYAYEYEDDDDPWFEYEHEQLLQLLLVQLVVLVVLPAQEEEEEFEDPGGVSRVSSVNSNQVSCVVVVGHHPYYFYFHPALCRLLVRLLVVCVVVVFDAPDDDWAYEYEYAAPRSQNSNCVNCVVVVHDFPARPAYAHEAPRPVCCPDVPGHWYWHFSSSVSSNVRNVLRPDPDPVRGYHYHYTYTDTDDTRRSDTD